Protein AF-A0A7C6EVK7-F1 (afdb_monomer_lite)

Foldseek 3Di:
DDPVVVVVVVVVVVVVVVVVVVVVVVVVVVVVVVLCVVLLVQAQPKADWDWDQAQDPWHRGTKIKIKTAHRPDADFLVLVLVVVCVVVVCSVVDDQRGVVSSLLVSLQVLQCAPVGAPWDDKDWDDDVNIIMIIGDHDDNVLSVLSSVLSSVVVSCSRVVPPVNDSPVSSVVSNVVVCPDLCQAQQQVLLVVLLVVQVWYWGQDPVVRWIWTFDDPLIWTHGRQFTPQFDPVLQVQQQQQVSVQVVCVVVVHFAWDKDWDPDLVVLVVGPVVDADDKWKAARRDPDCPLIDGRRHDSVSSSVSQVVLVVVCVVVVHDRPTIIITYDFAAWKKKWKDFLLATFFIKTKAAAKFFFQQPDFQLVSLVVVCVDQLQDCGNLRLAHRQDDDPQLQVVQVVVVHHRGDGDHHGDMDGRHPDRDRNNGIAIETCRVQAAVLVRVVSSVVSVVTRARMKIWIWGDNGRNDHCVDHRIHTRGIHGSDRCSNQQRGPYDDHGSPSNSNVCSSQVHSVSSYD

Radius of gyration: 32.67 Å; chains: 1; bounding box: 95×47×112 Å

Sequence (512 aa):
MTNEETEKNLEAARQLIEKIKEQLGYENEKIEEFKLKMYRENDFKVSKFQAYTGPNYYLDRAALVFNIFISPVGDSVNFFKEHVSKVFPKAVEWETPYVIDLFCKVLLETLKMDIDLFINKYSISTDGDEYVVAIEYLDKKVAKEAVYLVSDWFYAITNDDEKFDFVKKWQELQAKFDKTLYGGPTIYSLIEAGLKRNIPVIYLYEENQFMWGYGKKQLRGRSTTFHNDGIKDTEFTMYKDMVGDFLVKCGFPTPQGTNCYTEEEVLEAVKKLSFPVVVKPVAGHKGQGVTTGIENEAQALEAFRKIVKAAQDEGVNFDGALVQQQIYGTDHRLLAVGGKFVAALERVPAYVDGDGVNTIEKLIEEENKKIIRLDNARSPLCKIKIDENLIDFLKLQGLTLNDVPKAGERITLRRVANISAGGVSINVTDKIHPLNVKMVEDIASYFNVRCLGIDVLAQDIAKPWTEGNFGIIEINAGPGVFMHLAPAYGGSIDVPGKIILSHFKRPENSRI

pLDDT: mean 91.03, std 7.39, range [53.97, 98.62]

Secondary structure (DSSP, 8-state):
--HHHHHHHHHHHHHHHHHHHHHHHHHHHHHHHHHHHHHHTTTT-EEEEEEESS--SS-SS-EEEEEE---SSS--HHHHHHHHHHH-GGGGG---SSHHHHHHHHHHHHHTTTTT-S---EEEEEETTEEEEEEE-S-HHHHHHHHHHHHHHHHHHHTT-TT--HHHHHHHHHHHHTTSTTSSHHHHHHHHHHHTTT--EEEETTTTEEEES-GGG-EEEETTEETTS-HHHHHHTT-HHHHHHHHHHTT-----EEEESSHHHHHHHHHHSPSSEEEEESS-STTTT-EEEE-SHHHHHHHHHHHHHHHHHHT-----EEEEEPP-SEEEEEEEETTEEEEEEEEEPPEEE--SSS-HHHHHHHHHTSGGG-SSTT-SS------HHHHHHHHHTT--TT--PPTTPEEE--SS--GGGTPEEEE-GGGS-HHHHHHHHHHHHT---SEEEEEEEES-TTS-TTSSSEEEEEEEES---HHHHS-SBS----HHHHHHHHHHSSGGGG--

Structure (mmCIF, N/CA/C/O backbone):
data_AF-A0A7C6EVK7-F1
#
_entry.id   AF-A0A7C6EVK7-F1
#
loop_
_atom_site.group_PDB
_atom_site.id
_atom_site.type_symbol
_atom_site.label_atom_id
_atom_site.label_alt_id
_atom_site.label_comp_id
_atom_site.label_asym_id
_atom_site.label_entity_id
_atom_site.label_seq_id
_atom_site.pdbx_PDB_ins_code
_atom_site.Cartn_x
_atom_site.Cartn_y
_atom_site.Cartn_z
_atom_site.occupancy
_atom_site.B_iso_or_equiv
_atom_site.auth_seq_id
_atom_site.auth_comp_id
_atom_site.auth_asym_id
_atom_site.auth_atom_id
_atom_site.pdbx_PDB_model_num
ATOM 1 N N . MET A 1 1 ? 65.082 -12.812 -74.787 1.00 53.97 1 MET A N 1
ATOM 2 C CA . MET A 1 1 ? 64.643 -13.102 -73.411 1.00 53.97 1 MET A CA 1
ATOM 3 C C . MET A 1 1 ? 64.251 -14.563 -73.391 1.00 53.97 1 MET A C 1
ATOM 5 O O . MET A 1 1 ? 63.350 -14.951 -74.126 1.00 53.97 1 MET A O 1
ATOM 9 N N . THR A 1 2 ? 65.058 -15.389 -72.736 1.00 54.25 2 THR A N 1
ATOM 10 C CA . THR A 1 2 ? 64.906 -16.850 -72.684 1.00 54.25 2 THR A CA 1
ATOM 11 C C . THR A 1 2 ? 63.680 -17.229 -71.843 1.00 54.25 2 THR A C 1
ATOM 13 O O . THR A 1 2 ? 63.261 -16.459 -70.979 1.00 54.25 2 THR A O 1
ATOM 16 N N . ASN A 1 3 ? 63.084 -18.406 -72.084 1.00 59.84 3 ASN A N 1
ATOM 17 C CA . ASN A 1 3 ? 61.946 -18.918 -71.295 1.00 59.84 3 ASN A CA 1
ATOM 18 C C . ASN A 1 3 ? 62.219 -18.877 -69.776 1.00 59.84 3 ASN A C 1
ATOM 20 O O . ASN A 1 3 ? 61.323 -18.527 -69.016 1.00 59.84 3 ASN A O 1
ATOM 24 N N . GLU A 1 4 ? 63.467 -19.107 -69.356 1.00 62.53 4 GLU A N 1
ATOM 25 C CA . GLU A 1 4 ? 63.918 -18.980 -67.959 1.00 62.53 4 GLU A CA 1
ATOM 26 C C . GLU A 1 4 ? 63.722 -17.579 -67.365 1.00 62.53 4 GLU A C 1
ATOM 28 O O . GLU A 1 4 ? 63.355 -17.439 -66.204 1.00 62.53 4 GLU A O 1
ATOM 33 N N . GLU A 1 5 ? 63.960 -16.521 -68.139 1.00 64.12 5 GLU A N 1
ATOM 34 C CA . GLU A 1 5 ? 63.855 -15.137 -67.664 1.00 64.12 5 GLU A CA 1
ATOM 35 C C . GLU A 1 5 ? 62.386 -14.739 -67.447 1.00 64.12 5 GLU A C 1
ATOM 37 O O . GLU A 1 5 ? 62.046 -14.002 -66.523 1.00 64.12 5 GLU A O 1
ATOM 42 N N . THR A 1 6 ? 61.494 -15.304 -68.263 1.00 68.06 6 THR A N 1
ATOM 43 C CA . THR A 1 6 ? 60.041 -15.101 -68.165 1.00 68.06 6 THR A CA 1
ATOM 44 C C . THR A 1 6 ? 59.452 -15.883 -66.989 1.00 68.06 6 THR A C 1
ATOM 46 O O . THR A 1 6 ? 58.638 -15.349 -66.238 1.00 68.06 6 THR A O 1
ATOM 49 N N . GLU A 1 7 ? 59.908 -17.119 -66.785 1.00 69.88 7 GLU A N 1
ATOM 50 C CA . GLU A 1 7 ? 59.499 -17.986 -65.675 1.00 69.88 7 GLU A CA 1
ATOM 51 C C . GLU A 1 7 ? 59.968 -17.425 -64.323 1.00 69.88 7 GLU A C 1
ATOM 53 O O . GLU A 1 7 ? 59.182 -17.321 -63.383 1.00 69.88 7 GLU A O 1
ATOM 58 N N . LYS A 1 8 ? 61.200 -16.905 -64.261 1.00 73.25 8 LYS A N 1
ATOM 59 C CA . LYS A 1 8 ? 61.753 -16.237 -63.073 1.00 73.25 8 LYS A CA 1
ATOM 60 C C . LYS A 1 8 ? 61.010 -14.945 -62.710 1.00 73.25 8 LYS A C 1
ATOM 62 O O . LYS A 1 8 ? 60.815 -14.659 -61.529 1.00 73.25 8 LYS A O 1
ATOM 67 N N . ASN A 1 9 ? 60.554 -14.182 -63.706 1.00 75.81 9 ASN A N 1
ATOM 68 C CA . ASN A 1 9 ? 59.731 -12.988 -63.485 1.00 75.81 9 ASN A CA 1
ATOM 69 C C . ASN A 1 9 ? 58.307 -13.335 -63.009 1.00 75.81 9 ASN A C 1
ATOM 71 O O . ASN A 1 9 ? 57.750 -12.625 -62.172 1.00 75.81 9 ASN A O 1
ATOM 75 N N . LEU A 1 10 ? 57.729 -14.442 -63.489 1.00 76.19 10 LEU A N 1
ATOM 76 C CA . LEU A 1 10 ? 56.443 -14.977 -63.018 1.00 76.19 10 LEU A CA 1
ATOM 77 C C . LEU A 1 10 ? 56.523 -15.502 -61.577 1.00 76.19 10 LEU A C 1
ATOM 79 O O . LEU A 1 10 ? 55.620 -15.242 -60.781 1.00 76.19 10 LEU A O 1
ATOM 83 N N . GLU A 1 11 ? 57.612 -16.188 -61.227 1.00 78.50 11 GLU A N 1
ATOM 84 C CA . GLU A 1 11 ? 57.917 -16.635 -59.862 1.00 78.50 11 GLU A CA 1
ATOM 85 C C . GLU A 1 11 ? 58.021 -15.435 -58.905 1.00 78.50 11 GLU A C 1
ATOM 87 O O . GLU A 1 11 ? 57.373 -15.402 -57.857 1.00 78.50 11 GLU A O 1
ATOM 92 N N . ALA A 1 12 ? 58.764 -14.395 -59.305 1.00 78.19 12 ALA A N 1
ATOM 93 C CA . ALA A 1 12 ? 58.914 -13.164 -58.533 1.00 78.19 12 ALA A CA 1
ATOM 94 C C . ALA A 1 12 ? 57.580 -12.415 -58.359 1.00 78.19 12 ALA A C 1
ATOM 96 O O . ALA A 1 12 ? 57.290 -11.917 -57.270 1.00 78.19 12 ALA A O 1
ATOM 97 N N . ALA A 1 13 ? 56.735 -12.376 -59.396 1.00 78.06 13 ALA A N 1
ATOM 98 C CA . ALA A 1 13 ? 55.401 -11.785 -59.314 1.00 78.06 13 ALA A CA 1
ATOM 99 C C . ALA A 1 13 ? 54.476 -12.562 -58.359 1.00 78.06 13 ALA A C 1
ATOM 101 O O . ALA A 1 13 ? 53.757 -11.947 -57.574 1.00 78.06 13 ALA A O 1
ATOM 102 N N . ARG A 1 14 ? 54.522 -13.903 -58.362 1.00 82.44 14 ARG A N 1
ATOM 103 C CA . ARG A 1 14 ? 53.764 -14.741 -57.411 1.00 82.44 14 ARG A CA 1
ATOM 104 C C . ARG A 1 14 ? 54.217 -14.523 -55.969 1.00 82.44 14 ARG A C 1
ATOM 106 O O . ARG A 1 14 ? 53.373 -14.347 -55.096 1.00 82.44 14 ARG A O 1
ATOM 113 N N . GLN A 1 15 ? 55.526 -14.466 -55.731 1.00 82.31 15 GLN A N 1
ATOM 114 C CA . GLN A 1 15 ? 56.083 -14.177 -54.405 1.00 82.31 15 GLN A CA 1
ATOM 115 C C . GLN A 1 15 ? 55.712 -12.773 -53.914 1.00 82.31 15 GLN A C 1
ATOM 117 O O . GLN A 1 15 ? 55.443 -12.588 -52.729 1.00 82.31 15 GLN A O 1
ATOM 122 N N . LEU A 1 16 ? 55.666 -11.782 -54.810 1.00 81.75 16 LEU A N 1
ATOM 123 C CA . LEU A 1 16 ? 55.221 -10.431 -54.474 1.00 81.75 16 LEU A CA 1
ATOM 124 C C . LEU A 1 16 ? 53.727 -10.397 -54.122 1.00 81.75 16 LEU A C 1
ATOM 126 O O . LEU A 1 16 ? 53.353 -9.755 -53.147 1.00 81.75 16 LEU A O 1
ATOM 130 N N . ILE A 1 17 ? 52.882 -11.109 -54.875 1.00 81.62 17 ILE A N 1
ATOM 131 C CA . ILE A 1 17 ? 51.444 -11.216 -54.591 1.00 81.62 17 ILE A CA 1
ATOM 132 C C . ILE A 1 17 ? 51.197 -11.888 -53.235 1.00 81.62 17 ILE A C 1
ATOM 134 O O . ILE A 1 17 ? 50.374 -11.392 -52.471 1.00 81.62 17 ILE A O 1
ATOM 138 N N . GLU A 1 18 ? 51.908 -12.970 -52.908 1.00 82.69 18 GLU A N 1
ATOM 139 C CA . GLU A 1 18 ? 51.786 -13.614 -51.591 1.00 82.69 18 GLU A CA 1
ATOM 140 C C . GLU A 1 18 ? 52.245 -12.688 -50.458 1.00 82.69 18 GLU A C 1
ATOM 142 O O . GLU A 1 18 ? 51.511 -12.515 -49.490 1.00 82.69 18 GLU A O 1
ATOM 147 N N . LYS A 1 19 ? 53.363 -11.966 -50.620 1.00 82.12 19 LYS A N 1
ATOM 148 C CA . LYS A 1 19 ? 53.788 -10.951 -49.637 1.00 82.12 19 LYS A CA 1
ATOM 149 C C . LYS A 1 19 ? 52.762 -9.832 -49.445 1.00 82.12 19 LYS A C 1
ATOM 151 O O . LYS A 1 19 ? 52.556 -9.380 -48.323 1.00 82.12 19 LYS A O 1
ATOM 156 N N . ILE A 1 20 ? 52.110 -9.380 -50.520 1.00 82.00 20 ILE A N 1
ATOM 157 C CA . ILE A 1 20 ? 51.047 -8.366 -50.441 1.00 82.00 20 ILE A CA 1
ATOM 158 C C . ILE A 1 20 ? 49.816 -8.925 -49.717 1.00 82.00 20 ILE A C 1
ATOM 160 O O . ILE A 1 20 ? 49.220 -8.215 -48.913 1.00 82.00 20 ILE A O 1
ATOM 164 N N . LYS A 1 21 ? 49.435 -10.187 -49.958 1.00 79.69 21 LYS A N 1
ATOM 165 C CA . LYS A 1 21 ? 48.329 -10.836 -49.234 1.00 79.69 21 LYS A CA 1
ATOM 166 C C . LYS A 1 21 ? 48.629 -10.992 -47.746 1.00 79.69 21 LYS A C 1
ATOM 168 O O . LYS A 1 21 ? 47.757 -10.695 -46.937 1.00 79.69 21 LYS A O 1
ATOM 173 N N . GLU A 1 22 ? 49.840 -11.417 -47.391 1.00 82.69 22 GLU A N 1
ATOM 174 C CA . GLU A 1 22 ? 50.289 -11.502 -45.996 1.00 82.69 22 GLU A CA 1
ATOM 175 C C . GLU A 1 22 ? 50.250 -10.125 -45.320 1.00 82.69 22 GLU A C 1
ATOM 177 O O . GLU A 1 22 ? 49.722 -9.990 -44.216 1.00 82.69 22 GLU A O 1
ATOM 182 N N . GLN A 1 23 ? 50.728 -9.081 -46.006 1.00 81.00 23 GLN A N 1
ATOM 183 C CA . GLN A 1 23 ? 50.692 -7.713 -45.490 1.00 81.00 23 GLN A CA 1
ATOM 184 C C . GLN A 1 23 ? 49.257 -7.185 -45.326 1.00 81.00 23 GLN A C 1
ATOM 186 O O . GLN A 1 23 ? 48.947 -6.609 -44.287 1.00 81.00 23 GLN A O 1
ATOM 191 N N . LEU A 1 24 ? 48.367 -7.416 -46.298 1.00 79.19 24 LEU A N 1
ATOM 192 C CA . LEU A 1 24 ? 46.947 -7.057 -46.194 1.00 79.19 24 LEU A CA 1
ATOM 193 C C . LEU A 1 24 ? 46.242 -7.819 -45.065 1.00 79.19 24 LEU A C 1
ATOM 195 O O . LEU A 1 24 ? 45.390 -7.250 -44.390 1.00 79.19 24 LEU A O 1
ATOM 199 N N . GLY A 1 25 ? 46.594 -9.089 -44.843 1.00 80.75 25 GLY A N 1
ATOM 200 C CA . GLY A 1 25 ? 46.105 -9.876 -43.710 1.00 80.75 25 GLY A CA 1
ATOM 201 C C . GLY A 1 25 ? 46.496 -9.244 -42.375 1.00 80.75 25 GLY A C 1
ATOM 202 O O . GLY A 1 25 ? 45.632 -8.979 -41.545 1.00 80.75 25 GLY A O 1
ATOM 203 N N . TYR A 1 26 ? 47.776 -8.903 -42.216 1.00 79.62 26 TYR A N 1
ATOM 204 C CA . TYR A 1 26 ? 48.297 -8.249 -41.015 1.00 79.62 26 TYR A CA 1
ATOM 205 C C . TYR A 1 26 ? 47.716 -6.843 -40.781 1.00 79.62 26 TYR A C 1
ATOM 207 O O . TYR A 1 26 ? 47.409 -6.463 -39.651 1.00 79.62 26 TYR A O 1
ATOM 215 N N . GLU A 1 27 ? 47.547 -6.050 -41.843 1.00 79.69 27 GLU A N 1
ATOM 216 C CA . GLU A 1 27 ? 46.911 -4.732 -41.758 1.00 79.69 27 GLU A CA 1
ATOM 217 C C . GLU A 1 27 ? 45.423 -4.844 -41.393 1.00 79.69 27 GLU A C 1
ATOM 219 O O . GLU A 1 27 ? 44.951 -4.071 -40.560 1.00 79.69 27 GLU A O 1
ATOM 224 N N . ASN A 1 28 ? 44.702 -5.836 -41.928 1.00 78.19 28 ASN A N 1
ATOM 225 C CA . ASN A 1 28 ? 43.320 -6.117 -41.534 1.00 78.19 28 ASN A CA 1
ATOM 226 C C . ASN A 1 28 ? 43.214 -6.552 -40.067 1.00 78.19 28 ASN A C 1
ATOM 228 O O . ASN A 1 28 ? 42.351 -6.041 -39.362 1.00 78.19 28 ASN A O 1
ATOM 232 N N . GLU A 1 29 ? 44.100 -7.426 -39.581 1.00 78.75 29 GLU A N 1
ATOM 233 C CA . GLU A 1 29 ? 44.145 -7.811 -38.161 1.00 78.75 29 GLU A CA 1
ATOM 234 C C . GLU A 1 29 ? 44.372 -6.597 -37.253 1.00 78.75 29 GLU A C 1
ATOM 236 O O . GLU A 1 29 ? 43.656 -6.418 -36.270 1.00 78.75 29 GLU A O 1
ATOM 241 N N . LYS A 1 30 ? 45.298 -5.702 -37.619 1.00 77.81 30 LYS A N 1
ATOM 242 C CA . LYS A 1 30 ? 45.526 -4.442 -36.895 1.00 77.81 30 LYS A CA 1
ATOM 243 C C . LYS A 1 30 ? 44.330 -3.498 -36.928 1.00 77.81 30 LYS A C 1
ATOM 245 O O . LYS A 1 30 ? 44.060 -2.824 -35.934 1.00 77.81 30 LYS A O 1
ATOM 250 N N . ILE A 1 31 ? 43.635 -3.405 -38.061 1.00 75.12 31 ILE A N 1
ATOM 251 C CA . ILE A 1 31 ? 42.416 -2.598 -38.190 1.00 75.12 31 ILE A CA 1
ATOM 252 C C . ILE A 1 31 ? 41.311 -3.174 -37.305 1.00 75.12 31 ILE A C 1
ATOM 254 O O . ILE A 1 31 ? 40.636 -2.406 -36.625 1.00 75.12 31 ILE A O 1
ATOM 258 N N . GLU A 1 32 ? 41.137 -4.495 -37.277 1.00 72.06 32 GLU A N 1
ATOM 259 C CA . GLU A 1 32 ? 40.161 -5.155 -36.409 1.00 72.06 32 GLU A CA 1
ATOM 260 C C . GLU A 1 32 ? 40.526 -5.008 -34.927 1.00 72.06 32 GLU A C 1
ATOM 262 O O . GLU A 1 32 ? 39.654 -4.691 -34.126 1.00 72.06 32 GLU A O 1
ATOM 267 N N . GLU A 1 33 ? 41.803 -5.103 -34.551 1.00 75.06 33 GLU A N 1
ATOM 268 C CA . GLU A 1 33 ? 42.265 -4.840 -33.181 1.00 75.06 33 GLU A CA 1
ATOM 269 C C . GLU A 1 33 ? 42.029 -3.374 -32.768 1.00 75.06 33 GLU A C 1
ATOM 271 O O . GLU A 1 33 ? 41.552 -3.090 -31.665 1.00 75.06 33 GLU A O 1
ATOM 276 N N . PHE A 1 34 ? 42.295 -2.424 -33.670 1.00 74.75 34 PHE A N 1
ATOM 277 C CA . PHE A 1 34 ? 42.038 -1.004 -33.435 1.00 74.75 34 PHE A CA 1
ATOM 278 C C . PHE A 1 34 ? 40.538 -0.700 -33.330 1.00 74.75 34 PHE A C 1
ATOM 280 O O . PHE A 1 34 ? 40.125 0.026 -32.425 1.0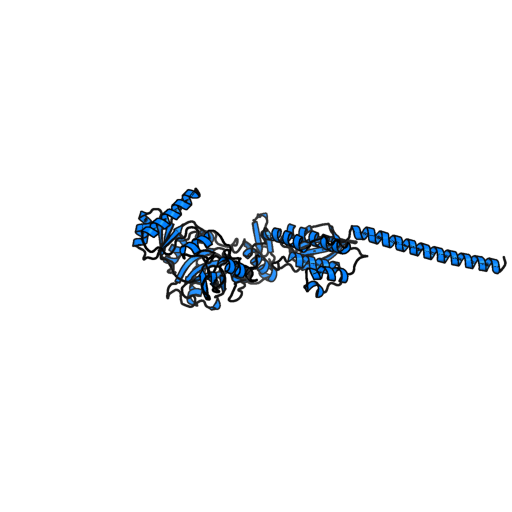0 74.75 34 PHE A O 1
ATOM 287 N N . LYS A 1 35 ? 39.711 -1.283 -34.208 1.00 68.88 35 LYS A N 1
ATOM 288 C CA . LYS A 1 35 ? 38.246 -1.209 -34.131 1.00 68.88 35 LYS A CA 1
ATOM 289 C C . LYS A 1 35 ? 37.740 -1.804 -32.826 1.00 68.88 35 LYS A C 1
ATOM 291 O O . LYS A 1 35 ? 36.958 -1.152 -32.149 1.00 68.88 35 LYS A O 1
ATOM 296 N N . LEU A 1 36 ? 38.216 -2.987 -32.439 1.00 71.50 36 LEU A N 1
ATOM 297 C CA . LEU A 1 36 ? 37.847 -3.641 -31.186 1.00 71.50 36 LEU A CA 1
ATOM 298 C C . LEU A 1 36 ? 38.158 -2.734 -29.994 1.00 71.50 36 LEU A C 1
ATOM 300 O O . LEU A 1 36 ? 37.314 -2.551 -29.125 1.00 71.50 36 LEU A O 1
ATOM 304 N N . LYS A 1 37 ? 39.340 -2.109 -29.975 1.00 74.69 37 LYS A N 1
ATOM 305 C CA . LYS A 1 37 ? 39.731 -1.174 -28.916 1.00 74.69 37 LYS A CA 1
ATOM 306 C C . LYS A 1 37 ? 38.856 0.085 -28.898 1.00 74.69 37 LYS A C 1
ATOM 308 O O . LYS A 1 37 ? 38.373 0.473 -27.840 1.00 74.69 37 LYS A O 1
ATOM 313 N N . MET A 1 38 ? 38.609 0.686 -30.062 1.00 75.12 38 MET A N 1
ATOM 314 C CA . MET A 1 38 ? 37.771 1.883 -30.203 1.00 75.12 38 MET A CA 1
ATOM 315 C C . MET A 1 38 ? 36.305 1.620 -29.822 1.00 75.12 38 MET A C 1
ATOM 317 O O . MET A 1 38 ? 35.661 2.459 -29.189 1.00 75.12 38 MET A O 1
ATOM 321 N N . TYR A 1 39 ? 35.769 0.461 -30.211 1.00 76.69 39 TYR A N 1
ATOM 322 C CA . TYR A 1 39 ? 34.401 0.066 -29.897 1.00 76.69 39 TYR A CA 1
ATOM 323 C C . TYR A 1 39 ? 34.249 -0.348 -28.438 1.00 76.69 39 TYR A C 1
ATOM 325 O O . TYR A 1 39 ? 33.261 0.042 -27.824 1.00 76.69 39 TYR A O 1
ATOM 333 N N . ARG A 1 40 ? 35.240 -1.035 -27.853 1.00 76.88 40 ARG A N 1
ATOM 334 C CA . ARG A 1 40 ? 35.241 -1.383 -26.424 1.00 76.88 40 ARG A CA 1
ATOM 335 C C . ARG A 1 40 ? 35.138 -0.156 -25.528 1.00 76.88 40 ARG A C 1
ATOM 337 O O . ARG A 1 40 ? 34.382 -0.197 -24.574 1.00 76.88 40 ARG A O 1
ATOM 344 N N . GLU A 1 41 ? 35.821 0.943 -25.848 1.00 79.75 41 GLU A N 1
ATOM 345 C CA . GLU A 1 41 ? 35.755 2.181 -25.048 1.00 79.75 41 GLU A CA 1
ATOM 346 C C . GLU A 1 41 ? 34.368 2.847 -25.040 1.00 79.75 41 GLU A C 1
ATOM 348 O O . GLU A 1 41 ? 34.063 3.633 -24.143 1.00 79.75 41 GLU A O 1
ATOM 353 N N . ASN A 1 42 ? 33.531 2.566 -26.041 1.00 83.81 42 ASN A N 1
ATOM 354 C CA . ASN A 1 42 ? 32.193 3.143 -26.164 1.00 83.81 42 ASN A CA 1
ATOM 355 C C . ASN A 1 42 ? 31.076 2.112 -25.970 1.00 83.81 42 ASN A C 1
ATOM 357 O O . ASN A 1 42 ? 29.908 2.479 -26.108 1.00 83.81 42 ASN A O 1
ATOM 361 N N . ASP A 1 43 ? 31.408 0.856 -25.669 1.00 91.50 43 ASP A N 1
ATOM 362 C CA . ASP A 1 43 ? 30.425 -0.215 -25.545 1.00 91.50 43 ASP A CA 1
ATOM 363 C C . ASP A 1 43 ? 29.424 0.092 -24.423 1.00 91.50 43 ASP A C 1
ATOM 365 O O . ASP A 1 43 ? 29.765 0.688 -23.401 1.00 91.50 43 ASP A O 1
ATOM 369 N N . PHE A 1 44 ? 28.160 -0.244 -24.653 1.00 95.44 44 PHE A N 1
ATOM 370 C CA . PHE A 1 44 ? 27.009 0.100 -23.810 1.00 95.44 44 PHE A CA 1
ATOM 371 C C . PHE A 1 44 ? 26.793 1.591 -23.517 1.00 95.44 44 PHE A C 1
ATOM 373 O O . PHE A 1 44 ? 25.904 1.930 -22.741 1.00 95.44 44 PHE A O 1
ATOM 380 N N . LYS A 1 45 ? 27.518 2.522 -24.146 1.00 95.62 45 LYS A N 1
ATOM 381 C CA . LYS A 1 45 ? 27.359 3.956 -23.874 1.00 95.62 45 LYS A CA 1
ATOM 382 C C . LYS A 1 45 ? 25.952 4.440 -24.222 1.00 95.62 45 LYS A C 1
ATOM 384 O O . LYS A 1 45 ? 25.511 4.355 -25.368 1.00 95.62 45 LYS A O 1
ATOM 389 N N . VAL A 1 46 ? 25.281 5.026 -23.230 1.00 97.62 46 VAL A N 1
ATOM 390 C CA . VAL A 1 46 ? 23.918 5.559 -23.359 1.00 97.62 46 VAL A CA 1
ATOM 391 C C . VAL A 1 46 ? 23.892 7.072 -23.595 1.00 97.62 46 VAL A C 1
ATOM 393 O O . VAL A 1 46 ? 24.642 7.839 -22.982 1.00 97.62 46 VAL A O 1
ATOM 396 N N . SER A 1 47 ? 23.006 7.534 -24.477 1.00 96.75 47 SER A N 1
ATOM 397 C CA . SER A 1 47 ? 22.901 8.936 -24.895 1.00 96.75 47 SER A CA 1
ATOM 398 C C . SER A 1 47 ? 21.456 9.331 -25.265 1.00 96.75 47 SER A C 1
ATOM 400 O O . SER A 1 47 ? 20.530 8.533 -25.150 1.00 96.75 47 SER A O 1
ATOM 402 N N . LYS A 1 48 ? 21.236 10.599 -25.652 1.00 96.25 48 LYS A N 1
ATOM 403 C CA . LYS A 1 48 ? 19.964 11.119 -26.215 1.00 96.25 48 LYS A CA 1
ATOM 404 C C . LYS A 1 48 ? 18.683 10.772 -25.419 1.00 96.25 48 LYS A C 1
ATOM 406 O O . LYS A 1 48 ? 17.667 10.383 -25.984 1.00 96.25 48 LYS A O 1
ATOM 411 N N . PHE A 1 49 ? 18.705 10.953 -24.098 1.00 98.00 49 PHE A N 1
ATOM 412 C CA . PHE A 1 49 ? 17.537 10.684 -23.249 1.00 98.00 49 PHE A CA 1
ATOM 413 C C . PHE A 1 49 ? 16.366 11.644 -23.510 1.00 98.00 49 PHE A C 1
ATOM 415 O O . PHE A 1 49 ? 16.515 12.857 -23.359 1.00 98.00 49 PHE A O 1
ATOM 422 N N . GLN A 1 50 ? 15.178 11.091 -23.750 1.00 97.44 50 GLN A N 1
ATOM 423 C CA . GLN A 1 50 ? 13.909 11.808 -23.841 1.00 97.44 50 GLN A CA 1
ATOM 424 C C . GLN A 1 50 ? 12.820 11.054 -23.067 1.00 97.44 50 GLN A C 1
ATOM 426 O O . GLN A 1 50 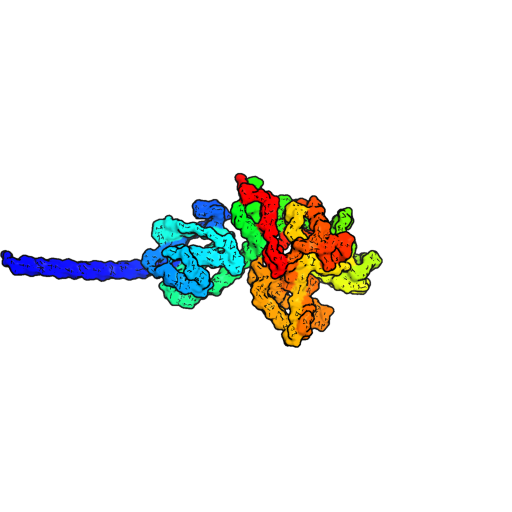? 12.615 9.863 -23.265 1.00 97.44 50 GLN A O 1
ATOM 431 N N . ALA A 1 51 ? 12.090 11.747 -22.192 1.00 96.25 51 ALA A N 1
ATOM 432 C CA . ALA A 1 51 ? 10.987 11.155 -21.433 1.00 96.25 51 ALA A CA 1
ATOM 433 C C . ALA A 1 51 ? 9.635 11.604 -22.000 1.00 96.25 51 ALA A C 1
ATOM 435 O O . ALA A 1 51 ? 9.403 12.801 -22.189 1.00 96.25 51 ALA A O 1
ATOM 436 N N . TYR A 1 52 ? 8.741 10.647 -22.230 1.00 94.44 52 TYR A N 1
ATOM 437 C CA . TYR A 1 52 ? 7.354 10.863 -22.630 1.00 94.44 52 TYR A CA 1
ATOM 438 C C . TYR A 1 52 ? 6.436 10.454 -21.481 1.00 94.44 52 TYR A C 1
ATOM 440 O O . TYR A 1 52 ? 6.521 9.335 -20.986 1.00 94.44 52 TYR A O 1
ATOM 448 N N . THR A 1 53 ? 5.539 11.345 -21.064 1.00 88.44 53 THR A N 1
ATOM 449 C CA . THR A 1 53 ? 4.657 11.143 -19.899 1.00 88.44 53 THR A CA 1
ATOM 450 C C . THR A 1 53 ? 3.379 10.363 -20.210 1.00 88.44 53 THR A C 1
ATOM 452 O O . THR A 1 53 ? 2.627 10.030 -19.299 1.00 88.44 53 THR A O 1
ATOM 455 N N . GLY A 1 54 ? 3.121 10.056 -21.481 1.00 85.88 54 GLY A N 1
ATOM 456 C CA . GLY A 1 54 ? 1.945 9.324 -21.941 1.00 85.88 54 GLY A CA 1
ATOM 457 C C . GLY A 1 54 ? 2.226 8.533 -23.222 1.00 85.88 54 GLY A C 1
ATOM 458 O O . GLY A 1 54 ? 3.391 8.412 -23.617 1.00 85.88 54 GLY A O 1
ATOM 459 N N . PRO A 1 55 ? 1.174 7.994 -23.868 1.00 86.62 55 PRO A N 1
ATOM 460 C CA . PRO A 1 55 ? 1.277 7.307 -25.148 1.00 86.62 55 PRO A CA 1
ATOM 461 C C . PRO A 1 55 ? 2.037 8.148 -26.171 1.00 86.62 55 PRO A C 1
ATOM 463 O O . PRO A 1 55 ? 1.812 9.351 -26.299 1.00 86.62 55 PRO A O 1
ATOM 466 N N . ASN A 1 56 ? 2.955 7.510 -26.880 1.00 92.31 56 ASN A N 1
ATOM 467 C CA . ASN A 1 56 ? 3.881 8.145 -27.804 1.00 92.31 56 ASN A CA 1
ATOM 468 C C . ASN A 1 56 ? 4.163 7.208 -28.988 1.00 92.31 56 ASN A C 1
ATOM 470 O O . ASN A 1 56 ? 3.567 6.141 -29.106 1.00 92.31 56 ASN A O 1
ATOM 474 N N . TYR A 1 57 ? 5.062 7.630 -29.877 1.00 94.94 57 TYR A N 1
ATOM 475 C CA . TYR A 1 57 ? 5.431 6.869 -31.072 1.00 94.94 57 TYR A CA 1
ATOM 476 C C . TYR A 1 57 ? 5.952 5.456 -30.756 1.00 94.94 57 TYR A C 1
ATOM 478 O O . TYR A 1 57 ? 5.677 4.526 -31.507 1.00 94.94 57 TYR A O 1
ATOM 486 N N . TYR A 1 58 ? 6.676 5.295 -29.647 1.00 95.50 58 TYR A N 1
ATOM 487 C CA . TYR A 1 58 ? 7.348 4.046 -29.302 1.00 95.50 58 TYR A CA 1
ATOM 488 C C . TYR A 1 58 ? 6.462 3.110 -28.479 1.00 95.50 58 TYR A C 1
ATOM 490 O O . TYR A 1 58 ? 6.407 1.915 -28.751 1.00 95.50 58 TYR A O 1
ATOM 498 N N . LEU A 1 59 ? 5.752 3.645 -27.477 1.00 93.19 59 LEU A N 1
ATOM 499 C CA . LEU A 1 59 ? 4.905 2.865 -26.569 1.00 93.19 59 LEU A CA 1
ATOM 500 C C . LEU A 1 59 ? 3.523 3.504 -26.381 1.00 93.19 59 LEU A C 1
ATOM 502 O O . LEU A 1 59 ? 3.367 4.722 -26.350 1.00 93.19 59 LEU A O 1
ATOM 506 N N . ASP A 1 60 ? 2.516 2.671 -26.114 1.00 86.81 60 ASP A N 1
ATOM 507 C CA . ASP A 1 60 ? 1.138 3.083 -25.795 1.00 86.81 60 ASP A CA 1
ATOM 508 C C . ASP A 1 60 ? 0.956 3.669 -24.377 1.00 86.81 60 ASP A C 1
ATOM 510 O O . ASP A 1 60 ? -0.153 3.705 -23.842 1.00 86.81 60 ASP A O 1
ATOM 514 N N . ARG A 1 61 ? 2.053 4.096 -23.749 1.00 88.56 61 ARG A N 1
ATOM 515 C CA . ARG A 1 61 ? 2.174 4.551 -22.358 1.00 88.56 61 ARG A CA 1
ATOM 516 C C . ARG A 1 61 ? 3.438 5.395 -22.185 1.00 88.56 61 ARG A C 1
ATOM 518 O O . ARG A 1 61 ? 4.203 5.538 -23.135 1.00 88.56 61 ARG A O 1
ATOM 525 N N . ALA A 1 62 ? 3.663 5.915 -20.978 1.00 91.62 62 ALA A N 1
ATOM 526 C CA . ALA A 1 62 ? 4.880 6.653 -20.649 1.00 91.62 62 ALA A CA 1
ATOM 527 C C . ALA A 1 62 ? 6.143 5.839 -20.981 1.00 91.62 62 ALA A C 1
ATOM 529 O O . ALA A 1 62 ? 6.221 4.649 -20.667 1.00 91.62 62 ALA A O 1
ATOM 530 N N . ALA A 1 63 ? 7.110 6.485 -21.631 1.00 96.12 63 ALA A N 1
ATOM 531 C CA . ALA A 1 63 ? 8.321 5.844 -22.129 1.00 96.12 63 ALA A CA 1
ATOM 532 C C . ALA A 1 63 ? 9.549 6.729 -21.918 1.00 96.12 63 ALA A C 1
ATOM 534 O O . ALA A 1 63 ? 9.522 7.923 -22.227 1.00 96.12 63 ALA A O 1
ATOM 535 N N . LEU A 1 64 ? 10.629 6.142 -21.411 1.00 98.06 64 LEU A N 1
ATOM 536 C CA . LEU A 1 64 ? 11.948 6.751 -21.417 1.00 98.06 64 LEU A CA 1
ATOM 537 C C . LEU A 1 64 ? 12.662 6.220 -22.654 1.00 98.06 64 LEU A C 1
ATOM 539 O O . LEU A 1 64 ? 12.870 5.017 -22.781 1.00 98.06 64 LEU A O 1
ATOM 543 N N . VAL A 1 65 ? 12.991 7.118 -23.570 1.00 98.38 65 VAL A N 1
ATOM 544 C CA . VAL A 1 65 ? 13.682 6.810 -24.819 1.00 98.38 65 VAL A CA 1
ATOM 545 C C . VAL A 1 65 ? 15.129 7.245 -24.691 1.00 98.38 65 VAL A C 1
ATOM 547 O O . VAL A 1 65 ? 15.397 8.334 -24.183 1.00 98.38 65 VAL A O 1
ATOM 550 N N . PHE A 1 66 ? 16.055 6.401 -25.116 1.00 98.56 66 PHE A N 1
ATOM 551 C CA . PHE A 1 66 ? 17.481 6.694 -25.125 1.00 98.56 66 PHE A CA 1
ATOM 552 C C . PHE A 1 66 ? 18.169 5.910 -26.237 1.00 98.56 66 PHE A C 1
ATOM 554 O O . PHE A 1 66 ? 17.669 4.878 -26.689 1.00 98.56 66 PHE A O 1
ATOM 561 N N . ASN A 1 67 ? 19.330 6.400 -26.651 1.00 98.31 67 ASN A N 1
ATOM 562 C CA . ASN A 1 67 ? 20.204 5.674 -27.553 1.00 98.31 67 ASN A CA 1
ATOM 563 C C . ASN A 1 67 ? 21.221 4.877 -26.743 1.00 98.31 67 ASN A C 1
ATOM 565 O O . ASN A 1 67 ? 21.678 5.339 -25.696 1.00 98.31 67 ASN A O 1
ATOM 569 N N . ILE A 1 68 ? 21.583 3.700 -27.237 1.00 97.81 68 ILE A N 1
ATOM 570 C CA . ILE A 1 68 ? 22.671 2.889 -26.703 1.00 97.81 68 ILE A CA 1
ATOM 571 C C . ILE A 1 68 ? 23.532 2.374 -27.848 1.00 97.81 68 ILE A C 1
ATOM 573 O O . ILE A 1 68 ? 23.032 1.800 -28.818 1.00 97.81 68 ILE A O 1
ATOM 577 N N . PHE A 1 69 ? 24.836 2.587 -27.729 1.00 95.62 69 PHE A N 1
ATOM 578 C CA . PHE A 1 69 ? 25.810 1.955 -28.602 1.00 95.62 69 PHE A CA 1
ATOM 579 C C . PHE A 1 69 ? 26.157 0.575 -28.040 1.00 95.62 69 PHE A C 1
ATOM 581 O O . PHE A 1 69 ? 26.501 0.465 -26.868 1.00 95.62 69 PHE A O 1
ATOM 588 N N . ILE A 1 70 ? 26.060 -0.469 -28.860 1.00 93.75 70 ILE A N 1
ATOM 589 C CA . ILE A 1 70 ? 26.556 -1.809 -28.528 1.00 93.75 70 ILE A CA 1
ATOM 590 C C . ILE A 1 70 ? 27.506 -2.201 -29.646 1.00 93.75 70 ILE A C 1
ATOM 592 O O . ILE A 1 70 ? 27.126 -2.145 -30.819 1.00 93.75 70 ILE A O 1
ATOM 596 N N . SER A 1 71 ? 28.729 -2.579 -29.283 1.00 89.31 71 SER A N 1
ATOM 597 C CA . SER A 1 71 ? 29.757 -2.917 -30.260 1.00 89.31 71 SER A CA 1
ATOM 598 C C . SER A 1 71 ? 29.276 -4.031 -31.203 1.00 89.31 71 SER A C 1
ATOM 600 O O . SER A 1 71 ? 28.835 -5.083 -30.732 1.00 89.31 71 SER A O 1
ATOM 602 N N . PRO A 1 72 ? 29.397 -3.865 -32.536 1.00 82.69 72 PRO A N 1
ATOM 603 C CA . PRO A 1 72 ? 29.092 -4.937 -33.484 1.00 82.69 72 PRO A CA 1
ATOM 604 C C . PRO A 1 72 ? 30.112 -6.085 -33.407 1.00 82.69 72 PRO A C 1
ATOM 606 O O . PRO A 1 72 ? 29.841 -7.183 -33.890 1.00 82.69 72 PRO A O 1
ATOM 609 N N . VAL A 1 73 ? 31.280 -5.831 -32.807 1.00 77.75 73 VAL A N 1
ATOM 610 C CA . VAL A 1 73 ? 32.345 -6.807 -32.565 1.00 77.75 73 VAL A CA 1
ATOM 611 C C . VAL A 1 73 ? 32.567 -6.884 -31.055 1.00 77.75 73 VAL A C 1
ATOM 613 O O . VAL A 1 73 ? 33.190 -6.002 -30.463 1.00 77.75 73 VAL A O 1
ATOM 616 N N . GLY A 1 74 ? 32.012 -7.907 -30.412 1.00 79.12 74 GLY A N 1
ATOM 617 C CA . GLY A 1 74 ? 32.010 -8.024 -28.956 1.00 79.12 74 GLY A CA 1
ATOM 618 C C . GLY A 1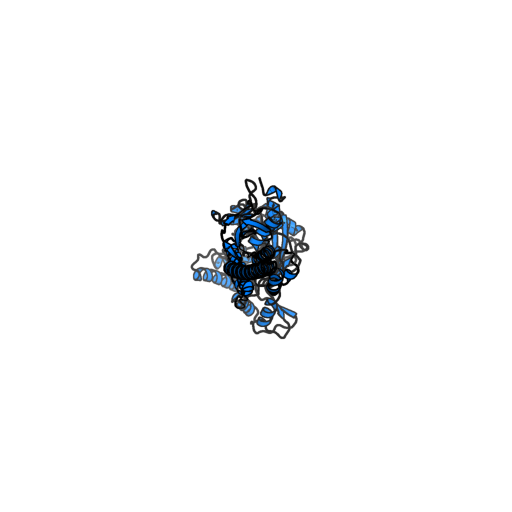 74 ? 31.550 -9.394 -28.477 1.00 79.12 74 GLY A C 1
ATOM 619 O O . GLY A 1 74 ? 31.402 -10.330 -29.269 1.00 79.12 74 GLY A O 1
ATOM 620 N N . ASP A 1 75 ? 31.346 -9.507 -27.170 1.00 88.25 75 ASP A N 1
ATOM 621 C CA . ASP A 1 75 ? 30.973 -10.765 -26.543 1.00 88.25 75 ASP A CA 1
ATOM 622 C C . ASP A 1 75 ? 29.561 -11.225 -26.925 1.00 88.25 75 ASP A C 1
ATOM 624 O O . ASP A 1 75 ? 28.649 -10.443 -27.205 1.00 88.25 75 ASP A O 1
ATOM 628 N N . SER A 1 76 ? 29.373 -12.544 -26.943 1.00 91.88 76 SER A N 1
ATOM 629 C CA . SER A 1 76 ? 28.091 -13.139 -27.316 1.00 91.88 76 SER A CA 1
ATOM 630 C C . SER A 1 76 ? 27.016 -12.914 -26.249 1.00 91.88 76 SER A C 1
ATOM 632 O O . SER A 1 76 ? 27.300 -12.762 -25.061 1.00 91.88 76 SER A O 1
ATOM 634 N N . VAL A 1 77 ? 25.744 -13.018 -26.639 1.00 94.06 77 VAL A N 1
ATOM 635 C CA . VAL A 1 77 ? 24.630 -12.982 -25.676 1.00 94.06 77 VAL A CA 1
ATOM 636 C C . VAL A 1 77 ? 24.752 -14.059 -24.587 1.00 94.06 77 VAL A C 1
ATOM 638 O O . VAL A 1 77 ? 24.363 -13.818 -23.448 1.00 94.06 77 VAL A O 1
ATOM 641 N N . ASN A 1 78 ? 25.337 -15.222 -24.901 1.00 94.31 78 ASN A N 1
ATOM 642 C CA . ASN A 1 78 ? 25.541 -16.302 -23.931 1.00 94.31 78 ASN A CA 1
ATOM 643 C C . ASN A 1 78 ? 26.563 -15.918 -22.853 1.00 94.31 78 ASN A C 1
ATOM 645 O O . ASN A 1 78 ? 26.327 -16.189 -21.680 1.00 94.31 78 ASN A O 1
ATOM 649 N N . PHE A 1 79 ? 27.633 -15.214 -23.231 1.00 94.88 79 PHE A N 1
ATOM 650 C CA . PHE A 1 79 ? 28.625 -14.701 -22.284 1.00 94.88 79 PHE A CA 1
ATOM 651 C C . PHE A 1 79 ? 27.990 -13.749 -21.260 1.00 94.88 79 PHE A C 1
ATOM 653 O O . PHE A 1 79 ? 28.158 -13.916 -20.049 1.00 94.88 79 PHE A O 1
ATOM 660 N N . PHE A 1 80 ? 27.180 -12.791 -21.725 1.00 95.88 80 PHE A N 1
ATOM 661 C CA . PHE A 1 80 ? 26.460 -11.897 -20.816 1.00 95.88 80 PHE A CA 1
ATOM 662 C C . PHE A 1 80 ? 25.424 -12.652 -19.978 1.00 95.88 80 PHE A C 1
ATOM 664 O O . PHE A 1 80 ? 25.300 -12.389 -18.783 1.00 95.88 80 PHE A O 1
ATOM 671 N N . LYS A 1 81 ? 24.704 -13.624 -20.556 1.00 95.56 81 LYS A N 1
ATOM 672 C CA . LYS A 1 81 ? 23.725 -14.440 -19.817 1.00 95.56 81 LYS A CA 1
ATOM 673 C C . LYS A 1 81 ? 24.341 -15.180 -18.638 1.00 95.56 81 LYS A C 1
ATOM 675 O O . LYS A 1 81 ? 23.703 -15.235 -17.589 1.00 95.56 81 LYS A O 1
ATOM 680 N N . GLU A 1 82 ? 25.547 -15.725 -18.772 1.00 94.75 82 GLU A N 1
ATOM 681 C CA . GLU A 1 82 ? 26.237 -16.407 -17.668 1.00 94.75 82 GLU A CA 1
ATOM 682 C C . GLU A 1 82 ? 26.483 -15.472 -16.475 1.00 94.75 82 GLU A C 1
ATOM 684 O O . GLU A 1 82 ? 26.312 -15.872 -15.322 1.00 94.75 82 GLU A O 1
ATOM 689 N N . HIS A 1 83 ? 26.818 -14.208 -16.738 1.00 95.50 83 HIS A N 1
ATOM 690 C CA . HIS A 1 83 ? 27.016 -13.188 -15.708 1.00 95.50 83 HIS A CA 1
ATOM 691 C C . HIS A 1 83 ? 25.691 -12.700 -15.126 1.00 95.50 83 HIS A C 1
ATOM 693 O O . HIS A 1 83 ? 25.516 -12.675 -13.906 1.00 95.50 83 HIS A O 1
ATOM 699 N N . VAL A 1 84 ? 24.732 -12.375 -15.995 1.00 96.44 84 VAL A N 1
ATOM 700 C CA . VAL A 1 84 ? 23.408 -11.884 -15.605 1.00 96.44 84 VAL A CA 1
ATOM 701 C C . VAL A 1 84 ? 22.674 -12.909 -14.744 1.00 96.44 84 VAL A C 1
ATOM 703 O O . VAL A 1 84 ? 22.052 -12.536 -13.750 1.00 96.44 84 VAL A O 1
ATOM 706 N N . SER A 1 85 ? 22.795 -14.201 -15.058 1.00 95.88 85 SER A N 1
ATOM 707 C CA . SER A 1 85 ? 22.104 -15.281 -14.341 1.00 95.88 85 SER A CA 1
ATOM 708 C C . SER A 1 85 ? 22.563 -15.454 -12.891 1.00 95.88 85 SER A C 1
ATOM 710 O O . SER A 1 85 ? 21.821 -16.006 -12.081 1.00 95.88 85 SER A O 1
ATOM 712 N N . LYS A 1 86 ? 23.748 -14.943 -12.528 1.00 94.88 86 LYS A N 1
ATOM 713 C CA . LYS A 1 86 ? 24.220 -14.918 -11.132 1.00 94.88 86 LYS A CA 1
ATOM 714 C C . LYS A 1 86 ? 23.381 -13.974 -10.262 1.00 94.88 86 LYS A C 1
ATOM 716 O O . LYS A 1 86 ? 23.222 -14.228 -9.073 1.00 94.88 86 LYS A O 1
ATOM 721 N N . VAL A 1 87 ? 22.842 -12.905 -10.854 1.00 94.75 87 VAL A N 1
ATOM 722 C CA . VAL A 1 87 ? 21.992 -11.910 -10.175 1.00 94.75 87 VAL A CA 1
ATOM 723 C C . VAL A 1 87 ? 20.510 -12.184 -10.425 1.00 94.75 87 VAL A C 1
ATOM 725 O O . VAL A 1 87 ? 19.697 -12.108 -9.508 1.00 94.75 87 VAL A O 1
ATOM 728 N N . PHE A 1 88 ? 20.160 -12.541 -11.659 1.00 94.50 88 PHE A N 1
ATOM 729 C CA . PHE A 1 88 ? 18.803 -12.849 -12.093 1.00 94.50 88 PHE A CA 1
ATOM 730 C C . PHE A 1 88 ? 18.730 -14.314 -12.542 1.00 94.50 88 PHE A C 1
ATOM 732 O O . PHE A 1 88 ? 18.826 -14.574 -13.738 1.00 94.50 88 PHE A O 1
ATOM 739 N N . PRO A 1 89 ? 18.512 -15.292 -11.641 1.00 93.75 89 PRO A N 1
ATOM 740 C CA . PRO A 1 89 ? 18.536 -16.716 -12.001 1.00 93.75 89 PRO A CA 1
ATOM 741 C C . PRO A 1 89 ? 17.606 -17.104 -13.160 1.00 93.75 89 PRO A C 1
ATOM 743 O O . PRO A 1 89 ? 17.924 -17.992 -13.944 1.00 93.75 89 PRO A O 1
ATOM 746 N N . LYS A 1 90 ? 16.477 -16.397 -13.319 1.00 92.06 90 LYS A N 1
ATOM 747 C CA . LYS A 1 90 ? 15.526 -16.598 -14.428 1.00 92.06 90 LYS A CA 1
ATOM 748 C C . LYS A 1 90 ? 16.075 -16.191 -15.801 1.00 92.06 90 LYS A C 1
ATOM 750 O O . LYS A 1 90 ? 15.472 -16.546 -16.808 1.00 92.06 90 LYS A O 1
ATOM 755 N N . ALA A 1 91 ? 17.196 -15.472 -15.865 1.00 92.44 91 ALA A N 1
ATOM 756 C CA . ALA A 1 91 ? 17.785 -15.007 -17.118 1.00 92.44 91 ALA A CA 1
ATOM 757 C C . ALA A 1 91 ? 18.233 -16.142 -18.046 1.00 92.44 91 ALA A C 1
ATOM 759 O O . ALA A 1 91 ? 18.246 -15.965 -19.266 1.00 92.44 91 ALA A O 1
ATOM 760 N N . VAL A 1 92 ? 18.517 -17.322 -17.485 1.00 90.69 92 VAL A N 1
ATOM 761 C CA . VAL A 1 92 ? 18.819 -18.544 -18.246 1.00 90.69 92 VAL A CA 1
ATOM 762 C C . VAL A 1 92 ? 17.666 -18.920 -19.184 1.00 90.69 92 VAL A C 1
ATOM 764 O O . VAL A 1 92 ? 17.902 -19.384 -20.296 1.00 90.69 92 VAL A O 1
ATOM 767 N N . GLU A 1 93 ? 16.424 -18.675 -18.763 1.00 92.69 93 GLU A N 1
ATOM 768 C CA . GLU A 1 93 ? 15.207 -19.049 -19.494 1.00 92.69 93 GLU A CA 1
ATOM 769 C C . GLU A 1 93 ? 14.749 -17.970 -20.490 1.00 92.69 93 GLU A C 1
ATOM 771 O O . GLU A 1 93 ? 13.789 -18.178 -21.230 1.00 92.69 93 GLU A O 1
ATOM 776 N N . TRP A 1 94 ? 15.392 -16.797 -20.526 1.00 94.44 94 TRP A N 1
ATOM 777 C CA . TRP A 1 94 ? 14.946 -15.704 -21.390 1.00 94.44 94 TRP A CA 1
ATOM 778 C C . TRP A 1 94 ? 15.331 -15.928 -22.853 1.00 94.44 94 TRP A C 1
ATOM 780 O O . TRP A 1 94 ? 16.505 -16.074 -23.206 1.00 94.44 94 TRP A O 1
ATOM 790 N N . GLU A 1 95 ? 14.341 -15.855 -23.738 1.00 93.31 95 GLU A N 1
ATOM 791 C CA . GLU A 1 95 ? 14.551 -15.809 -25.184 1.00 93.31 95 GLU A CA 1
ATOM 792 C C . GLU A 1 95 ? 15.026 -14.408 -25.601 1.00 93.31 95 GLU A C 1
ATOM 794 O O . GLU A 1 95 ? 14.240 -13.471 -25.733 1.00 93.31 95 GLU A O 1
ATOM 799 N N . THR A 1 96 ? 16.341 -14.257 -25.764 1.00 94.06 96 THR A N 1
ATOM 800 C CA . THR A 1 96 ? 17.006 -13.000 -26.141 1.00 94.06 96 THR A CA 1
ATOM 801 C C . THR A 1 96 ? 18.026 -13.300 -27.244 1.00 94.06 96 THR A C 1
ATOM 803 O O . THR A 1 96 ? 19.133 -13.752 -26.927 1.00 94.06 96 THR A O 1
ATOM 806 N N . PRO A 1 97 ? 17.661 -13.152 -28.531 1.00 92.06 97 PRO A N 1
ATOM 807 C CA . PRO A 1 97 ? 18.545 -13.509 -29.640 1.00 92.06 97 PRO A CA 1
ATOM 808 C C . PRO A 1 97 ? 19.756 -12.576 -29.755 1.00 92.06 97 PRO A C 1
ATOM 810 O O . PRO A 1 97 ? 20.823 -13.027 -30.169 1.00 92.06 97 PRO A O 1
ATOM 813 N N . TYR A 1 98 ? 19.624 -11.311 -29.346 1.00 94.69 98 TYR A N 1
ATOM 814 C CA . TYR A 1 98 ? 20.699 -10.325 -29.392 1.00 94.69 98 TYR A CA 1
ATOM 815 C C . TYR A 1 98 ? 21.044 -9.781 -27.998 1.00 94.69 98 TYR A C 1
ATOM 817 O O . TYR A 1 98 ? 20.241 -9.827 -27.064 1.00 94.69 98 TYR A O 1
ATOM 825 N N . VAL A 1 99 ? 22.249 -9.217 -27.858 1.00 96.19 99 VAL A N 1
ATOM 826 C CA . VAL A 1 99 ? 22.710 -8.576 -26.610 1.00 96.19 99 VAL A CA 1
ATOM 827 C C . VAL A 1 99 ? 21.776 -7.436 -26.195 1.00 96.19 99 VAL A C 1
ATOM 829 O O . VAL A 1 99 ? 21.465 -7.301 -25.014 1.00 96.19 99 VAL A O 1
ATOM 832 N N . ILE A 1 100 ? 21.252 -6.672 -27.159 1.00 96.88 100 ILE A N 1
ATOM 833 C CA . ILE A 1 100 ? 20.285 -5.599 -26.895 1.00 96.88 100 ILE A CA 1
ATOM 834 C C . ILE A 1 100 ? 18.974 -6.118 -26.281 1.00 96.88 100 ILE A C 1
ATOM 836 O O . ILE A 1 100 ? 18.402 -5.458 -25.413 1.00 96.88 100 ILE A O 1
ATOM 840 N N . ASP A 1 101 ? 18.514 -7.315 -26.664 1.00 96.62 101 ASP A N 1
ATOM 841 C CA . ASP A 1 101 ? 17.317 -7.922 -26.073 1.00 96.62 101 ASP A CA 1
ATOM 842 C C . ASP A 1 101 ? 17.564 -8.280 -24.610 1.00 96.62 101 ASP A C 1
ATOM 844 O O . ASP A 1 101 ? 16.735 -7.988 -23.747 1.00 96.62 101 ASP A O 1
ATOM 848 N N . LEU A 1 102 ? 18.727 -8.876 -24.325 1.00 97.62 102 LEU A N 1
ATOM 849 C CA . LEU A 1 102 ? 19.137 -9.203 -22.963 1.00 97.62 102 LEU A CA 1
ATOM 850 C C . LEU A 1 102 ? 19.273 -7.939 -22.114 1.00 97.62 102 LEU A C 1
ATOM 852 O O . LEU A 1 102 ? 18.733 -7.897 -21.011 1.00 97.62 102 LEU A O 1
ATOM 856 N N . PHE A 1 103 ? 19.919 -6.900 -22.643 1.00 98.00 103 PHE A N 1
ATOM 857 C CA . PHE A 1 103 ? 20.037 -5.600 -21.989 1.00 98.00 103 PHE A CA 1
ATOM 858 C C . PHE A 1 103 ? 18.660 -5.035 -21.615 1.00 98.00 103 PHE A C 1
ATOM 860 O O . PHE A 1 103 ? 18.428 -4.672 -20.462 1.00 98.00 103 PHE A O 1
ATOM 867 N N . CYS A 1 104 ? 17.709 -5.022 -22.555 1.00 97.81 104 CYS A N 1
ATOM 868 C CA . CYS A 1 104 ? 16.357 -4.520 -22.303 1.00 97.81 104 CYS A CA 1
ATOM 869 C C . CYS A 1 104 ? 15.597 -5.370 -21.273 1.00 97.81 104 CYS A C 1
ATOM 871 O O . CYS A 1 104 ? 14.869 -4.819 -20.446 1.00 97.81 104 CYS A O 1
ATOM 873 N N . LYS A 1 105 ? 15.770 -6.699 -21.286 1.00 96.81 105 LYS A N 1
ATOM 874 C CA . LYS A 1 105 ? 15.176 -7.595 -20.280 1.00 96.81 105 LYS A CA 1
ATOM 875 C C . LYS A 1 105 ? 15.756 -7.356 -18.891 1.00 96.81 105 LYS A C 1
ATOM 877 O O . LYS A 1 105 ? 14.988 -7.226 -17.944 1.00 96.81 105 LYS A O 1
ATOM 882 N N . VAL A 1 106 ? 17.075 -7.220 -18.772 1.00 97.75 106 VAL A N 1
ATOM 883 C CA . VAL A 1 106 ? 17.723 -6.865 -17.503 1.00 97.75 106 VAL A CA 1
ATOM 884 C C . VAL A 1 106 ? 17.243 -5.504 -17.016 1.00 97.75 106 VAL A C 1
ATOM 886 O O . VAL A 1 106 ? 16.914 -5.364 -15.842 1.00 97.75 106 VAL A O 1
ATOM 889 N N . LEU A 1 107 ? 17.153 -4.509 -17.900 1.00 98.12 107 LEU A N 1
ATOM 890 C CA . LEU A 1 107 ? 16.651 -3.184 -17.549 1.00 98.12 107 LEU A CA 1
ATOM 891 C C . LEU A 1 107 ? 15.206 -3.231 -17.045 1.00 98.12 107 LEU A C 1
ATOM 893 O O . LEU A 1 107 ? 14.910 -2.614 -16.024 1.00 98.12 107 LEU A O 1
ATOM 897 N N . LEU A 1 108 ? 14.325 -3.989 -17.704 1.00 96.25 108 LEU A N 1
ATOM 898 C CA . LEU A 1 108 ? 12.964 -4.213 -17.217 1.00 96.25 108 LEU A CA 1
ATOM 899 C C . LEU A 1 108 ? 12.962 -4.827 -15.815 1.00 96.25 108 LEU A C 1
ATOM 901 O O . LEU A 1 108 ? 12.326 -4.278 -14.925 1.00 96.25 108 LEU A O 1
ATOM 905 N N . GLU A 1 109 ? 13.681 -5.929 -15.598 1.00 96.12 109 GLU A N 1
ATOM 906 C CA . GLU A 1 109 ? 13.715 -6.601 -14.291 1.00 96.12 109 GLU A CA 1
ATOM 907 C C . GLU A 1 109 ? 14.362 -5.732 -13.201 1.00 96.12 109 GLU A C 1
ATOM 909 O O . GLU A 1 109 ? 13.907 -5.722 -12.062 1.00 96.12 109 GLU A O 1
ATOM 914 N N . THR A 1 110 ? 15.355 -4.916 -13.557 1.00 96.75 110 THR A N 1
ATOM 915 C CA . THR A 1 110 ? 15.953 -3.909 -12.665 1.00 96.75 110 THR A CA 1
ATOM 916 C C . THR A 1 110 ? 14.910 -2.871 -12.250 1.00 96.75 110 THR A C 1
ATOM 918 O O . THR A 1 110 ? 14.801 -2.530 -11.071 1.00 96.75 110 THR A O 1
ATOM 921 N N . LEU A 1 111 ? 14.112 -2.392 -13.212 1.00 96.25 111 LEU A N 1
ATOM 922 C CA . LEU A 1 111 ? 13.035 -1.427 -12.991 1.00 96.25 111 LEU A CA 1
ATOM 923 C C . LEU A 1 111 ? 11.851 -2.008 -12.229 1.00 96.25 111 LEU A C 1
ATOM 925 O O . LEU A 1 111 ? 11.092 -1.233 -11.656 1.00 96.25 111 LEU A O 1
ATOM 929 N N . LYS A 1 112 ? 11.683 -3.332 -12.201 1.00 94.50 112 LYS A N 1
ATOM 930 C CA . LYS A 1 112 ? 10.629 -3.976 -11.417 1.00 94.50 112 LYS A CA 1
ATOM 931 C C . LYS A 1 112 ? 10.831 -3.841 -9.918 1.00 94.50 112 LYS A C 1
ATOM 933 O O . LYS A 1 112 ? 9.847 -3.996 -9.200 1.00 94.50 112 LYS A O 1
ATOM 938 N N . MET A 1 113 ? 12.027 -3.474 -9.449 1.00 93.81 113 MET A N 1
ATOM 939 C CA . MET A 1 113 ? 12.295 -3.303 -8.019 1.00 93.81 113 MET A CA 1
ATOM 940 C C . MET A 1 113 ? 12.021 -4.606 -7.235 1.00 93.81 113 MET A C 1
ATOM 942 O O . MET A 1 113 ? 11.645 -5.639 -7.793 1.00 93.81 113 MET A O 1
ATOM 946 N N . ASP A 1 114 ? 12.218 -4.596 -5.922 1.00 89.06 114 ASP A N 1
ATOM 947 C CA . ASP A 1 114 ? 11.935 -5.750 -5.054 1.00 89.06 114 ASP A CA 1
ATOM 948 C C . ASP A 1 114 ? 10.425 -5.997 -4.835 1.00 89.06 114 ASP A C 1
ATOM 950 O O . ASP A 1 114 ? 10.011 -6.976 -4.210 1.00 89.06 114 ASP A O 1
ATOM 954 N N . ILE A 1 115 ? 9.600 -5.102 -5.378 1.00 87.62 115 ILE A N 1
ATOM 955 C CA . ILE A 1 115 ? 8.142 -5.087 -5.290 1.00 87.62 115 ILE A CA 1
ATOM 956 C C . ILE A 1 115 ? 7.453 -5.429 -6.616 1.00 87.62 115 ILE A C 1
ATOM 958 O O . ILE A 1 115 ? 6.250 -5.223 -6.715 1.00 87.62 115 ILE A O 1
ATOM 962 N N . ASP A 1 116 ? 8.152 -5.954 -7.625 1.00 89.50 116 ASP A N 1
ATOM 963 C CA . ASP A 1 116 ? 7.565 -6.433 -8.893 1.00 89.50 116 ASP A CA 1
ATOM 964 C C . ASP A 1 116 ? 6.622 -5.404 -9.563 1.00 89.50 116 ASP A C 1
ATOM 966 O O . ASP A 1 116 ? 5.424 -5.629 -9.785 1.00 89.50 116 ASP A O 1
ATOM 970 N N . LEU A 1 117 ? 7.159 -4.210 -9.827 1.00 91.50 117 LEU A N 1
ATOM 971 C CA . LEU A 1 117 ? 6.440 -3.130 -10.488 1.00 91.50 117 LEU A CA 1
ATOM 972 C C . LEU A 1 117 ? 5.886 -3.595 -11.846 1.00 91.50 117 LEU A C 1
ATOM 974 O O . LEU A 1 117 ? 6.517 -4.348 -12.581 1.00 91.50 117 LEU A O 1
ATOM 978 N N . PHE A 1 118 ? 4.701 -3.118 -12.223 1.00 91.69 118 PHE A N 1
ATOM 979 C CA . PHE A 1 118 ? 4.020 -3.479 -13.460 1.00 91.69 118 PHE A CA 1
ATOM 980 C C . PHE A 1 118 ? 4.614 -2.676 -14.620 1.00 91.69 118 PHE A C 1
ATOM 982 O O . PHE A 1 118 ? 3.985 -1.773 -15.165 1.00 91.69 118 PHE A O 1
ATOM 989 N N . ILE A 1 119 ? 5.861 -2.999 -14.950 1.00 91.81 119 ILE A N 1
ATOM 990 C CA . ILE A 1 119 ? 6.662 -2.409 -16.016 1.00 91.81 119 ILE A CA 1
ATOM 991 C C . ILE A 1 119 ? 7.050 -3.556 -16.937 1.00 91.81 119 ILE A C 1
ATOM 993 O O . ILE A 1 119 ? 7.849 -4.416 -16.573 1.00 91.81 119 ILE A O 1
ATOM 997 N N . ASN A 1 120 ? 6.427 -3.607 -18.113 1.00 92.38 120 ASN A N 1
ATOM 998 C CA . ASN A 1 120 ? 6.464 -4.807 -18.952 1.00 92.38 120 ASN A CA 1
ATOM 999 C C . ASN A 1 120 ? 6.700 -4.513 -20.434 1.00 92.38 120 ASN A C 1
ATOM 1001 O O . ASN A 1 120 ? 6.769 -5.449 -21.232 1.00 92.38 120 ASN A O 1
ATOM 1005 N N . LYS A 1 121 ? 6.781 -3.237 -20.825 1.00 94.00 121 LYS A N 1
ATOM 1006 C CA . LYS A 1 121 ? 6.926 -2.853 -22.227 1.00 94.00 121 LYS A CA 1
ATOM 1007 C C . LYS A 1 121 ? 8.259 -2.191 -22.514 1.00 94.00 121 LYS A C 1
ATOM 1009 O O . LYS A 1 121 ? 8.705 -1.308 -21.786 1.00 94.00 121 LYS A O 1
ATOM 1014 N N . TYR A 1 122 ? 8.826 -2.589 -23.640 1.00 97.00 122 TYR A N 1
ATOM 1015 C CA . TYR A 1 122 ? 9.920 -1.903 -24.295 1.00 97.00 122 TYR A CA 1
ATOM 1016 C C . TYR A 1 122 ? 9.778 -2.051 -25.809 1.00 97.00 122 TYR A C 1
ATOM 1018 O O . TYR A 1 122 ? 9.049 -2.925 -26.286 1.00 97.00 122 TYR A O 1
ATOM 1026 N N . SER A 1 123 ? 10.474 -1.206 -26.554 1.00 97.62 123 SER A N 1
ATOM 1027 C CA . SER A 1 123 ? 10.666 -1.356 -27.993 1.00 97.62 123 SER A CA 1
ATOM 1028 C C . SER A 1 123 ? 12.112 -1.047 -28.349 1.00 97.62 123 SER A C 1
ATOM 1030 O O . SER A 1 123 ? 12.734 -0.194 -27.714 1.00 97.62 123 SER A O 1
ATOM 1032 N N . ILE A 1 124 ? 12.613 -1.707 -29.388 1.00 97.81 124 ILE A N 1
ATOM 1033 C CA . ILE A 1 124 ? 13.948 -1.483 -29.938 1.00 97.81 124 ILE A CA 1
ATOM 1034 C C . ILE A 1 124 ? 13.782 -1.038 -31.391 1.00 97.81 124 ILE A C 1
ATOM 1036 O O . ILE A 1 124 ? 13.034 -1.648 -32.156 1.00 97.81 124 ILE A O 1
ATOM 1040 N N . SER A 1 125 ? 14.486 0.019 -31.767 1.00 96.81 125 SER A N 1
ATOM 1041 C CA . SER A 1 125 ? 14.705 0.437 -33.153 1.00 96.81 125 SER A CA 1
ATOM 1042 C C . SER A 1 125 ? 16.164 0.868 -33.326 1.00 96.81 125 SER A C 1
ATOM 1044 O O . SER A 1 125 ? 16.976 0.665 -32.425 1.00 96.81 125 SER A O 1
ATOM 1046 N N . THR A 1 126 ? 16.523 1.451 -34.467 1.00 95.75 126 THR A N 1
ATOM 1047 C CA . THR A 1 126 ? 17.900 1.870 -34.767 1.00 95.75 126 THR A CA 1
ATOM 1048 C C . THR A 1 126 ? 17.953 3.325 -35.231 1.00 95.75 126 THR A C 1
ATOM 1050 O O . THR A 1 126 ? 17.010 3.824 -35.847 1.00 95.75 126 THR A O 1
ATOM 1053 N N . ASP A 1 127 ? 19.060 3.998 -34.927 1.00 91.88 127 ASP A N 1
ATOM 1054 C CA . ASP A 1 127 ? 19.409 5.347 -35.386 1.00 91.88 127 ASP A CA 1
ATOM 1055 C C . ASP A 1 127 ? 20.895 5.350 -35.770 1.00 91.88 127 ASP A C 1
ATOM 1057 O O . ASP A 1 127 ? 21.776 5.495 -34.921 1.00 91.88 127 ASP A O 1
ATOM 1061 N N . GLY A 1 128 ? 21.176 5.103 -37.053 1.00 90.94 128 GLY A N 1
ATOM 1062 C CA . GLY A 1 128 ? 22.538 4.857 -37.530 1.00 90.94 128 GLY A CA 1
ATOM 1063 C C . GLY A 1 128 ? 23.129 3.590 -36.906 1.00 90.94 128 GLY A C 1
ATOM 1064 O O . GLY A 1 128 ? 22.537 2.517 -37.021 1.00 90.94 128 GLY A O 1
ATOM 1065 N N . ASP A 1 129 ? 24.272 3.742 -36.237 1.00 89.1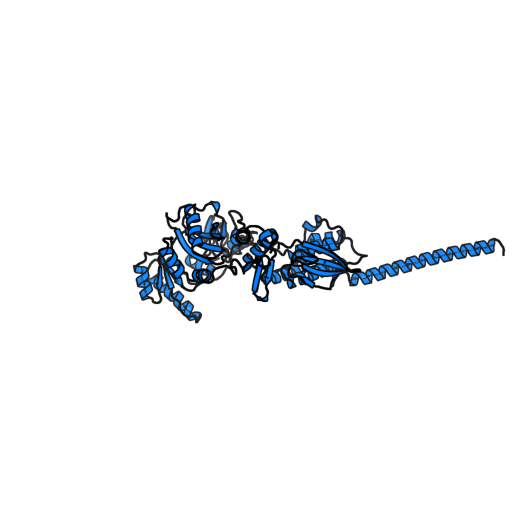9 129 ASP A N 1
ATOM 1066 C CA . ASP A 1 129 ? 25.005 2.655 -35.572 1.00 89.19 129 ASP A CA 1
ATOM 1067 C C . ASP A 1 129 ? 24.571 2.435 -34.106 1.00 89.19 129 ASP A C 1
ATOM 1069 O O . ASP A 1 129 ? 25.118 1.579 -33.413 1.00 89.19 129 ASP A O 1
ATOM 1073 N N . GLU A 1 130 ? 23.605 3.213 -33.604 1.00 94.88 130 GLU A N 1
ATOM 1074 C CA . GLU A 1 130 ? 23.065 3.085 -32.247 1.00 94.88 130 GLU A CA 1
ATOM 1075 C C . GLU A 1 130 ? 21.695 2.389 -32.258 1.00 94.88 130 GLU A C 1
ATOM 1077 O O . GLU A 1 130 ? 20.880 2.554 -33.173 1.00 94.88 130 GLU A O 1
ATOM 1082 N N . TYR A 1 131 ? 21.389 1.668 -31.180 1.00 97.69 131 TYR A N 1
ATOM 1083 C CA . TYR A 1 131 ? 20.028 1.229 -30.893 1.00 97.69 131 TYR A CA 1
ATOM 1084 C C . TYR A 1 131 ? 19.256 2.356 -30.216 1.00 97.69 131 TYR A C 1
ATOM 1086 O O . TYR A 1 131 ? 19.774 3.026 -29.326 1.00 97.69 131 TYR A O 1
ATOM 1094 N N . VAL A 1 132 ? 17.991 2.524 -30.586 1.00 98.31 132 VAL A N 1
ATOM 1095 C CA . VAL A 1 132 ? 17.035 3.384 -29.886 1.00 98.31 132 VAL A CA 1
ATOM 1096 C C . VAL A 1 132 ? 16.140 2.486 -29.047 1.00 98.31 132 VAL A C 1
ATOM 1098 O O . VAL A 1 132 ? 15.384 1.674 -29.583 1.00 98.31 132 VAL A O 1
ATOM 1101 N N . VAL A 1 133 ? 16.225 2.631 -27.730 1.00 98.50 133 VAL A N 1
ATOM 1102 C CA . VAL A 1 133 ? 15.434 1.861 -26.770 1.00 98.50 133 VAL A CA 1
ATOM 1103 C C . VAL A 1 133 ? 14.385 2.771 -26.163 1.00 98.50 133 VAL A C 1
ATOM 1105 O O . VAL A 1 133 ? 14.708 3.833 -25.638 1.00 98.50 133 VAL A O 1
ATOM 1108 N N . ALA A 1 134 ? 13.129 2.335 -26.191 1.00 98.38 134 ALA A N 1
ATOM 1109 C CA . ALA A 1 134 ? 12.064 2.930 -25.396 1.00 98.38 134 ALA A CA 1
ATOM 1110 C C . ALA A 1 134 ? 11.644 1.945 -24.309 1.00 98.38 134 ALA A C 1
ATOM 1112 O O . ALA A 1 134 ? 11.283 0.815 -24.625 1.00 98.38 134 ALA A O 1
ATOM 1113 N N . ILE A 1 135 ? 11.667 2.368 -23.048 1.00 97.56 135 ILE A N 1
ATOM 1114 C CA . ILE A 1 135 ? 11.315 1.540 -21.888 1.00 97.56 135 ILE A CA 1
ATOM 1115 C C . ILE A 1 135 ? 10.153 2.173 -21.120 1.00 97.56 135 ILE A C 1
ATOM 1117 O O . ILE A 1 135 ? 10.138 3.384 -20.891 1.00 97.56 135 ILE A O 1
ATOM 1121 N N . GLU A 1 136 ? 9.161 1.372 -20.730 1.00 95.38 136 GLU A N 1
ATOM 1122 C CA . GLU A 1 136 ? 8.104 1.815 -19.816 1.00 95.38 136 GLU A CA 1
ATOM 1123 C C . GLU A 1 136 ? 8.716 2.273 -18.484 1.00 95.38 136 GLU A C 1
ATOM 1125 O O . GLU A 1 136 ? 9.642 1.649 -17.969 1.00 95.38 136 GLU A O 1
ATOM 1130 N N . TYR A 1 137 ? 8.202 3.362 -17.907 1.00 94.12 137 TYR A N 1
ATOM 1131 C CA . TYR A 1 137 ? 8.682 3.852 -16.616 1.00 94.12 137 TYR A CA 1
ATOM 1132 C C . TYR A 1 137 ? 7.572 4.475 -15.766 1.00 94.12 137 TYR A C 1
ATOM 1134 O O . TYR A 1 137 ? 6.555 4.934 -16.285 1.00 94.12 137 TYR A O 1
ATOM 1142 N N . LEU A 1 138 ? 7.809 4.533 -14.450 1.00 91.69 138 LEU A N 1
ATOM 1143 C CA . LEU A 1 138 ? 6.980 5.277 -13.493 1.00 91.69 138 LEU A CA 1
ATOM 1144 C C . LEU A 1 138 ? 7.625 6.616 -13.111 1.00 91.69 138 LEU A C 1
ATOM 1146 O O . LEU A 1 138 ? 7.053 7.678 -13.348 1.00 91.69 138 LEU A O 1
ATOM 1150 N N . ASP A 1 139 ? 8.855 6.585 -12.586 1.00 93.50 139 ASP A N 1
ATOM 1151 C CA . ASP A 1 139 ? 9.630 7.790 -12.274 1.00 93.50 139 ASP A CA 1
ATOM 1152 C C . ASP A 1 139 ? 10.795 7.984 -13.252 1.00 93.50 139 ASP A C 1
ATOM 1154 O O . ASP A 1 139 ? 11.620 7.090 -13.446 1.00 93.50 139 ASP A O 1
ATOM 1158 N N . LYS A 1 140 ? 10.878 9.170 -13.873 1.00 94.38 140 LYS A N 1
ATOM 1159 C CA . LYS A 1 140 ? 11.868 9.431 -14.933 1.00 94.38 140 LYS A CA 1
ATOM 1160 C C . LYS A 1 140 ? 13.307 9.409 -14.416 1.00 94.38 140 LYS A C 1
ATOM 1162 O O . LYS A 1 140 ? 14.216 9.075 -15.171 1.00 94.38 140 LYS A O 1
ATOM 1167 N N . LYS A 1 141 ? 13.532 9.849 -13.171 1.00 95.38 141 LYS A N 1
ATOM 1168 C CA . LYS A 1 141 ? 14.878 9.964 -12.598 1.00 95.38 141 LYS A CA 1
ATOM 1169 C C . LYS A 1 141 ? 15.380 8.579 -12.232 1.00 95.38 141 LYS A C 1
ATOM 1171 O O . LYS A 1 141 ? 16.465 8.215 -12.668 1.00 95.38 141 LYS A O 1
ATOM 1176 N N . VAL A 1 142 ? 14.549 7.798 -11.539 1.00 96.88 142 VAL A N 1
ATOM 1177 C CA . VAL A 1 142 ? 14.843 6.393 -11.223 1.00 96.88 142 VAL A CA 1
ATOM 1178 C C . VAL A 1 142 ? 15.084 5.600 -12.504 1.00 96.88 142 VAL A C 1
ATOM 1180 O O . VAL A 1 142 ? 16.065 4.873 -12.588 1.00 96.88 142 VAL A O 1
ATOM 1183 N N . ALA A 1 143 ? 14.257 5.793 -13.536 1.00 97.31 143 ALA A N 1
ATOM 1184 C CA . ALA A 1 143 ? 14.439 5.080 -14.793 1.00 97.31 143 ALA A CA 1
ATOM 1185 C C . ALA A 1 143 ? 15.748 5.431 -15.503 1.00 97.31 143 ALA A C 1
ATOM 1187 O O . ALA A 1 143 ? 16.448 4.543 -15.978 1.00 97.31 143 ALA A O 1
ATOM 1188 N N . LYS A 1 144 ? 16.125 6.713 -15.521 1.00 98.25 144 LYS A N 1
ATOM 1189 C CA . LYS A 1 144 ? 17.412 7.138 -16.078 1.00 98.25 144 LYS A CA 1
ATOM 1190 C C . LYS A 1 144 ? 18.594 6.557 -15.297 1.00 98.25 144 LYS A C 1
ATOM 1192 O O . LYS A 1 144 ? 19.561 6.115 -15.905 1.00 98.25 144 LYS A O 1
ATOM 1197 N N . GLU A 1 145 ? 18.519 6.543 -13.968 1.00 98.31 145 GLU A N 1
ATOM 1198 C CA . GLU A 1 145 ? 19.548 5.925 -13.126 1.00 98.31 145 GLU A CA 1
ATOM 1199 C C . GLU A 1 145 ? 19.628 4.405 -13.328 1.00 98.31 145 GLU A C 1
ATOM 1201 O O . GLU A 1 145 ? 20.730 3.869 -13.370 1.00 98.31 145 GLU A O 1
ATOM 1206 N N . ALA A 1 146 ? 18.497 3.723 -13.536 1.00 98.38 146 ALA A N 1
ATOM 1207 C CA . ALA A 1 146 ? 18.468 2.301 -13.878 1.00 98.38 146 ALA A CA 1
ATOM 1208 C C . ALA A 1 146 ? 19.156 2.020 -15.222 1.00 98.38 146 ALA A C 1
ATOM 1210 O O . ALA A 1 146 ? 19.918 1.065 -15.331 1.00 98.38 146 ALA A O 1
ATOM 1211 N N . VAL A 1 147 ? 18.930 2.871 -16.232 1.00 98.62 147 VAL A N 1
ATOM 1212 C CA . VAL A 1 147 ? 19.605 2.758 -17.534 1.00 98.62 147 VAL A CA 1
ATOM 1213 C C . VAL A 1 147 ? 21.121 2.853 -17.367 1.00 98.62 147 VAL A C 1
ATOM 1215 O O . VAL A 1 147 ? 21.831 2.001 -17.893 1.00 98.62 147 VAL A O 1
ATOM 1218 N N . TYR A 1 148 ? 21.618 3.831 -16.602 1.00 98.56 148 TYR A N 1
ATOM 1219 C CA . TYR A 1 148 ? 23.053 3.926 -16.309 1.00 98.56 148 TYR A CA 1
ATOM 1220 C C . TYR A 1 148 ? 23.563 2.729 -15.509 1.00 98.56 148 TYR A C 1
ATOM 1222 O O . TYR A 1 148 ? 24.596 2.180 -15.855 1.00 98.56 148 TYR A O 1
ATOM 1230 N N . LEU A 1 149 ? 22.830 2.277 -14.490 1.00 98.50 149 LEU A N 1
ATOM 1231 C CA . LEU A 1 149 ? 23.217 1.115 -13.692 1.00 98.50 149 LEU A CA 1
ATOM 1232 C C . LEU A 1 149 ? 23.416 -0.136 -14.561 1.00 98.50 149 LEU A C 1
ATOM 1234 O O . LEU A 1 149 ? 24.427 -0.819 -14.423 1.00 98.50 149 LEU A O 1
ATOM 1238 N N . VAL A 1 150 ? 22.473 -0.430 -15.458 1.00 98.38 150 VAL A N 1
ATOM 1239 C CA . VAL A 1 150 ? 22.564 -1.605 -16.339 1.00 98.38 150 VAL A CA 1
ATOM 1240 C C . VAL A 1 150 ? 23.633 -1.406 -17.415 1.00 98.38 150 VAL A C 1
ATOM 1242 O O . VAL A 1 150 ? 24.397 -2.329 -17.676 1.00 98.38 150 VAL A O 1
ATOM 1245 N N . SER A 1 151 ? 23.741 -0.205 -17.989 1.00 98.19 151 SER A N 1
ATOM 1246 C CA . SER A 1 151 ? 24.817 0.182 -18.915 1.00 98.19 151 SER A CA 1
ATOM 1247 C C . SER A 1 151 ? 26.200 -0.050 -18.306 1.00 98.19 151 SER A C 1
ATOM 1249 O O . SER A 1 151 ? 27.013 -0.773 -18.876 1.00 98.19 151 SER A O 1
ATOM 1251 N N . ASP A 1 152 ? 26.448 0.517 -17.127 1.00 97.62 152 ASP A N 1
ATOM 1252 C CA . ASP A 1 152 ? 27.721 0.403 -16.421 1.00 97.62 152 ASP A CA 1
ATOM 1253 C C . ASP A 1 152 ? 28.012 -1.051 -16.032 1.00 97.62 152 ASP A C 1
ATOM 1255 O O . ASP A 1 152 ? 29.164 -1.474 -16.059 1.00 97.62 152 ASP A O 1
ATOM 1259 N N . TRP A 1 153 ? 26.978 -1.835 -15.702 1.00 97.94 153 TRP A N 1
ATOM 1260 C CA . TRP A 1 153 ? 27.145 -3.245 -15.363 1.00 97.94 153 TRP A CA 1
ATOM 1261 C C . TRP A 1 153 ? 27.550 -4.094 -16.567 1.00 97.94 153 TRP A C 1
ATOM 1263 O O . TRP A 1 153 ? 28.484 -4.884 -16.465 1.00 97.94 153 TRP A O 1
ATOM 1273 N N . PHE A 1 154 ? 26.887 -3.922 -17.712 1.00 97.25 154 PHE A N 1
ATOM 1274 C CA . PHE A 1 154 ? 27.262 -4.631 -18.937 1.00 97.25 154 PHE A CA 1
ATOM 1275 C C . PHE A 1 154 ? 28.663 -4.222 -19.401 1.00 97.25 154 PHE A C 1
ATOM 1277 O O . PHE A 1 154 ? 29.468 -5.088 -19.729 1.00 97.25 154 PHE A O 1
ATOM 1284 N N . TYR A 1 155 ? 28.996 -2.931 -19.323 1.00 95.50 155 TYR A N 1
ATOM 1285 C CA . TYR A 1 155 ? 30.349 -2.452 -19.592 1.00 95.50 155 TYR A CA 1
ATOM 1286 C C . TYR A 1 155 ? 31.390 -3.057 -18.634 1.00 95.50 155 TYR A C 1
ATOM 1288 O O . TYR A 1 155 ? 32.468 -3.462 -19.069 1.00 95.50 155 TYR A O 1
ATOM 1296 N N . ALA A 1 156 ? 31.080 -3.160 -17.338 1.00 95.44 156 ALA A N 1
ATOM 1297 C CA . ALA A 1 156 ? 31.949 -3.805 -16.355 1.00 95.44 156 ALA A CA 1
ATOM 1298 C C . ALA A 1 156 ? 32.163 -5.296 -16.664 1.00 95.44 156 ALA A C 1
ATOM 1300 O O . ALA A 1 156 ? 33.290 -5.770 -16.555 1.00 95.44 156 ALA A O 1
ATOM 1301 N N . ILE A 1 157 ? 31.119 -6.010 -17.111 1.00 95.00 157 ILE A N 1
ATOM 1302 C CA . ILE A 1 157 ? 31.217 -7.410 -17.554 1.00 95.00 157 ILE A CA 1
ATOM 1303 C C . ILE A 1 157 ? 32.169 -7.535 -18.756 1.00 95.00 157 ILE A C 1
ATOM 1305 O O . ILE A 1 157 ? 33.045 -8.389 -18.732 1.00 95.00 157 ILE A O 1
ATOM 1309 N N . THR A 1 158 ? 32.068 -6.658 -19.762 1.00 91.94 158 THR A N 1
ATOM 1310 C CA . THR A 1 158 ? 32.980 -6.650 -20.929 1.00 91.94 158 THR A CA 1
ATOM 1311 C C . THR A 1 158 ? 34.452 -6.421 -20.545 1.00 91.94 158 THR A C 1
ATOM 1313 O O . THR A 1 158 ? 35.362 -6.822 -21.272 1.00 91.94 158 THR A O 1
ATOM 1316 N N . ASN A 1 159 ? 34.706 -5.745 -19.421 1.00 90.44 159 ASN A N 1
ATOM 1317 C CA . ASN A 1 159 ? 36.049 -5.388 -18.954 1.00 90.44 159 ASN A CA 1
ATOM 1318 C C . ASN A 1 159 ? 36.538 -6.245 -17.773 1.00 90.44 159 ASN A C 1
ATOM 1320 O O . ASN A 1 159 ? 37.558 -5.900 -17.174 1.00 90.44 159 ASN A O 1
ATOM 1324 N N . ASP A 1 160 ? 35.821 -7.321 -17.429 1.00 89.75 160 ASP A N 1
ATOM 1325 C CA . ASP A 1 160 ? 36.108 -8.188 -16.279 1.00 89.75 160 ASP A CA 1
ATOM 1326 C C . ASP A 1 160 ? 36.302 -7.403 -14.956 1.00 89.75 160 ASP A C 1
ATOM 1328 O O . ASP A 1 160 ? 37.136 -7.744 -14.112 1.00 89.75 160 ASP A O 1
ATOM 1332 N N . ASP A 1 161 ? 35.540 -6.319 -14.754 1.00 92.06 161 ASP A N 1
ATOM 1333 C CA . ASP A 1 161 ? 35.627 -5.500 -13.539 1.00 92.06 161 ASP A CA 1
ATOM 1334 C C . ASP A 1 161 ? 34.826 -6.119 -12.383 1.00 92.06 161 ASP A C 1
ATOM 1336 O O . ASP A 1 161 ? 33.674 -5.768 -12.109 1.00 92.06 161 ASP A O 1
ATOM 1340 N N . GLU A 1 162 ? 35.477 -7.020 -11.645 1.00 88.19 162 GLU A N 1
ATOM 1341 C CA . GLU A 1 162 ? 34.910 -7.684 -10.464 1.00 88.19 162 GLU A CA 1
ATOM 1342 C C . GLU A 1 162 ? 34.557 -6.727 -9.308 1.00 88.19 162 GLU A C 1
ATOM 1344 O O . GLU A 1 162 ? 33.890 -7.131 -8.353 1.00 88.19 162 GLU A O 1
ATOM 1349 N N . LYS A 1 163 ? 34.980 -5.454 -9.350 1.00 93.50 163 LYS A N 1
ATOM 1350 C CA . LYS A 1 163 ? 34.649 -4.473 -8.300 1.00 93.50 163 LYS A CA 1
ATOM 1351 C C . LYS A 1 163 ? 33.243 -3.899 -8.457 1.00 93.50 163 LYS A C 1
ATOM 1353 O O . LYS A 1 163 ? 32.759 -3.233 -7.535 1.00 93.50 163 LYS A O 1
ATOM 1358 N N . PHE A 1 164 ? 32.593 -4.109 -9.601 1.00 96.06 164 PHE A N 1
ATOM 1359 C CA . PHE A 1 164 ? 31.250 -3.602 -9.837 1.00 96.06 164 PHE A CA 1
ATOM 1360 C C . PHE A 1 164 ? 30.198 -4.424 -9.078 1.00 96.06 164 PHE A C 1
ATOM 1362 O O . PHE A 1 164 ? 29.785 -5.504 -9.495 1.00 96.06 164 PHE A O 1
ATOM 1369 N N . ASP A 1 165 ? 29.707 -3.875 -7.968 1.00 96.19 165 ASP A N 1
ATOM 1370 C CA . ASP A 1 165 ? 28.623 -4.475 -7.186 1.00 96.19 165 ASP A CA 1
ATOM 1371 C C . ASP A 1 165 ? 27.250 -3.982 -7.675 1.00 96.19 165 ASP A C 1
ATOM 1373 O O . ASP A 1 165 ? 26.735 -2.944 -7.238 1.00 96.19 165 ASP A O 1
ATOM 1377 N N . PHE A 1 166 ? 26.660 -4.733 -8.609 1.00 97.06 166 PHE A N 1
ATOM 1378 C CA . PHE A 1 166 ? 25.328 -4.439 -9.143 1.00 97.06 166 PHE A CA 1
ATOM 1379 C C . PHE A 1 166 ? 24.247 -4.492 -8.058 1.00 97.06 166 PHE A C 1
ATOM 1381 O O . PHE A 1 166 ? 23.395 -3.606 -8.003 1.00 97.06 166 PHE A O 1
ATOM 1388 N N . VAL A 1 167 ? 24.281 -5.502 -7.182 1.00 96.19 167 VAL A N 1
ATOM 1389 C CA . VAL A 1 167 ? 23.232 -5.736 -6.177 1.00 96.19 167 VAL A CA 1
ATOM 1390 C C . VAL A 1 167 ? 23.170 -4.572 -5.196 1.00 96.19 167 VAL A C 1
ATOM 1392 O O . VAL A 1 167 ? 22.088 -4.046 -4.933 1.00 96.19 167 VAL A O 1
ATOM 1395 N N . LYS A 1 168 ? 24.323 -4.109 -4.706 1.00 97.06 168 LYS A N 1
ATOM 1396 C CA . LYS A 1 168 ? 24.394 -2.944 -3.821 1.00 97.06 168 LYS A CA 1
ATOM 1397 C C . LYS A 1 168 ? 23.876 -1.675 -4.498 1.00 97.06 168 LYS A C 1
ATOM 1399 O O . LYS A 1 168 ? 23.057 -0.962 -3.921 1.00 97.06 168 LYS A O 1
ATOM 1404 N N . LYS A 1 169 ? 24.313 -1.388 -5.728 1.00 97.88 169 LYS A N 1
ATOM 1405 C CA . LYS A 1 169 ? 23.844 -0.208 -6.477 1.00 97.88 169 LYS A CA 1
ATOM 1406 C C . LYS A 1 169 ? 22.343 -0.276 -6.778 1.00 97.88 169 LYS A C 1
ATOM 1408 O O . LYS A 1 169 ? 21.660 0.745 -6.734 1.00 97.88 169 LYS A O 1
ATOM 1413 N N . TRP A 1 170 ? 21.810 -1.468 -7.041 1.00 97.56 170 TRP A N 1
ATOM 1414 C CA . TRP A 1 170 ? 20.375 -1.679 -7.207 1.00 97.56 170 TRP A CA 1
ATOM 1415 C C . TRP A 1 170 ? 19.601 -1.437 -5.903 1.00 97.56 170 TRP A C 1
ATOM 1417 O O . TRP A 1 170 ? 18.572 -0.772 -5.932 1.00 97.56 170 TRP A O 1
ATOM 1427 N N . GLN A 1 171 ? 20.119 -1.864 -4.746 1.00 95.81 171 GLN A N 1
ATOM 1428 C CA . GLN A 1 171 ? 19.526 -1.533 -3.440 1.00 95.81 171 GLN A CA 1
ATOM 1429 C C . GLN A 1 171 ? 19.524 -0.018 -3.167 1.00 95.81 171 GLN A C 1
ATOM 1431 O O . GLN A 1 171 ? 18.565 0.519 -2.613 1.00 95.81 171 GLN A O 1
ATOM 1436 N N . GLU A 1 172 ? 20.569 0.704 -3.582 1.00 96.56 172 GLU A N 1
ATOM 1437 C CA . GLU A 1 172 ? 20.601 2.171 -3.504 1.00 96.56 172 GLU A CA 1
ATOM 1438 C C . GLU A 1 172 ? 19.534 2.811 -4.409 1.00 96.56 172 GLU A C 1
ATOM 1440 O O . GLU A 1 172 ? 18.874 3.774 -4.007 1.00 96.56 172 GLU A O 1
ATOM 1445 N N . LEU A 1 173 ? 19.335 2.267 -5.615 1.00 96.69 173 LEU A N 1
ATOM 1446 C CA . LEU A 1 173 ? 18.284 2.688 -6.541 1.00 96.69 173 LEU A CA 1
ATOM 1447 C C . LEU A 1 173 ? 16.881 2.415 -5.970 1.00 96.69 173 LEU A C 1
ATOM 1449 O O . LEU A 1 173 ? 16.029 3.305 -6.006 1.00 96.69 173 LEU A O 1
ATOM 1453 N N . GLN A 1 174 ? 16.666 1.238 -5.380 1.00 94.44 174 GLN A N 1
ATOM 1454 C CA . GLN A 1 174 ? 15.442 0.866 -4.667 1.00 94.44 174 GLN A CA 1
ATOM 1455 C C . GLN A 1 174 ? 15.127 1.872 -3.554 1.00 94.44 174 GLN A C 1
ATOM 1457 O O . GLN A 1 174 ? 14.045 2.453 -3.522 1.00 94.44 174 GLN A O 1
ATOM 1462 N N . ALA A 1 175 ? 16.103 2.177 -2.694 1.00 93.25 175 ALA A N 1
ATOM 1463 C CA . ALA A 1 175 ? 15.920 3.120 -1.593 1.00 93.25 175 ALA A CA 1
ATOM 1464 C C . ALA A 1 175 ? 15.588 4.550 -2.068 1.00 93.25 175 ALA A C 1
ATOM 1466 O O . ALA A 1 175 ? 14.988 5.337 -1.327 1.00 93.25 175 ALA A O 1
ATOM 1467 N N . LYS A 1 176 ? 15.986 4.922 -3.294 1.00 94.56 176 LYS A N 1
ATOM 1468 C CA . LYS A 1 176 ? 15.534 6.161 -3.943 1.00 94.56 176 LYS A CA 1
ATOM 1469 C C . LYS A 1 176 ? 14.103 6.026 -4.456 1.00 94.56 176 LYS A C 1
ATOM 1471 O O . LYS A 1 176 ? 13.323 6.955 -4.247 1.00 94.56 176 LYS A O 1
ATOM 1476 N N . PHE A 1 177 ? 13.753 4.901 -5.085 1.00 94.12 177 PHE A N 1
ATOM 1477 C CA . PHE A 1 177 ? 12.397 4.619 -5.560 1.00 94.12 177 PHE A CA 1
ATOM 1478 C C . PHE A 1 177 ? 11.367 4.662 -4.422 1.00 94.12 177 PHE A C 1
ATOM 1480 O O . PHE A 1 177 ? 10.332 5.316 -4.568 1.00 94.12 177 PHE A O 1
ATOM 1487 N N . ASP A 1 178 ? 11.678 4.079 -3.264 1.00 90.50 178 ASP A N 1
ATOM 1488 C CA . ASP A 1 178 ? 10.789 4.041 -2.094 1.00 90.50 178 ASP A CA 1
ATOM 1489 C C . ASP A 1 178 ? 10.428 5.441 -1.567 1.00 90.50 178 ASP A C 1
ATOM 1491 O O . ASP A 1 178 ? 9.366 5.648 -0.979 1.00 90.50 178 ASP A O 1
ATOM 1495 N N . LYS A 1 179 ? 11.297 6.431 -1.810 1.00 90.50 179 LYS A N 1
ATOM 1496 C CA . LYS A 1 179 ? 11.085 7.843 -1.443 1.00 90.50 179 LYS A CA 1
ATOM 1497 C C . LYS A 1 179 ? 10.294 8.624 -2.492 1.00 90.50 179 LYS A C 1
ATOM 1499 O O . LYS A 1 179 ? 9.976 9.794 -2.274 1.00 90.50 179 LYS A O 1
ATOM 1504 N N . THR A 1 180 ? 10.001 8.020 -3.642 1.00 91.06 180 THR A N 1
ATOM 1505 C CA . THR A 1 180 ? 9.169 8.640 -4.674 1.00 91.06 180 THR A CA 1
ATOM 1506 C C . THR A 1 180 ? 7.686 8.522 -4.331 1.00 91.06 180 THR A C 1
ATOM 1508 O O . THR A 1 180 ? 7.262 7.762 -3.463 1.00 91.06 180 THR A O 1
ATOM 1511 N N . LEU A 1 181 ? 6.859 9.238 -5.090 1.00 86.88 181 LEU A N 1
ATOM 1512 C CA . LEU A 1 181 ? 5.400 9.148 -5.009 1.00 86.88 181 LEU A CA 1
ATOM 1513 C C . LEU A 1 181 ? 4.861 7.752 -5.362 1.00 86.88 181 LEU A C 1
ATOM 1515 O O . LEU A 1 181 ? 3.730 7.435 -5.006 1.00 86.88 181 LEU A O 1
ATOM 1519 N N . TYR A 1 182 ? 5.657 6.936 -6.056 1.00 88.25 182 TYR A N 1
ATOM 1520 C CA . TYR A 1 182 ? 5.293 5.601 -6.525 1.00 88.25 182 TYR A CA 1
ATOM 1521 C C . TYR A 1 182 ? 5.689 4.494 -5.541 1.00 88.25 182 TYR A C 1
ATOM 1523 O O . TYR A 1 182 ? 5.218 3.374 -5.691 1.00 88.25 182 TYR A O 1
ATOM 1531 N N . GLY A 1 183 ? 6.503 4.796 -4.522 1.00 83.44 183 GLY A N 1
ATOM 1532 C CA . GLY A 1 183 ? 6.901 3.825 -3.495 1.00 83.44 183 GLY A CA 1
ATOM 1533 C C . GLY A 1 183 ? 5.778 3.462 -2.515 1.00 83.44 183 GLY A C 1
ATOM 1534 O O . GLY A 1 183 ? 5.861 2.469 -1.800 1.00 83.44 183 GLY A O 1
ATOM 1535 N N . GLY A 1 184 ? 4.701 4.255 -2.467 1.00 83.25 184 GLY A N 1
ATOM 1536 C CA . GLY A 1 184 ? 3.592 4.039 -1.540 1.00 83.25 184 GLY A CA 1
ATOM 1537 C C . GLY A 1 184 ? 2.670 2.878 -1.957 1.00 83.25 184 GLY A C 1
ATOM 1538 O O . GLY A 1 184 ? 2.184 2.868 -3.091 1.00 83.25 184 GLY A O 1
ATOM 1539 N N . PRO A 1 185 ? 2.300 1.964 -1.037 1.00 84.31 185 PRO A N 1
ATOM 1540 C CA . PRO A 1 185 ? 1.562 0.740 -1.368 1.00 84.31 185 PRO A CA 1
ATOM 1541 C C . PRO A 1 185 ? 0.174 0.999 -1.966 1.00 84.31 185 PRO A C 1
ATOM 1543 O O . PRO A 1 185 ? -0.206 0.419 -2.983 1.00 84.31 185 PRO A O 1
ATOM 1546 N N . THR A 1 186 ? -0.593 1.915 -1.364 1.00 88.44 186 THR A N 1
ATOM 1547 C CA . THR A 1 186 ? -1.958 2.221 -1.814 1.00 88.44 186 THR A CA 1
ATOM 1548 C C . THR A 1 186 ? -1.965 2.858 -3.196 1.00 88.44 186 THR A C 1
ATOM 1550 O O . THR A 1 186 ? -2.690 2.400 -4.078 1.00 88.44 186 THR A O 1
ATOM 1553 N N . ILE A 1 187 ? -1.164 3.905 -3.405 1.00 89.69 187 ILE A N 1
ATOM 1554 C CA . ILE A 1 187 ? -1.194 4.634 -4.673 1.00 89.69 187 ILE A CA 1
ATOM 1555 C C . ILE A 1 187 ? -0.693 3.760 -5.817 1.00 89.69 187 ILE A C 1
ATOM 1557 O O . ILE A 1 187 ? -1.343 3.689 -6.859 1.00 89.69 187 ILE A O 1
ATOM 1561 N N . TYR A 1 188 ? 0.396 3.025 -5.599 1.00 90.62 188 TYR A N 1
ATOM 1562 C CA . TYR A 1 188 ? 0.933 2.149 -6.620 1.00 90.62 188 TYR A CA 1
ATOM 1563 C C . TYR A 1 188 ? -0.044 1.022 -6.983 1.00 90.62 188 TYR A C 1
ATOM 1565 O O . TYR A 1 188 ? -0.251 0.765 -8.167 1.00 90.62 188 TYR A O 1
ATOM 1573 N N . SER A 1 189 ? -0.761 0.447 -6.008 1.00 92.62 189 SER A N 1
ATOM 1574 C CA . SER A 1 189 ? -1.796 -0.559 -6.294 1.00 92.62 189 SER A CA 1
ATOM 1575 C C . SER A 1 189 ? -2.922 -0.041 -7.207 1.00 92.62 189 SER A C 1
ATOM 1577 O O . SER A 1 189 ? -3.456 -0.794 -8.019 1.00 92.62 189 SER A O 1
ATOM 1579 N N . LEU A 1 190 ? -3.259 1.254 -7.141 1.00 93.69 190 LEU A N 1
ATOM 1580 C CA . LEU A 1 190 ? -4.244 1.884 -8.030 1.00 93.69 190 LEU A CA 1
ATOM 1581 C C . LEU A 1 190 ? -3.679 2.201 -9.416 1.00 93.69 190 LEU A C 1
ATOM 1583 O O . LEU A 1 190 ? -4.391 2.066 -10.416 1.00 93.69 190 LEU A O 1
ATOM 1587 N N . ILE A 1 191 ? -2.409 2.611 -9.490 1.00 92.44 191 ILE A N 1
ATOM 1588 C CA . ILE A 1 191 ? -1.697 2.784 -10.764 1.00 92.44 191 ILE A CA 1
ATOM 1589 C C . ILE A 1 191 ? -1.673 1.443 -11.495 1.00 92.44 191 ILE A C 1
ATOM 1591 O O . ILE A 1 191 ? -2.169 1.337 -12.616 1.00 92.44 191 ILE A O 1
ATOM 1595 N N . GLU A 1 192 ? -1.190 0.399 -10.823 1.00 92.75 192 GLU A N 1
ATOM 1596 C CA . GLU A 1 192 ? -1.138 -0.963 -11.341 1.00 92.75 192 GLU A CA 1
ATOM 1597 C C . GLU A 1 192 ? -2.525 -1.470 -11.761 1.00 92.75 192 GLU A C 1
ATOM 1599 O O . GLU A 1 192 ? -2.673 -2.027 -12.851 1.00 92.75 192 GLU A O 1
ATOM 1604 N N . ALA A 1 193 ? -3.561 -1.243 -10.946 1.00 93.62 193 ALA A N 1
ATOM 1605 C CA . ALA A 1 193 ? -4.924 -1.648 -11.278 1.00 93.62 193 ALA A CA 1
ATOM 1606 C C . ALA A 1 193 ? -5.454 -0.990 -12.560 1.00 93.62 193 ALA A C 1
ATOM 1608 O O . ALA A 1 193 ? -6.199 -1.639 -13.303 1.00 93.62 193 ALA A O 1
ATOM 1609 N N . GLY A 1 194 ? -5.068 0.264 -12.822 1.00 92.69 194 GLY A N 1
ATOM 1610 C CA . GLY A 1 194 ? -5.346 0.968 -14.073 1.00 92.69 194 GLY A CA 1
ATOM 1611 C C . GLY A 1 194 ? -4.564 0.383 -15.250 1.00 92.69 194 GLY A C 1
ATOM 1612 O O . GLY A 1 194 ? -5.166 -0.015 -16.251 1.00 92.69 194 GLY A O 1
ATOM 1613 N N . LEU A 1 195 ? -3.243 0.247 -15.106 1.00 90.06 195 LEU A N 1
ATOM 1614 C CA . LEU A 1 195 ? -2.358 -0.261 -16.160 1.00 90.06 195 LEU A CA 1
ATOM 1615 C C . LEU A 1 195 ? -2.726 -1.689 -16.596 1.00 90.06 195 LEU A C 1
ATOM 1617 O O . LEU A 1 195 ? -2.853 -1.944 -17.796 1.00 90.06 195 LEU A O 1
ATOM 1621 N N . LYS A 1 196 ? -3.002 -2.599 -15.648 1.00 91.25 196 LYS A N 1
ATOM 1622 C CA . LYS A 1 196 ? -3.476 -3.975 -15.919 1.00 91.25 196 LYS A CA 1
ATOM 1623 C C . LYS A 1 196 ? -4.777 -4.018 -16.722 1.00 91.25 196 LYS A C 1
ATOM 1625 O O . LYS A 1 196 ? -5.054 -4.996 -17.407 1.00 91.25 196 LYS A O 1
ATOM 1630 N N . ARG A 1 197 ? -5.579 -2.956 -16.645 1.00 91.25 197 ARG A N 1
ATOM 1631 C CA . ARG A 1 197 ? -6.860 -2.813 -17.346 1.00 91.25 197 ARG A CA 1
ATOM 1632 C C . ARG A 1 197 ? -6.748 -1.966 -18.605 1.00 91.25 197 ARG A C 1
ATOM 1634 O O . ARG A 1 197 ? -7.775 -1.590 -19.150 1.00 91.25 197 ARG A O 1
ATOM 1641 N N . ASN A 1 198 ? -5.539 -1.656 -19.075 1.00 88.81 198 ASN A N 1
ATOM 1642 C CA . ASN A 1 198 ? -5.314 -0.780 -20.223 1.00 88.81 198 ASN A CA 1
ATOM 1643 C C . ASN A 1 198 ? -5.981 0.604 -20.062 1.00 88.81 198 ASN A C 1
ATOM 1645 O O . ASN A 1 198 ? -6.494 1.189 -21.022 1.00 88.81 198 ASN A O 1
ATOM 1649 N N . ILE A 1 199 ? -6.005 1.119 -18.831 1.00 91.00 199 ILE A N 1
ATOM 1650 C CA . ILE A 1 199 ? -6.426 2.481 -18.509 1.00 91.00 199 ILE A CA 1
ATOM 1651 C C . ILE A 1 199 ? -5.154 3.326 -18.397 1.00 91.00 199 ILE A C 1
ATOM 1653 O O . ILE A 1 199 ? -4.295 2.996 -17.578 1.00 91.00 199 ILE A O 1
ATOM 1657 N N . PRO A 1 200 ? -5.001 4.388 -19.209 1.00 88.19 200 PRO A N 1
ATOM 1658 C CA . PRO A 1 200 ? -3.832 5.255 -19.144 1.00 88.19 200 PRO A CA 1
ATOM 1659 C C . PRO A 1 200 ? -3.726 5.911 -17.773 1.00 88.19 200 PRO A C 1
ATOM 1661 O O . PRO A 1 200 ? -4.745 6.327 -17.223 1.00 88.19 200 PRO A O 1
ATOM 1664 N N . VAL A 1 201 ? -2.508 6.020 -17.245 1.00 90.62 201 VAL A N 1
ATOM 1665 C CA . VAL A 1 201 ? -2.233 6.694 -15.974 1.00 90.62 201 VAL A CA 1
ATOM 1666 C C . VAL A 1 201 ? -1.102 7.687 -16.185 1.00 90.62 201 VAL A C 1
ATOM 1668 O O . VAL A 1 201 ? -0.056 7.320 -16.715 1.00 90.62 201 VAL A O 1
ATOM 1671 N N . ILE A 1 202 ? -1.316 8.938 -15.787 1.00 89.56 202 ILE A N 1
ATOM 1672 C CA . ILE A 1 202 ? -0.309 10.001 -15.833 1.00 89.56 202 ILE A CA 1
ATOM 1673 C C . ILE A 1 202 ? -0.259 10.685 -14.472 1.00 89.56 202 ILE A C 1
ATOM 1675 O O . ILE A 1 202 ? -1.293 10.907 -13.844 1.00 89.56 202 ILE A O 1
ATOM 1679 N N . TYR A 1 203 ? 0.938 11.049 -14.024 1.00 91.06 203 TYR A N 1
ATOM 1680 C CA . TYR A 1 203 ? 1.098 11.949 -12.891 1.00 91.06 203 TYR A CA 1
ATOM 1681 C C . TYR A 1 203 ? 1.095 13.414 -13.349 1.00 91.06 203 TYR A C 1
ATOM 1683 O O . TYR A 1 203 ? 1.886 13.804 -14.208 1.00 91.06 203 TYR A O 1
ATOM 1691 N N . LEU A 1 204 ? 0.204 14.215 -12.769 1.00 90.56 204 LEU A N 1
ATOM 1692 C CA . LEU A 1 204 ? 0.078 15.651 -13.004 1.00 90.56 204 LEU A CA 1
ATOM 1693 C C . LEU A 1 204 ? 0.906 16.386 -11.944 1.00 90.56 204 LEU A C 1
ATOM 1695 O O . LEU A 1 204 ? 0.482 16.515 -10.793 1.00 90.56 204 LEU A O 1
ATOM 1699 N N . TYR A 1 205 ? 2.102 16.845 -12.317 1.00 87.06 205 TYR A N 1
ATOM 1700 C CA . TYR A 1 205 ? 3.042 17.472 -11.382 1.00 87.06 205 TYR A CA 1
ATOM 1701 C C . TYR A 1 205 ? 2.494 18.776 -10.797 1.00 87.06 205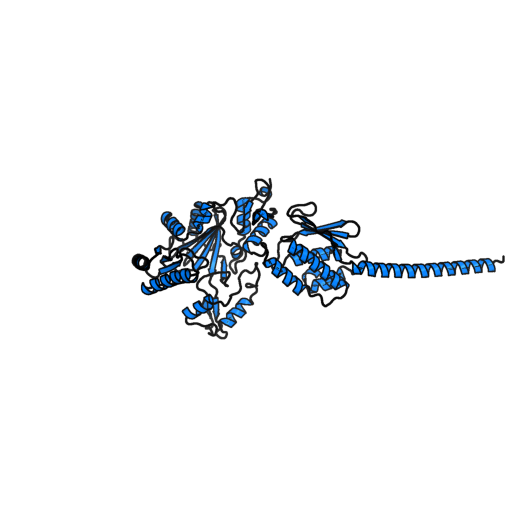 TYR A C 1
ATOM 1703 O O . TYR A 1 205 ? 2.664 19.032 -9.608 1.00 87.06 205 TYR A O 1
ATOM 1711 N N . GLU A 1 206 ? 1.802 19.560 -11.616 1.00 89.50 206 GLU A N 1
ATOM 1712 C CA . GLU A 1 206 ? 1.221 20.855 -11.268 1.00 89.50 206 GLU A CA 1
ATOM 1713 C C . GLU A 1 206 ? 0.038 20.716 -10.301 1.00 89.50 206 GLU A C 1
ATOM 1715 O O . GLU A 1 206 ? -0.212 21.609 -9.496 1.00 89.50 206 GLU A O 1
ATOM 1720 N N . GLU A 1 207 ? -0.670 19.584 -10.351 1.00 89.62 207 GLU A N 1
ATOM 1721 C CA . GLU A 1 207 ? -1.820 19.297 -9.485 1.00 89.62 207 GLU A CA 1
ATOM 1722 C C . GLU A 1 207 ? -1.460 18.408 -8.287 1.00 89.62 207 GLU A C 1
ATOM 1724 O O . GLU A 1 207 ? -2.273 18.231 -7.381 1.00 89.62 207 GLU A O 1
ATOM 1729 N N . ASN A 1 208 ? -0.252 17.833 -8.266 1.00 90.19 208 ASN A N 1
ATOM 1730 C CA . ASN A 1 208 ? 0.189 16.862 -7.264 1.00 90.19 208 ASN A CA 1
ATOM 1731 C C . ASN A 1 208 ? -0.756 15.636 -7.149 1.00 90.19 208 ASN A C 1
ATOM 1733 O O . ASN A 1 208 ? -0.979 15.088 -6.059 1.00 90.19 208 ASN A O 1
ATOM 1737 N N . GLN A 1 209 ? -1.320 15.207 -8.285 1.00 92.81 209 GLN A N 1
ATOM 1738 C CA . GLN A 1 209 ? -2.338 14.156 -8.399 1.00 92.81 209 GLN A CA 1
ATOM 1739 C C . GLN A 1 209 ? -2.068 13.214 -9.576 1.00 92.81 209 GLN A C 1
ATOM 1741 O O . GLN A 1 209 ? -1.329 13.527 -10.504 1.00 92.81 209 GLN A O 1
ATOM 1746 N N . PHE A 1 210 ? -2.705 12.048 -9.542 1.00 93.50 210 PHE A N 1
ATOM 1747 C CA . PHE A 1 210 ? -2.724 11.101 -10.647 1.00 93.50 210 PHE A CA 1
ATOM 1748 C C . PHE A 1 210 ? -3.995 11.276 -11.464 1.00 93.50 210 PHE A C 1
ATOM 1750 O O . PHE A 1 210 ? -5.067 11.544 -10.924 1.00 93.50 210 PHE A O 1
ATOM 1757 N N . MET A 1 211 ? -3.865 11.086 -12.768 1.00 94.06 211 MET A N 1
ATOM 1758 C CA . MET A 1 211 ? -4.955 11.078 -13.722 1.00 94.06 211 MET A CA 1
ATOM 1759 C C . MET A 1 211 ? -5.054 9.699 -14.361 1.00 94.06 211 MET A C 1
ATOM 1761 O O . MET A 1 211 ? -4.114 9.247 -15.012 1.00 94.06 211 MET A O 1
ATOM 1765 N N . TRP A 1 212 ? -6.205 9.055 -14.204 1.00 94.12 212 TRP A N 1
ATOM 1766 C CA . TRP A 1 212 ? -6.591 7.859 -14.940 1.00 94.12 212 TRP A CA 1
ATOM 1767 C C . TRP A 1 212 ? -7.486 8.252 -16.115 1.00 94.12 212 TRP A C 1
ATOM 1769 O O . TRP A 1 212 ? -8.461 8.983 -15.944 1.00 94.12 212 TRP A O 1
ATOM 1779 N N . GLY A 1 213 ? -7.202 7.728 -17.302 1.00 92.50 213 GLY A N 1
ATOM 1780 C CA . GLY A 1 213 ? -7.944 8.071 -18.514 1.00 92.50 213 GLY A CA 1
ATOM 1781 C C . GLY A 1 213 ? -7.652 9.474 -19.060 1.00 92.50 213 GLY A C 1
ATOM 1782 O O . GLY A 1 213 ? -6.739 10.158 -18.605 1.00 92.50 213 GLY A O 1
ATOM 1783 N N . TYR A 1 214 ? -8.424 9.883 -20.069 1.00 87.94 214 TYR A N 1
ATOM 1784 C CA . TYR A 1 214 ? -8.232 11.119 -20.833 1.00 87.94 214 TYR A CA 1
ATOM 1785 C C . TYR A 1 214 ? -9.539 11.853 -21.133 1.00 87.94 214 TYR A C 1
ATOM 1787 O O . TYR A 1 214 ? -10.641 11.294 -21.057 1.00 87.94 214 TYR A O 1
ATOM 1795 N N . GLY A 1 215 ? -9.386 13.116 -21.539 1.00 88.44 215 GLY A N 1
ATOM 1796 C CA . GLY A 1 215 ? -10.476 13.955 -22.018 1.00 88.44 215 GLY A CA 1
ATOM 1797 C C . GLY A 1 215 ? -11.562 14.120 -20.959 1.00 88.44 215 GLY A C 1
ATOM 1798 O O . GLY A 1 215 ? -11.294 14.130 -19.759 1.00 88.44 215 GLY A O 1
ATOM 1799 N N . LYS A 1 216 ? -12.825 14.196 -21.384 1.00 90.50 216 LYS A N 1
ATOM 1800 C CA . LYS A 1 216 ? -13.950 14.360 -20.445 1.00 90.50 216 LYS A CA 1
ATOM 1801 C C . LYS A 1 216 ? -14.249 13.120 -19.585 1.00 90.50 216 LYS A C 1
ATOM 1803 O O . LYS A 1 216 ? -15.082 13.212 -18.692 1.00 90.50 216 LYS A O 1
ATOM 1808 N N . LYS A 1 217 ? -13.627 11.964 -19.869 1.00 91.06 217 LYS A N 1
ATOM 1809 C CA . LYS A 1 217 ? -13.744 10.745 -19.045 1.00 91.06 217 LYS A CA 1
ATOM 1810 C C . LYS A 1 217 ? -12.605 10.615 -18.023 1.00 91.06 217 LYS A C 1
ATOM 1812 O O . LYS A 1 217 ? -12.586 9.625 -17.306 1.00 91.06 217 LYS A O 1
ATOM 1817 N N . GLN A 1 218 ? -11.676 11.571 -17.939 1.00 92.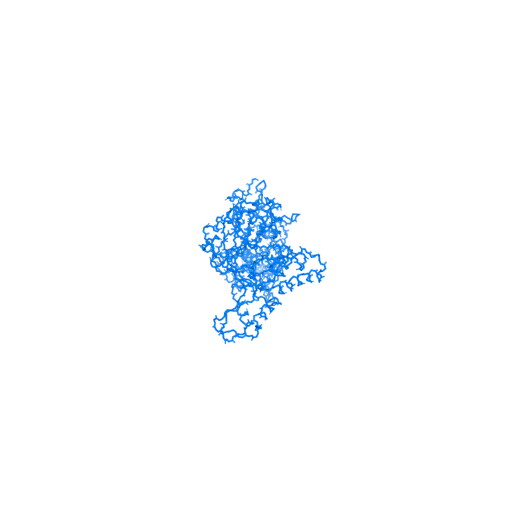94 218 GLN A N 1
ATOM 1818 C CA . GLN A 1 218 ? -10.567 11.508 -16.986 1.00 92.94 218 GLN A CA 1
ATOM 1819 C C . GLN A 1 218 ? -11.042 11.412 -15.527 1.00 92.94 218 GLN A C 1
ATOM 1821 O O . GLN A 1 218 ? -12.039 12.016 -15.128 1.00 92.94 218 GLN A O 1
ATOM 1826 N N . LEU A 1 219 ? -10.273 10.698 -14.713 1.00 95.06 219 LEU A N 1
ATOM 1827 C CA . LEU A 1 219 ? -10.414 10.630 -13.269 1.00 95.06 219 LEU A CA 1
ATOM 1828 C C . LEU A 1 219 ? -9.128 11.142 -12.633 1.00 95.06 219 LEU A C 1
ATOM 1830 O O . LEU A 1 219 ? -8.094 10.496 -12.748 1.00 95.06 219 LEU A O 1
ATOM 1834 N N . ARG A 1 220 ? -9.193 12.282 -11.949 1.00 95.44 220 ARG A N 1
ATOM 1835 C CA . ARG A 1 220 ? -8.067 12.831 -11.185 1.00 95.44 220 ARG A CA 1
ATOM 1836 C C . ARG A 1 220 ? -8.230 12.530 -9.700 1.00 95.44 220 ARG A C 1
ATOM 1838 O O . ARG A 1 220 ? -9.356 12.592 -9.198 1.00 95.44 220 ARG A O 1
ATOM 1845 N N . GLY A 1 221 ? -7.146 12.176 -9.020 1.00 94.00 221 GLY A N 1
ATOM 1846 C CA . GLY A 1 221 ? -7.164 11.860 -7.595 1.00 94.00 221 GLY A CA 1
ATOM 1847 C C . GLY A 1 221 ? -5.808 11.452 -7.034 1.00 94.00 221 GLY A C 1
ATOM 1848 O O . GLY A 1 221 ? -4.809 11.343 -7.746 1.00 94.00 221 GLY A O 1
ATOM 1849 N N . ARG A 1 222 ? -5.772 11.215 -5.726 1.00 90.19 222 ARG A N 1
ATOM 1850 C CA . ARG A 1 222 ? -4.589 10.732 -5.010 1.00 90.19 222 ARG A CA 1
ATOM 1851 C C . ARG A 1 222 ? -5.029 9.784 -3.906 1.00 90.19 222 ARG A C 1
ATOM 1853 O O . ARG A 1 222 ? -5.990 10.059 -3.196 1.00 90.19 222 ARG A O 1
ATOM 1860 N N . SER A 1 223 ? -4.294 8.684 -3.738 1.00 87.31 223 SER A N 1
ATOM 1861 C CA . SER A 1 223 ? -4.758 7.559 -2.920 1.00 87.31 223 SER A CA 1
ATOM 1862 C C . SER A 1 223 ? -6.152 7.140 -3.409 1.00 87.31 223 SER A C 1
ATOM 1864 O O . SER A 1 223 ? -6.344 6.980 -4.610 1.00 87.31 223 SER A O 1
ATOM 1866 N N . THR A 1 224 ? -7.127 7.004 -2.523 1.00 93.56 224 THR A N 1
ATOM 1867 C CA . THR A 1 224 ? -8.505 6.601 -2.821 1.00 93.56 224 THR A CA 1
ATOM 1868 C C . THR A 1 224 ? -9.502 7.766 -2.801 1.00 93.56 224 THR A C 1
ATOM 1870 O O . THR A 1 224 ? -10.705 7.519 -2.751 1.00 93.56 224 THR A O 1
ATOM 1873 N N . THR A 1 225 ? -9.008 9.009 -2.875 1.00 93.50 225 THR A N 1
ATOM 1874 C CA . THR A 1 225 ? -9.811 10.240 -2.954 1.00 93.50 225 THR A CA 1
ATOM 1875 C C . THR A 1 225 ? -9.675 10.877 -4.334 1.00 93.50 225 THR A C 1
ATOM 1877 O O . THR A 1 225 ? -8.565 11.044 -4.854 1.00 93.50 225 THR A O 1
ATOM 1880 N N . PHE A 1 226 ? -10.801 11.258 -4.928 1.00 95.12 226 PHE A N 1
ATOM 1881 C CA . PHE A 1 226 ? -10.897 11.714 -6.310 1.00 95.12 226 PHE A CA 1
ATOM 1882 C C . PHE A 1 226 ? -11.575 13.083 -6.422 1.00 95.12 226 PHE A C 1
ATOM 1884 O O . PHE A 1 226 ? -12.343 13.500 -5.565 1.00 95.12 226 PHE A O 1
ATOM 1891 N N . HIS A 1 227 ? -11.318 13.788 -7.525 1.00 94.19 227 HIS A N 1
ATOM 1892 C CA . HIS A 1 227 ? -11.855 15.128 -7.805 1.00 94.19 227 HIS A CA 1
ATOM 1893 C C . HIS A 1 227 ? -13.395 15.214 -7.878 1.00 94.19 227 HIS A C 1
ATOM 1895 O O . HIS A 1 227 ? -13.938 16.313 -7.949 1.00 94.19 227 HIS A O 1
ATOM 1901 N N . ASN A 1 228 ? -14.089 14.076 -7.934 1.00 93.75 228 ASN A N 1
ATOM 1902 C CA . ASN A 1 228 ? -15.547 13.967 -7.961 1.00 93.75 228 ASN A CA 1
ATOM 1903 C C . ASN A 1 228 ? -16.140 13.476 -6.627 1.00 93.75 228 ASN A C 1
ATOM 1905 O O . ASN A 1 228 ? -17.359 13.311 -6.547 1.00 93.75 228 ASN A O 1
ATOM 1909 N N . ASP A 1 229 ? -15.309 13.261 -5.604 1.00 95.56 229 ASP A N 1
ATOM 1910 C CA . ASP A 1 229 ? -15.773 13.057 -4.237 1.00 95.56 229 ASP A CA 1
ATOM 1911 C C . ASP A 1 229 ? -16.244 14.396 -3.643 1.00 95.56 229 ASP A C 1
ATOM 1913 O O . ASP A 1 229 ? -15.698 15.469 -3.915 1.00 95.56 229 ASP A O 1
ATOM 1917 N N . GLY A 1 230 ? -17.290 14.345 -2.824 1.00 95.94 230 GLY A N 1
ATOM 1918 C CA . GLY A 1 230 ? -17.824 15.484 -2.098 1.00 95.94 230 GLY A CA 1
ATOM 1919 C C . GLY A 1 230 ? -16.814 15.982 -1.072 1.00 95.94 230 GLY A C 1
ATOM 1920 O O . GLY A 1 230 ? -16.474 15.268 -0.128 1.00 95.94 230 GLY A O 1
ATOM 1921 N N . ILE A 1 231 ? -16.372 17.234 -1.219 1.00 94.56 231 ILE A N 1
ATOM 1922 C CA . ILE A 1 231 ? -15.461 17.873 -0.255 1.00 94.56 231 ILE A CA 1
ATOM 1923 C C . ILE A 1 231 ? -16.094 17.875 1.140 1.00 94.56 231 ILE A C 1
ATOM 1925 O O . ILE A 1 231 ? -15.428 17.529 2.107 1.00 94.56 231 ILE A O 1
ATOM 1929 N N . LYS A 1 232 ? -17.396 18.182 1.239 1.00 95.19 232 LYS A N 1
ATOM 1930 C CA . LYS A 1 232 ? -18.116 18.203 2.519 1.00 95.19 232 LYS A CA 1
ATOM 1931 C C . LYS A 1 232 ? -18.232 16.841 3.180 1.00 95.19 232 LYS A C 1
ATOM 1933 O O . LYS A 1 232 ? -18.052 16.765 4.386 1.00 95.19 232 LYS A O 1
ATOM 1938 N N . ASP A 1 233 ? -18.431 15.783 2.407 1.00 94.81 233 ASP A N 1
ATOM 1939 C CA . ASP A 1 233 ? -18.493 14.426 2.952 1.00 94.81 233 ASP A CA 1
ATOM 1940 C C . ASP A 1 233 ? -17.107 13.933 3.374 1.00 94.81 233 ASP A C 1
ATOM 1942 O O . ASP A 1 233 ? -16.947 13.349 4.442 1.00 94.81 233 ASP A O 1
ATOM 1946 N N . THR A 1 234 ? -16.082 14.243 2.578 1.00 92.56 234 THR A N 1
ATOM 1947 C CA . THR A 1 234 ? -14.688 13.934 2.921 1.00 92.56 234 THR A CA 1
ATOM 1948 C C . THR A 1 234 ? -14.272 14.652 4.208 1.00 92.56 234 THR A C 1
ATOM 1950 O O . THR A 1 234 ? -13.744 14.014 5.116 1.00 92.56 234 THR A O 1
ATOM 1953 N N . GLU A 1 235 ? -14.565 15.953 4.330 1.00 92.25 235 GLU A N 1
ATOM 1954 C CA . GLU A 1 235 ? -14.316 16.738 5.547 1.00 92.25 235 GLU A CA 1
ATOM 1955 C C . GLU A 1 235 ? -15.096 16.200 6.745 1.00 92.25 235 GLU A C 1
ATOM 1957 O O . GLU A 1 235 ? -14.532 16.039 7.825 1.00 92.25 235 GLU A O 1
ATOM 1962 N N . PHE A 1 236 ? -16.375 15.879 6.551 1.00 92.25 236 PHE A N 1
ATOM 1963 C CA . PHE A 1 236 ? -17.247 15.390 7.611 1.00 92.25 236 PHE A CA 1
ATOM 1964 C C . PHE A 1 236 ? -16.701 14.122 8.274 1.00 92.25 236 PHE A C 1
ATOM 1966 O O . PHE A 1 236 ? -16.712 14.031 9.498 1.00 92.25 236 PHE A O 1
ATOM 1973 N N . THR A 1 237 ? -16.133 13.189 7.497 1.00 90.88 237 THR A N 1
ATOM 1974 C CA . THR A 1 237 ? -15.527 11.961 8.050 1.00 90.88 237 THR A CA 1
ATOM 1975 C C . THR A 1 237 ? -14.333 12.205 8.982 1.00 90.88 237 THR A C 1
ATOM 1977 O O . THR A 1 237 ? -13.964 11.314 9.742 1.00 90.88 237 THR A O 1
ATOM 1980 N N . MET A 1 238 ? -13.745 13.406 8.985 1.00 85.75 238 MET A N 1
ATOM 1981 C CA . MET A 1 238 ? -12.654 13.752 9.902 1.00 85.75 238 MET A CA 1
ATOM 1982 C C . MET A 1 238 ? -13.143 14.082 11.324 1.00 85.75 238 MET A C 1
ATOM 1984 O O . MET A 1 238 ? -12.359 13.986 12.271 1.00 85.75 238 MET A O 1
ATOM 1988 N N . TYR A 1 239 ? -14.422 14.436 11.494 1.00 86.00 239 TYR A N 1
ATOM 1989 C CA . TYR A 1 239 ? -15.016 14.835 12.775 1.00 86.00 239 TYR A CA 1
ATOM 1990 C C . TYR A 1 239 ? -15.709 13.646 13.452 1.00 86.00 239 TYR A C 1
ATOM 1992 O O . TYR A 1 239 ? -16.881 13.355 13.209 1.00 86.00 239 TYR A O 1
ATOM 2000 N N . LYS A 1 240 ? -14.962 12.923 14.296 1.00 82.56 240 LYS A N 1
ATOM 2001 C CA . LYS A 1 240 ? -15.405 11.662 14.927 1.00 82.56 240 LYS A CA 1
ATOM 2002 C C . LYS A 1 240 ? -16.700 11.804 15.733 1.00 82.56 240 LYS A C 1
ATOM 2004 O O . LYS A 1 240 ? -17.530 10.901 15.723 1.00 82.56 240 LYS A O 1
ATOM 2009 N N . ASP A 1 241 ? -16.846 12.917 16.436 1.00 83.75 241 ASP A N 1
ATOM 2010 C CA . ASP A 1 241 ? -18.017 13.274 17.232 1.00 83.75 241 ASP A CA 1
ATOM 2011 C C . ASP A 1 241 ? -19.245 13.540 16.351 1.00 83.75 241 ASP A C 1
ATOM 2013 O O . ASP A 1 241 ? -20.288 12.917 16.542 1.00 83.75 241 ASP A O 1
ATOM 2017 N N . MET A 1 242 ? -19.102 14.371 15.313 1.00 88.62 242 MET A N 1
ATOM 2018 C CA . MET A 1 242 ? -20.193 14.674 14.383 1.00 88.62 242 MET A CA 1
ATOM 2019 C C . MET A 1 242 ? -20.657 13.433 13.609 1.00 88.62 242 MET A C 1
ATOM 2021 O O . MET A 1 242 ? -21.857 13.249 13.387 1.00 88.62 242 MET A O 1
ATOM 2025 N N . VAL A 1 243 ? -19.718 12.567 13.211 1.00 91.38 243 VAL A N 1
ATOM 2026 C CA . VAL A 1 243 ? -20.020 11.274 12.580 1.00 91.38 243 VAL A CA 1
ATOM 2027 C C . VAL A 1 243 ? -20.770 10.364 13.552 1.00 91.38 243 VAL A C 1
ATOM 2029 O O . VAL A 1 243 ? -21.751 9.738 13.153 1.00 91.38 243 VAL A O 1
ATOM 2032 N N . GLY A 1 244 ? -20.356 10.317 14.821 1.00 91.12 244 GLY A N 1
ATOM 2033 C CA . GLY A 1 244 ? -21.060 9.579 15.871 1.00 91.12 244 GLY A CA 1
ATOM 2034 C C . GLY A 1 244 ? -22.514 10.032 16.017 1.00 91.12 244 GLY A C 1
ATOM 2035 O O . GLY A 1 244 ? -23.428 9.214 15.913 1.00 91.12 244 GLY A O 1
ATOM 2036 N N . ASP A 1 245 ? -22.750 11.338 16.150 1.00 90.56 245 ASP A N 1
ATOM 2037 C CA . ASP A 1 245 ? -24.098 11.914 16.243 1.00 90.56 245 ASP A CA 1
ATOM 2038 C C . ASP A 1 245 ? -24.962 11.607 15.015 1.00 90.56 245 ASP A C 1
ATOM 2040 O O . ASP A 1 245 ? -26.163 11.337 15.127 1.00 90.56 245 ASP A O 1
ATOM 2044 N N . PHE A 1 246 ? -24.365 11.657 13.824 1.00 94.88 246 PHE A N 1
ATOM 2045 C CA . PHE A 1 246 ? -25.032 11.287 12.581 1.00 94.88 246 PHE A CA 1
ATOM 2046 C C . PHE A 1 246 ? -25.457 9.814 12.586 1.00 94.88 246 PHE A C 1
ATOM 2048 O O . PHE A 1 246 ? -26.615 9.514 12.290 1.00 94.88 246 PHE A O 1
ATOM 2055 N N . LEU A 1 247 ? -24.565 8.906 12.989 1.00 95.75 247 LEU A N 1
ATOM 2056 C CA . LEU A 1 247 ? -24.868 7.479 13.083 1.00 95.75 247 LEU A CA 1
ATOM 2057 C C . LEU A 1 247 ? -26.018 7.208 14.057 1.00 95.75 247 LEU A C 1
ATOM 2059 O O . LEU A 1 247 ? -26.941 6.473 13.703 1.00 95.75 247 LEU A O 1
ATOM 2063 N N . VAL A 1 248 ? -26.022 7.861 15.225 1.00 93.62 248 VAL A N 1
ATOM 2064 C CA . VAL A 1 248 ? -27.127 7.761 16.195 1.00 93.62 248 VAL A CA 1
ATOM 2065 C C . VAL A 1 248 ? -28.447 8.230 15.580 1.00 93.62 248 VAL A C 1
ATOM 2067 O O . VAL A 1 248 ? -29.452 7.527 15.681 1.00 93.62 248 VAL A O 1
ATOM 2070 N N . LYS A 1 249 ? -28.463 9.384 14.899 1.00 95.12 249 LYS A N 1
ATOM 2071 C CA . LYS A 1 249 ? -29.675 9.924 14.248 1.00 95.12 249 LYS A CA 1
ATOM 2072 C C . LYS A 1 249 ? -30.215 9.010 13.147 1.00 95.12 249 LYS A C 1
ATOM 2074 O O . LYS A 1 249 ? -31.427 8.949 12.954 1.00 95.12 249 LYS A O 1
ATOM 2079 N N . CYS A 1 250 ? -29.336 8.301 12.446 1.00 95.38 250 CYS A N 1
ATOM 2080 C CA . CYS A 1 250 ? -29.706 7.314 11.434 1.00 95.38 250 CYS A CA 1
ATOM 2081 C C . CYS A 1 250 ? -30.078 5.939 12.019 1.00 95.38 250 CYS A C 1
ATOM 2083 O O . CYS A 1 250 ? -30.527 5.072 11.272 1.00 95.38 250 CYS A O 1
ATOM 2085 N N . GLY A 1 251 ? -29.921 5.728 13.330 1.00 94.75 251 GLY A N 1
ATOM 2086 C CA . GLY A 1 251 ? -30.219 4.457 13.994 1.00 94.75 251 GLY A CA 1
ATOM 2087 C C . GLY A 1 251 ? -29.143 3.382 13.809 1.00 94.75 251 GLY A C 1
ATOM 2088 O O . GLY A 1 251 ? -29.429 2.199 13.991 1.00 94.75 251 GLY A O 1
ATOM 2089 N N . PHE A 1 252 ? -27.919 3.770 13.444 1.00 95.81 252 PHE A N 1
ATOM 2090 C CA . PHE A 1 252 ? -26.785 2.858 13.314 1.00 95.81 252 PHE A CA 1
ATOM 2091 C C . PHE A 1 252 ? -26.050 2.662 14.650 1.00 95.81 252 PHE A C 1
ATOM 2093 O O . PHE A 1 252 ? -26.025 3.566 15.490 1.00 95.81 252 PHE A O 1
ATOM 2100 N N . PRO A 1 253 ? -25.422 1.492 14.863 1.00 94.44 253 PRO A N 1
ATOM 2101 C CA . PRO A 1 253 ? -24.777 1.172 16.127 1.00 94.44 253 PRO A CA 1
ATOM 2102 C C . PRO A 1 253 ? -23.442 1.914 16.252 1.00 94.44 253 PRO A C 1
ATOM 2104 O O . PRO A 1 253 ? -22.510 1.672 15.491 1.00 94.44 253 PRO A O 1
ATOM 2107 N N . THR A 1 254 ? -23.324 2.794 17.240 1.00 93.81 254 THR A N 1
ATOM 2108 C CA . THR A 1 254 ? -22.088 3.513 17.586 1.00 93.81 254 THR A CA 1
ATOM 2109 C C . THR A 1 254 ? -22.016 3.674 19.109 1.00 93.81 254 THR A C 1
ATOM 2111 O O . THR A 1 254 ? -23.074 3.783 19.743 1.00 93.81 254 THR A O 1
ATOM 2114 N N . PRO A 1 255 ? -20.819 3.669 19.732 1.00 90.75 255 PRO A N 1
ATOM 2115 C CA . PRO A 1 255 ? -20.703 3.943 21.158 1.00 90.75 255 PRO A CA 1
ATOM 2116 C C . PRO A 1 255 ? -21.331 5.294 21.510 1.00 90.75 255 PRO A C 1
ATOM 2118 O O . PRO A 1 255 ? -21.051 6.300 20.860 1.00 90.75 255 PRO A O 1
ATOM 2121 N N . GLN A 1 256 ? -22.150 5.317 22.562 1.00 88.81 256 GLN A N 1
ATOM 2122 C CA . GLN A 1 256 ? -22.660 6.565 23.124 1.00 88.81 256 GLN A CA 1
ATOM 2123 C C . GLN A 1 256 ? -21.515 7.313 23.804 1.00 88.81 256 GLN A C 1
ATOM 2125 O O . GLN A 1 256 ? -20.715 6.702 24.520 1.00 88.81 256 GLN A O 1
ATOM 2130 N N . GLY A 1 257 ? -21.439 8.623 23.598 1.00 89.50 257 GLY A N 1
ATOM 2131 C CA . GLY A 1 257 ? -20.396 9.445 24.188 1.00 89.50 257 GLY A CA 1
ATOM 2132 C C . GLY A 1 257 ? -20.702 10.932 24.143 1.00 89.50 257 GLY A C 1
ATOM 2133 O O . GLY A 1 257 ? -21.634 11.366 23.473 1.00 89.50 257 GLY A O 1
ATOM 2134 N N . THR A 1 258 ? -19.899 11.690 24.881 1.00 90.56 258 THR A N 1
ATOM 2135 C CA . THR A 1 258 ? -20.031 13.138 25.047 1.00 90.56 258 THR A CA 1
ATOM 2136 C C . THR A 1 258 ? -18.653 13.780 24.935 1.00 90.56 258 THR A C 1
ATOM 2138 O O . THR A 1 258 ? -17.687 13.279 25.518 1.00 90.56 258 THR A O 1
ATOM 2141 N N . ASN A 1 259 ? -18.558 14.891 24.205 1.00 91.81 259 ASN A N 1
ATOM 2142 C CA . ASN A 1 259 ? -17.367 15.735 24.226 1.00 91.81 259 ASN A CA 1
ATOM 2143 C C . ASN A 1 259 ? -17.304 16.492 25.554 1.00 91.81 259 ASN A C 1
ATOM 2145 O O . ASN A 1 259 ? -18.274 17.137 25.949 1.00 91.81 259 ASN A O 1
ATOM 2149 N N . CYS A 1 260 ? -16.156 16.419 26.213 1.00 94.00 260 CYS A N 1
ATOM 2150 C CA . CYS A 1 260 ? -15.881 17.079 27.477 1.00 94.00 260 CYS A CA 1
ATOM 2151 C C . CYS A 1 260 ? -14.673 18.008 27.323 1.00 94.00 260 CYS A C 1
ATOM 2153 O O . CYS A 1 260 ? -13.630 17.622 26.786 1.00 94.00 260 CYS A O 1
ATOM 2155 N N . TYR A 1 261 ? -14.808 19.222 27.834 1.00 94.88 261 TYR A N 1
ATOM 2156 C CA . TYR A 1 261 ? -13.809 20.283 27.853 1.00 94.88 261 TYR A CA 1
ATOM 2157 C C . TYR A 1 261 ? -13.302 20.568 29.269 1.00 94.88 261 TYR A C 1
ATOM 2159 O O . TYR A 1 261 ? -12.242 21.175 29.427 1.00 94.88 261 TYR A O 1
ATOM 2167 N N . THR A 1 262 ? -14.016 20.101 30.298 1.00 95.62 262 THR A N 1
ATOM 2168 C CA . THR A 1 262 ? -13.615 20.228 31.705 1.00 95.62 262 THR A CA 1
ATOM 2169 C C . THR A 1 262 ? -13.710 18.900 32.453 1.00 95.62 262 THR A C 1
ATOM 2171 O O . THR A 1 262 ? -14.352 17.949 32.005 1.00 95.62 262 THR A O 1
ATOM 2174 N N . GLU A 1 263 ? -13.071 18.828 33.623 1.00 96.25 263 GLU A N 1
ATOM 2175 C CA . GLU A 1 263 ? -13.154 17.659 34.505 1.00 96.25 263 GLU A CA 1
ATOM 2176 C C . GLU A 1 263 ? -14.584 17.424 35.018 1.00 96.25 263 GLU A C 1
ATOM 2178 O O . GLU A 1 263 ? -15.017 16.279 35.143 1.00 96.25 263 GLU A O 1
ATOM 2183 N N . GLU A 1 264 ? -15.344 18.492 35.269 1.00 96.31 264 GLU A N 1
ATOM 2184 C CA . GLU A 1 264 ? -16.745 18.411 35.686 1.00 96.31 264 GLU A CA 1
ATOM 2185 C C . GLU A 1 264 ? -17.606 17.754 34.605 1.00 96.31 264 GLU A C 1
ATOM 2187 O O . GLU A 1 264 ? -18.391 16.854 34.905 1.00 96.31 264 GLU A O 1
ATOM 2192 N N . GLU A 1 265 ? -17.409 18.137 33.341 1.00 96.06 265 GLU A N 1
ATOM 2193 C CA . GLU A 1 265 ? -18.112 17.531 32.209 1.00 96.06 265 GLU A CA 1
ATOM 2194 C C . GLU A 1 265 ? -17.767 16.045 32.055 1.00 96.06 265 GLU A C 1
ATOM 2196 O O . GLU A 1 265 ? -18.653 15.241 31.760 1.00 96.06 265 GLU A O 1
ATOM 2201 N N . VAL A 1 266 ? -16.513 15.647 32.316 1.00 94.94 266 VAL A N 1
ATOM 2202 C CA . VAL A 1 266 ? -16.115 14.228 32.336 1.00 94.94 266 VAL A CA 1
ATOM 2203 C C . VAL A 1 266 ? -16.883 13.469 33.414 1.00 94.94 266 VAL A C 1
ATOM 2205 O O . VAL A 1 266 ? -17.422 12.398 33.133 1.00 94.94 266 VAL A O 1
ATOM 2208 N N . LEU A 1 267 ? -16.975 14.017 34.630 1.00 94.62 267 LEU A N 1
ATOM 2209 C CA . LEU A 1 267 ? -17.722 13.399 35.730 1.00 94.62 267 LEU A CA 1
ATOM 2210 C C . LEU A 1 267 ? -19.217 13.285 35.415 1.00 94.62 267 LEU A C 1
ATOM 2212 O O . LEU A 1 267 ? -19.846 12.275 35.731 1.00 94.62 267 LEU A O 1
ATOM 2216 N N . GLU A 1 268 ? -19.804 14.293 34.775 1.00 94.06 268 GLU A N 1
ATOM 2217 C CA . GLU A 1 268 ? -21.190 14.221 34.313 1.00 94.06 268 GLU A CA 1
ATOM 2218 C C . GLU A 1 268 ? -21.385 13.176 33.208 1.00 94.06 268 GLU A C 1
ATOM 2220 O O . GLU A 1 268 ? -22.388 12.458 33.212 1.00 94.06 268 GLU A O 1
ATOM 2225 N N . ALA A 1 269 ? -20.436 13.062 32.276 1.00 93.06 269 ALA A N 1
ATOM 2226 C CA . ALA A 1 269 ? -20.488 12.091 31.191 1.00 93.06 269 ALA A CA 1
ATOM 2227 C C . ALA A 1 269 ? -20.402 10.652 31.717 1.00 93.06 269 ALA A C 1
ATOM 2229 O O . ALA A 1 269 ? -21.256 9.832 31.379 1.00 93.06 269 ALA A O 1
ATOM 2230 N N . VAL A 1 270 ? -19.441 10.341 32.594 1.00 92.94 270 VAL A N 1
ATOM 2231 C CA . VAL A 1 270 ? -19.289 8.981 33.148 1.00 92.94 270 VAL A CA 1
ATOM 2232 C C . VAL A 1 270 ? -20.426 8.573 34.084 1.00 92.94 270 VAL A C 1
ATOM 2234 O O . VAL A 1 270 ? -20.653 7.385 34.246 1.00 92.94 270 VAL A O 1
ATOM 2237 N N . LYS A 1 271 ? -21.174 9.522 34.665 1.00 90.75 271 LYS A N 1
ATOM 2238 C CA . LYS A 1 271 ? -22.402 9.223 35.428 1.00 90.75 271 LYS A CA 1
ATOM 2239 C C . LYS A 1 271 ? -23.575 8.828 34.534 1.00 90.75 271 LYS A C 1
ATOM 2241 O O . LYS A 1 271 ? -24.439 8.067 34.960 1.00 90.75 271 LYS A O 1
ATOM 2246 N N . LYS A 1 272 ? -23.637 9.387 33.320 1.00 90.75 272 LYS A N 1
ATOM 2247 C CA . LYS A 1 272 ? -24.660 9.051 32.313 1.00 90.75 272 LYS A CA 1
ATOM 2248 C C . LYS A 1 272 ? -24.323 7.750 31.586 1.00 90.75 272 LYS A C 1
ATOM 2250 O O . LYS A 1 272 ? -25.226 7.024 31.179 1.00 90.75 272 LYS A O 1
ATOM 2255 N N . LEU A 1 273 ? -23.034 7.475 31.409 1.00 89.06 273 LEU A N 1
ATOM 2256 C CA . LEU A 1 273 ? -22.521 6.256 30.794 1.00 89.06 273 LEU A CA 1
ATOM 2257 C C . LEU A 1 273 ? -22.366 5.145 31.842 1.00 89.06 273 LEU A C 1
ATOM 2259 O O . LEU A 1 273 ? -22.247 5.395 33.033 1.00 89.06 273 LEU A O 1
ATOM 2263 N N . SER A 1 274 ? -22.363 3.891 31.402 1.00 83.56 274 SER A N 1
ATOM 2264 C CA . SER A 1 274 ? -21.947 2.775 32.258 1.00 83.56 274 SER A CA 1
ATOM 2265 C C . SER A 1 274 ? -20.465 2.495 32.044 1.00 83.56 274 SER A C 1
ATOM 2267 O O . SER A 1 274 ? -19.999 2.500 30.903 1.00 83.56 274 SER A O 1
ATOM 2269 N N . PHE A 1 275 ? -19.733 2.224 33.126 1.00 87.94 275 PHE A N 1
ATOM 2270 C CA . PHE A 1 275 ? -18.379 1.690 33.023 1.00 87.94 275 PHE A CA 1
ATOM 2271 C C . PHE A 1 275 ? -18.404 0.281 32.397 1.00 87.94 275 PHE A C 1
ATOM 2273 O O . PHE A 1 275 ? -19.365 -0.464 32.614 1.00 87.94 275 PHE A O 1
ATOM 2280 N N . PRO A 1 276 ? -17.364 -0.106 31.641 1.00 92.12 276 PRO A N 1
ATOM 2281 C CA . PRO A 1 276 ? -16.147 0.657 31.374 1.00 92.12 276 PRO A CA 1
ATOM 2282 C C . PRO A 1 276 ? -16.303 1.693 30.250 1.00 92.12 276 PRO A C 1
ATOM 2284 O O . PRO A 1 276 ? -17.087 1.525 29.313 1.00 92.12 276 PRO A O 1
ATOM 2287 N N . VAL A 1 277 ? -15.513 2.766 30.337 1.00 93.88 277 VAL A N 1
ATOM 2288 C CA . VAL A 1 277 ? -15.489 3.861 29.354 1.00 93.88 277 VAL A CA 1
ATOM 2289 C C . VAL A 1 277 ? -14.125 3.984 28.670 1.00 93.88 277 VAL A C 1
ATOM 2291 O O . VAL A 1 277 ? -13.108 3.450 29.119 1.00 93.88 277 VAL A O 1
ATOM 2294 N N . VAL A 1 278 ? -14.113 4.705 27.555 1.00 91.75 278 VAL A N 1
ATOM 2295 C CA . VAL A 1 278 ? -12.921 5.119 26.818 1.00 91.75 278 VAL A CA 1
ATOM 2296 C C . VAL A 1 278 ? -12.879 6.639 26.800 1.00 91.75 278 VAL A C 1
ATOM 2298 O O . VAL A 1 278 ? -13.890 7.283 26.521 1.00 91.75 278 VAL A O 1
ATOM 2301 N N . VAL A 1 279 ? -11.700 7.203 27.051 1.00 91.19 279 VAL A N 1
ATOM 2302 C CA . VAL A 1 279 ? -11.439 8.641 26.924 1.00 91.19 279 VAL A CA 1
ATOM 2303 C C . VAL A 1 279 ? -10.401 8.838 25.823 1.00 91.19 279 VAL A C 1
ATOM 2305 O O . VAL A 1 279 ? -9.329 8.226 25.860 1.00 91.19 279 VAL A O 1
ATOM 2308 N N . LYS A 1 280 ? -10.732 9.649 24.814 1.00 88.06 280 LYS A N 1
ATOM 2309 C CA . LYS A 1 280 ? -9.873 9.923 23.650 1.00 88.06 280 LYS A CA 1
ATOM 2310 C C . LYS A 1 280 ? -9.932 11.403 23.248 1.00 88.06 280 LYS A C 1
ATOM 2312 O O . LYS A 1 280 ? -10.977 12.016 23.443 1.00 88.06 280 LYS A O 1
ATOM 2317 N N . PRO A 1 281 ? -8.867 11.989 22.675 1.00 87.31 281 PRO A N 1
ATOM 2318 C CA . PRO A 1 281 ? -8.925 13.355 22.153 1.00 87.31 281 PRO A CA 1
ATOM 2319 C C . PRO A 1 281 ? -9.916 13.459 20.984 1.00 87.31 281 PRO A C 1
ATOM 2321 O O . PRO A 1 281 ? -10.054 12.511 20.203 1.00 87.31 281 PRO A O 1
ATOM 2324 N N . VAL A 1 282 ? -10.595 14.605 20.857 1.00 83.31 282 VAL A N 1
ATOM 2325 C CA . VAL A 1 282 ? -11.498 14.893 19.723 1.00 83.31 282 VAL A CA 1
ATOM 2326 C C . VAL A 1 282 ? -10.696 14.992 18.422 1.00 83.31 282 VAL A C 1
ATOM 2328 O O . VAL A 1 282 ? -10.994 14.299 17.446 1.00 83.31 282 VAL A O 1
ATOM 2331 N N . ALA A 1 283 ? -9.620 15.781 18.440 1.00 72.81 283 ALA A N 1
ATOM 2332 C CA . ALA A 1 283 ? -8.651 15.877 17.359 1.00 72.81 283 ALA A CA 1
ATOM 2333 C C . ALA A 1 283 ? -7.495 14.894 17.610 1.00 72.81 283 ALA A C 1
ATOM 2335 O O . ALA A 1 283 ? -6.666 15.091 18.494 1.00 72.81 283 ALA A O 1
ATOM 2336 N N . GLY A 1 284 ? -7.448 13.795 16.855 1.00 63.06 284 GLY A N 1
ATOM 2337 C CA . GLY A 1 284 ? -6.391 12.797 17.007 1.00 63.06 284 GLY A CA 1
ATOM 2338 C C . GLY A 1 284 ? -6.387 11.726 15.919 1.00 63.06 284 GLY A C 1
ATOM 2339 O O . GLY A 1 284 ? -7.435 11.307 15.406 1.00 63.06 284 GLY A O 1
ATOM 2340 N N . HIS A 1 285 ? -5.185 11.249 15.590 1.00 58.88 285 HIS A N 1
ATOM 2341 C CA . HIS A 1 285 ? -4.950 10.194 14.605 1.00 58.88 285 HIS A CA 1
ATOM 2342 C C . HIS A 1 285 ? -4.282 8.967 15.243 1.00 58.88 285 HIS A C 1
ATOM 2344 O O . HIS A 1 285 ? -3.542 9.065 16.220 1.00 58.88 285 HIS A O 1
ATOM 2350 N N . LYS A 1 286 ? -4.512 7.786 14.651 1.00 60.38 286 LYS A N 1
ATOM 2351 C CA . LYS A 1 286 ? -3.773 6.537 14.943 1.00 60.38 286 LYS A CA 1
ATOM 2352 C C . LYS A 1 286 ? -3.809 6.064 16.408 1.00 60.38 286 LYS A C 1
ATOM 2354 O O . LYS A 1 286 ? -2.912 5.344 16.837 1.00 60.38 286 LYS A O 1
ATOM 2359 N N . GLY A 1 287 ? -4.843 6.429 17.165 1.00 60.69 287 GLY A N 1
ATOM 2360 C CA . GLY A 1 287 ? -5.019 5.981 18.550 1.00 60.69 287 GLY A CA 1
ATOM 2361 C C . GLY A 1 287 ? -4.111 6.670 19.575 1.00 60.69 287 GLY A C 1
ATOM 2362 O O . GLY A 1 287 ? -4.028 6.203 20.710 1.00 60.69 287 GLY A O 1
ATOM 2363 N N . GLN A 1 288 ? -3.443 7.767 19.206 1.00 67.06 288 GLN A N 1
ATOM 2364 C CA . GLN A 1 288 ? -2.695 8.590 20.158 1.00 67.06 288 GLN A CA 1
ATOM 2365 C C . GLN A 1 288 ? -3.648 9.212 21.190 1.00 67.06 288 GLN A C 1
ATOM 2367 O O . GLN A 1 288 ? -4.742 9.658 20.847 1.00 67.06 288 GLN A O 1
ATOM 2372 N N . GLY A 1 289 ? -3.252 9.190 22.465 1.00 74.94 289 GLY A N 1
ATOM 2373 C CA . GLY A 1 289 ? -4.045 9.748 23.566 1.00 74.94 289 GLY A CA 1
ATOM 2374 C C . GLY A 1 289 ? -5.292 8.943 23.958 1.00 74.94 289 GLY A C 1
ATOM 2375 O O . GLY A 1 289 ? -6.067 9.405 24.791 1.00 74.94 289 GLY A O 1
ATOM 2376 N N . VAL A 1 290 ? -5.511 7.748 23.393 1.00 81.75 290 VAL A N 1
ATOM 2377 C CA . VAL A 1 290 ? -6.668 6.905 23.738 1.00 81.75 290 VAL A CA 1
ATOM 2378 C C . VAL A 1 290 ? -6.384 6.101 25.006 1.00 81.75 290 VAL A C 1
ATOM 2380 O O . VAL A 1 290 ? -5.511 5.232 25.018 1.00 81.75 290 VAL A O 1
ATOM 2383 N N . THR A 1 291 ? -7.178 6.324 26.052 1.00 86.00 291 THR A N 1
ATOM 2384 C CA . THR A 1 291 ? -7.166 5.499 27.267 1.00 86.00 291 THR A CA 1
ATOM 2385 C C . THR A 1 291 ? -8.410 4.615 27.302 1.00 86.00 291 THR A C 1
ATOM 2387 O O . THR A 1 291 ? -9.533 5.114 27.331 1.00 86.00 291 THR A O 1
ATOM 2390 N N . THR A 1 292 ? -8.210 3.294 27.290 1.00 87.06 292 THR A N 1
ATOM 2391 C CA . THR A 1 292 ? -9.280 2.283 27.403 1.00 87.06 292 THR A CA 1
ATOM 2392 C C . THR A 1 292 ? -9.163 1.511 28.716 1.00 87.06 292 THR A C 1
ATOM 2394 O O . THR A 1 292 ? -8.086 1.485 29.319 1.00 87.06 292 THR A O 1
ATOM 2397 N N . GLY A 1 293 ? -10.242 0.842 29.118 1.00 84.69 293 GLY A N 1
ATOM 2398 C CA . GLY A 1 293 ? -10.335 0.049 30.344 1.00 84.69 293 GLY A CA 1
ATOM 2399 C C . GLY A 1 293 ? -10.555 0.907 31.586 1.00 84.69 293 GLY A C 1
ATOM 2400 O O . GLY A 1 293 ? -10.077 0.553 32.656 1.00 84.69 293 GLY A O 1
ATOM 2401 N N . ILE A 1 294 ? -11.205 2.063 31.434 1.00 90.44 294 ILE A N 1
ATOM 2402 C CA . ILE A 1 294 ? -11.482 2.973 32.545 1.00 90.44 294 ILE A CA 1
ATOM 2403 C C . ILE A 1 294 ? -12.711 2.448 33.279 1.00 90.44 294 ILE A C 1
ATOM 2405 O O . ILE A 1 294 ? -13.792 2.386 32.695 1.00 90.44 294 ILE A O 1
ATOM 2409 N N . GLU A 1 295 ? -12.545 2.087 34.548 1.00 92.50 295 GLU A N 1
ATOM 2410 C CA . GLU A 1 295 ? -13.583 1.447 35.368 1.00 92.50 295 GLU A CA 1
ATOM 2411 C C . GLU A 1 295 ? -14.140 2.350 36.475 1.00 92.50 295 GLU A C 1
ATOM 2413 O O . GLU A 1 295 ? -15.067 1.967 37.185 1.00 92.50 295 GLU A O 1
ATOM 2418 N N . ASN A 1 296 ? -13.575 3.545 36.662 1.00 93.62 296 ASN A N 1
ATOM 2419 C CA . ASN A 1 296 ? -14.029 4.489 37.680 1.00 93.62 296 ASN A CA 1
ATOM 2420 C C . ASN A 1 296 ? -13.728 5.952 37.314 1.00 93.62 296 ASN A C 1
ATOM 2422 O O . ASN A 1 296 ? -12.935 6.248 36.418 1.00 93.62 296 ASN A O 1
ATOM 2426 N N . GLU A 1 297 ? -14.359 6.872 38.049 1.00 95.19 297 GLU A N 1
ATOM 2427 C CA . GLU A 1 297 ? -14.250 8.324 37.847 1.00 95.19 297 GLU A CA 1
ATOM 2428 C C . GLU A 1 297 ? -12.803 8.834 37.956 1.00 95.19 297 GLU A C 1
ATOM 2430 O O . GLU A 1 297 ? -12.375 9.656 37.149 1.00 95.19 297 GLU A O 1
ATOM 2435 N N . ALA A 1 298 ? -12.019 8.320 38.911 1.00 94.50 298 ALA A N 1
ATOM 2436 C CA . ALA A 1 298 ? -10.639 8.759 39.119 1.00 94.50 298 ALA A CA 1
ATOM 2437 C C . ALA A 1 298 ? -9.748 8.438 37.908 1.00 94.50 298 ALA A C 1
ATOM 2439 O O . ALA A 1 298 ? -8.980 9.291 37.460 1.00 94.50 298 ALA A O 1
ATOM 2440 N N . GLN A 1 299 ? -9.896 7.240 37.336 1.00 93.00 299 GLN A N 1
ATOM 2441 C CA . GLN A 1 299 ? -9.208 6.847 36.105 1.00 93.00 299 GLN A CA 1
ATOM 2442 C C . GLN A 1 299 ? -9.659 7.686 34.898 1.00 93.00 299 GLN A C 1
ATOM 2444 O O . GLN A 1 299 ? -8.833 8.026 34.051 1.00 93.00 299 GLN A O 1
ATOM 2449 N N . ALA A 1 300 ? -10.945 8.054 34.819 1.00 94.19 300 ALA A N 1
ATOM 2450 C CA . ALA A 1 300 ? -11.462 8.910 33.749 1.00 94.19 300 ALA A CA 1
ATOM 2451 C C . ALA A 1 300 ? -10.840 10.314 33.793 1.00 94.19 300 ALA A C 1
ATOM 2453 O O . ALA A 1 300 ? -10.385 10.825 32.768 1.00 94.19 300 ALA A O 1
ATOM 2454 N N . LEU A 1 301 ? -10.748 10.904 34.988 1.00 95.88 301 LEU A N 1
ATOM 2455 C CA . LEU A 1 301 ? -10.083 12.189 35.205 1.00 95.88 301 LEU A CA 1
ATOM 2456 C C . LEU A 1 301 ? -8.583 12.121 34.908 1.00 95.88 301 LEU A C 1
ATOM 2458 O O . LEU A 1 301 ? -8.031 13.035 34.299 1.00 95.88 301 LEU A O 1
ATOM 2462 N N . GLU A 1 302 ? -7.908 11.038 35.296 1.00 93.81 302 GLU A N 1
ATOM 2463 C CA . GLU A 1 302 ? -6.493 10.843 34.971 1.00 93.81 302 GLU A CA 1
ATOM 2464 C C . GLU A 1 302 ? -6.269 10.792 33.452 1.00 93.81 302 GLU A C 1
ATOM 2466 O O . GLU A 1 302 ? -5.364 11.449 32.932 1.00 93.81 302 GLU A O 1
ATOM 2471 N N . ALA A 1 303 ? -7.112 10.049 32.730 1.00 91.62 303 ALA A N 1
ATOM 2472 C CA . ALA A 1 303 ? -7.067 9.977 31.274 1.00 91.62 303 ALA A CA 1
ATOM 2473 C C . ALA A 1 303 ? -7.303 11.348 30.622 1.00 91.62 303 ALA A C 1
ATOM 2475 O O . ALA A 1 303 ? -6.558 11.738 29.724 1.00 91.62 303 ALA A O 1
ATOM 2476 N N . PHE A 1 304 ? -8.288 12.104 31.110 1.00 94.81 304 PHE A N 1
ATOM 2477 C CA . PHE A 1 304 ? -8.566 13.462 30.648 1.00 94.81 304 PHE A CA 1
ATOM 2478 C C . PHE A 1 304 ? -7.366 14.398 30.854 1.00 94.81 304 PHE A C 1
ATOM 2480 O O . PHE A 1 304 ? -6.903 15.039 29.910 1.00 94.81 304 PHE A O 1
ATOM 2487 N N . ARG A 1 305 ? -6.787 14.413 32.061 1.00 94.38 305 ARG A N 1
ATOM 2488 C CA . ARG A 1 305 ? -5.603 15.228 32.383 1.00 94.38 305 ARG A CA 1
ATOM 2489 C C . ARG A 1 305 ? -4.402 14.883 31.510 1.00 94.38 305 ARG A C 1
ATOM 2491 O O . ARG A 1 305 ? -3.658 15.785 31.138 1.00 94.38 305 ARG A O 1
ATOM 2498 N N . LYS A 1 306 ? -4.209 13.604 31.159 1.00 90.19 306 LYS A N 1
ATOM 2499 C CA . LYS A 1 306 ? -3.151 13.186 30.221 1.00 90.19 306 LYS A CA 1
ATOM 2500 C C . LYS A 1 306 ? -3.329 13.827 28.847 1.00 90.19 306 LYS A C 1
ATOM 2502 O O . LYS A 1 306 ? -2.345 14.296 28.287 1.00 90.19 306 LYS A O 1
ATOM 2507 N N . ILE A 1 307 ? -4.557 13.885 28.332 1.00 90.69 307 ILE A N 1
ATOM 2508 C CA . ILE A 1 307 ? -4.852 14.524 27.041 1.00 90.69 307 ILE A CA 1
ATOM 2509 C C . ILE A 1 307 ? -4.605 16.034 27.117 1.00 90.69 307 ILE A C 1
ATOM 2511 O O . ILE A 1 307 ? -3.923 16.582 26.255 1.00 90.69 307 ILE A O 1
ATOM 2515 N N . VAL A 1 308 ? -5.107 16.698 28.163 1.00 91.19 308 VAL A N 1
ATOM 2516 C CA . VAL A 1 308 ? -4.897 18.143 28.363 1.00 91.19 308 VAL A CA 1
ATOM 2517 C C . VAL A 1 308 ? -3.407 18.469 28.457 1.00 91.19 308 VAL A C 1
ATOM 2519 O O . VAL A 1 308 ? -2.934 19.395 27.802 1.00 91.19 308 VAL A O 1
ATOM 2522 N N . LYS A 1 309 ? -2.653 17.683 29.231 1.00 90.19 309 LYS A N 1
ATOM 2523 C CA . LYS A 1 309 ? -1.208 17.856 29.371 1.00 90.19 309 LYS A CA 1
ATOM 2524 C C . LYS A 1 309 ? -0.478 17.639 28.045 1.00 90.19 309 LYS A C 1
ATOM 2526 O O . LYS A 1 309 ? 0.386 18.436 27.714 1.00 90.19 309 LYS A O 1
ATOM 2531 N N . ALA A 1 310 ? -0.839 16.612 27.276 1.00 86.56 310 ALA A N 1
ATOM 2532 C CA . ALA A 1 310 ? -0.232 16.369 25.968 1.00 86.56 310 ALA A CA 1
ATOM 2533 C C . ALA A 1 310 ? -0.426 17.566 25.019 1.00 86.56 310 ALA A C 1
ATOM 2535 O O . ALA A 1 310 ? 0.536 18.010 24.400 1.00 86.56 310 ALA A O 1
ATOM 2536 N N . ALA A 1 311 ? -1.629 18.152 24.974 1.00 86.50 311 ALA A N 1
ATOM 2537 C CA . ALA A 1 311 ? -1.886 19.356 24.181 1.00 86.50 311 ALA A CA 1
ATOM 2538 C C . ALA A 1 311 ? -1.034 20.557 24.642 1.00 86.50 311 ALA A C 1
ATOM 2540 O O . ALA A 1 311 ? -0.490 21.291 23.817 1.00 86.50 311 ALA A O 1
ATOM 2541 N N . GLN A 1 312 ? -0.870 20.731 25.959 1.00 88.50 312 GLN A N 1
ATOM 2542 C CA . GLN A 1 312 ? -0.015 21.776 26.534 1.00 88.50 312 GLN A CA 1
ATOM 2543 C C . GLN A 1 312 ? 1.466 21.575 26.195 1.00 88.50 312 GLN A C 1
ATOM 2545 O O . GLN A 1 312 ? 2.127 22.530 25.790 1.00 88.50 312 GLN A O 1
ATOM 2550 N N . ASP A 1 313 ? 1.973 20.349 26.338 1.00 88.44 313 ASP A N 1
ATOM 2551 C CA . ASP A 1 313 ? 3.367 19.992 26.056 1.00 88.44 313 ASP A CA 1
ATOM 2552 C C . ASP A 1 313 ? 3.699 20.192 24.560 1.00 88.44 313 ASP A C 1
ATOM 2554 O O . ASP A 1 313 ? 4.807 20.605 24.217 1.00 88.44 313 ASP A O 1
ATOM 2558 N N . GLU A 1 314 ? 2.727 19.966 23.670 1.00 85.94 314 GLU A N 1
ATOM 2559 C CA . GLU A 1 314 ? 2.840 20.205 22.223 1.00 85.94 314 GLU A CA 1
ATOM 2560 C C . GLU A 1 314 ? 2.593 21.672 21.813 1.00 85.94 314 GLU A C 1
ATOM 2562 O O . GLU A 1 314 ? 2.846 22.047 20.666 1.00 85.94 314 GLU A O 1
ATOM 2567 N N . GLY A 1 315 ? 2.120 22.521 22.732 1.00 85.62 315 GLY A N 1
ATOM 2568 C CA . GLY A 1 315 ? 1.804 23.925 22.459 1.00 85.62 315 GLY A CA 1
ATOM 2569 C C . GLY A 1 315 ? 0.595 24.124 21.538 1.00 85.62 315 GLY A C 1
ATOM 2570 O O . GLY A 1 315 ? 0.513 25.143 20.849 1.00 85.62 315 GLY A O 1
ATOM 2571 N N . VAL A 1 316 ? -0.330 23.161 21.505 1.00 85.62 316 VAL A N 1
ATOM 2572 C CA . VAL A 1 316 ? -1.556 23.207 20.696 1.00 85.62 316 VAL A CA 1
ATOM 2573 C C . VAL A 1 316 ? -2.784 23.480 21.565 1.00 85.62 316 VAL A C 1
ATOM 2575 O O . VAL A 1 316 ? -2.788 23.245 22.774 1.00 85.62 316 VAL A O 1
ATOM 2578 N N . ASN A 1 317 ? -3.848 23.997 20.949 1.00 85.81 317 ASN A N 1
ATOM 2579 C CA . ASN A 1 317 ? -5.111 24.199 21.653 1.00 85.81 317 ASN A CA 1
ATOM 2580 C C . ASN A 1 317 ? -5.748 22.849 22.001 1.00 85.81 317 ASN A C 1
ATOM 2582 O O . ASN A 1 317 ? -5.710 21.903 21.218 1.00 85.81 317 ASN A O 1
ATOM 2586 N N . PHE A 1 318 ? -6.356 22.773 23.183 1.00 86.88 318 PHE A N 1
ATOM 2587 C CA . PHE A 1 318 ? -7.132 21.610 23.584 1.00 86.88 318 PHE A CA 1
ATOM 2588 C C . PHE A 1 318 ? -8.527 21.663 22.949 1.00 86.88 318 PHE A C 1
ATOM 2590 O O . PHE A 1 318 ? -9.357 22.484 23.335 1.00 86.88 318 PHE A O 1
ATOM 2597 N N . ASP A 1 319 ? -8.787 20.755 22.010 1.00 86.06 319 ASP A N 1
ATOM 2598 C CA . ASP A 1 319 ? -10.051 20.681 21.260 1.00 86.06 319 ASP A CA 1
ATOM 2599 C C . ASP A 1 319 ? -11.134 19.822 21.947 1.00 86.06 319 ASP A C 1
ATOM 2601 O O . ASP A 1 319 ? -12.193 19.564 21.372 1.00 86.06 319 ASP A O 1
ATOM 2605 N N . GLY A 1 320 ? -10.886 19.371 23.181 1.00 90.12 320 GLY A N 1
ATOM 2606 C CA . GLY A 1 320 ? -11.792 18.510 23.942 1.00 90.12 320 GLY A CA 1
ATOM 2607 C C . GLY A 1 320 ? -11.378 17.035 23.971 1.00 90.12 320 GLY A C 1
ATOM 2608 O O . GLY A 1 320 ? -10.524 16.560 23.213 1.00 90.12 320 GLY A O 1
ATOM 2609 N N . ALA A 1 321 ? -12.019 16.286 24.865 1.00 92.00 321 ALA A N 1
ATOM 2610 C CA . ALA A 1 321 ? -11.892 14.842 24.998 1.00 92.00 321 ALA A CA 1
ATOM 2611 C C . ALA A 1 321 ? -13.270 14.181 24.893 1.00 92.00 321 ALA A C 1
ATOM 2613 O O . ALA A 1 321 ? -14.195 14.526 25.619 1.00 92.00 321 ALA A O 1
ATOM 2614 N N . LEU A 1 322 ? -13.401 13.199 24.009 1.00 90.88 322 LEU A N 1
ATOM 2615 C CA . LEU A 1 322 ? -14.602 12.389 23.869 1.00 90.88 322 LEU A CA 1
ATOM 2616 C C . LEU A 1 322 ? -14.576 11.258 24.906 1.00 90.88 322 LEU A C 1
ATOM 2618 O O . LEU A 1 322 ? -13.711 10.375 24.859 1.00 90.88 322 LEU A O 1
ATOM 2622 N N . VAL A 1 323 ? -15.539 11.289 25.827 1.00 93.44 323 VAL A N 1
ATOM 2623 C CA . VAL A 1 323 ? -15.815 10.222 26.796 1.00 93.44 323 VAL A CA 1
ATOM 2624 C C . VAL A 1 323 ? -16.926 9.351 26.227 1.00 93.44 323 VAL A C 1
ATOM 2626 O O . VAL A 1 323 ? -18.036 9.834 26.018 1.00 93.44 323 VAL A O 1
ATOM 2629 N N . GLN A 1 324 ? -16.649 8.077 25.960 1.00 92.25 324 GLN A N 1
ATOM 2630 C CA . GLN A 1 324 ? -17.608 7.169 25.323 1.00 92.25 324 GLN A CA 1
ATOM 2631 C C . GLN A 1 324 ? -17.630 5.788 25.978 1.00 92.25 324 GLN A C 1
ATOM 2633 O O . GLN A 1 324 ? -16.661 5.374 26.615 1.00 92.25 324 GLN A O 1
ATOM 2638 N N . GLN A 1 325 ? -18.714 5.042 25.780 1.00 91.56 325 GLN A N 1
ATOM 2639 C CA . GLN A 1 325 ? -18.801 3.650 26.214 1.00 91.56 325 GLN A CA 1
ATOM 2640 C C . GLN A 1 325 ? -17.706 2.795 25.559 1.00 91.56 325 GLN A C 1
ATOM 2642 O O . GLN A 1 325 ? -17.402 2.939 24.368 1.00 91.56 325 GLN A O 1
ATOM 2647 N N . GLN A 1 326 ? -17.117 1.878 26.327 1.00 90.31 326 GLN A N 1
ATOM 2648 C CA . GLN A 1 326 ? -16.189 0.905 25.772 1.00 90.31 326 GLN A CA 1
ATOM 2649 C C . GLN A 1 326 ? -16.935 -0.224 25.061 1.00 90.31 326 GLN A C 1
ATOM 2651 O O . GLN A 1 326 ? -17.790 -0.890 25.640 1.00 90.31 326 GLN A O 1
ATOM 2656 N N . ILE A 1 327 ? -16.547 -0.477 23.812 1.00 88.94 327 ILE A N 1
ATOM 2657 C CA . ILE A 1 327 ? -16.983 -1.647 23.052 1.00 88.94 327 ILE A CA 1
ATOM 2658 C C . ILE A 1 327 ? -15.851 -2.668 23.052 1.00 88.94 327 ILE A C 1
ATOM 2660 O O . ILE A 1 327 ? -14.687 -2.328 22.843 1.00 88.94 327 ILE A O 1
ATOM 2664 N N . TYR A 1 328 ? -16.210 -3.923 23.300 1.00 87.31 328 TYR A N 1
ATOM 2665 C CA . TYR A 1 328 ? -15.307 -5.062 23.243 1.00 87.31 328 TYR A CA 1
ATOM 2666 C C . TYR A 1 328 ? -15.626 -5.886 22.010 1.00 87.31 328 TYR A C 1
ATOM 2668 O O . TYR A 1 328 ? -16.787 -6.186 21.734 1.00 87.31 328 TYR A O 1
ATOM 2676 N N . GLY A 1 329 ? -14.589 -6.304 21.306 1.00 90.00 329 GLY A N 1
ATOM 2677 C CA . GLY A 1 329 ? -14.730 -7.149 20.140 1.00 90.00 329 GLY A CA 1
ATOM 2678 C C . GLY A 1 329 ? -13.459 -7.150 19.321 1.00 90.00 329 GLY A C 1
ATOM 2679 O O . GLY A 1 329 ? -12.455 -6.533 19.682 1.00 90.00 329 GLY A O 1
ATOM 2680 N N . THR A 1 330 ? -13.538 -7.846 18.205 1.00 92.06 330 THR A N 1
ATOM 2681 C CA . THR A 1 330 ? -12.492 -7.876 17.200 1.00 92.06 330 THR A CA 1
ATOM 2682 C C . THR A 1 330 ? -12.615 -6.641 16.308 1.00 92.06 330 THR A C 1
ATOM 2684 O O . THR A 1 330 ? -13.720 -6.244 15.920 1.00 92.06 330 THR A O 1
ATOM 2687 N N . ASP A 1 331 ? -11.476 -6.025 15.999 1.00 94.69 331 ASP A N 1
ATOM 2688 C CA . ASP A 1 331 ? -11.375 -4.870 15.110 1.00 94.69 331 ASP A CA 1
ATOM 2689 C C . ASP A 1 331 ? -11.538 -5.319 13.655 1.00 94.69 331 ASP A C 1
ATOM 2691 O O . ASP A 1 331 ? -10.796 -6.170 13.162 1.00 94.69 331 ASP A O 1
ATOM 2695 N N . HIS A 1 332 ? -12.513 -4.730 12.966 1.00 96.12 332 HIS A N 1
ATOM 2696 C CA . HIS A 1 332 ? -12.749 -4.958 11.554 1.00 96.12 332 HIS A CA 1
ATOM 2697 C C . HIS A 1 332 ? -12.781 -3.646 10.774 1.00 96.12 332 HIS A C 1
ATOM 2699 O O . HIS A 1 332 ? -13.390 -2.662 11.191 1.00 96.12 332 HIS A O 1
ATOM 2705 N N . ARG A 1 333 ? -12.200 -3.671 9.574 1.00 96.75 333 ARG A N 1
ATOM 2706 C CA . ARG A 1 333 ? -12.398 -2.659 8.540 1.00 96.75 333 ARG A CA 1
ATOM 2707 C C . ARG A 1 333 ? -13.308 -3.200 7.449 1.00 96.75 333 ARG A C 1
ATOM 2709 O O . ARG A 1 333 ? -12.941 -4.129 6.726 1.00 96.75 333 ARG A O 1
ATOM 2716 N N . LEU A 1 334 ? -14.472 -2.583 7.311 1.00 98.06 334 LEU A N 1
ATOM 2717 C CA . LEU A 1 334 ? -15.429 -2.836 6.242 1.00 98.06 334 LEU A CA 1
ATOM 2718 C C . LEU A 1 334 ? -15.230 -1.788 5.146 1.00 98.06 334 LEU A C 1
ATOM 2720 O O . LEU A 1 334 ? -15.047 -0.609 5.441 1.00 98.06 334 LEU A O 1
ATOM 2724 N N . LEU A 1 335 ? -15.248 -2.203 3.883 1.00 97.75 335 LEU A N 1
ATOM 2725 C CA . LEU A 1 335 ? -15.072 -1.304 2.747 1.00 97.75 335 LEU A CA 1
ATOM 2726 C C . LEU A 1 335 ? -16.300 -1.286 1.851 1.00 97.75 335 LEU A C 1
ATOM 2728 O O . LEU A 1 335 ? -16.775 -2.337 1.410 1.00 97.75 335 LEU A O 1
ATOM 2732 N N . ALA A 1 336 ? -16.719 -0.074 1.494 1.00 98.06 336 ALA A N 1
ATOM 2733 C CA . ALA A 1 336 ? -17.628 0.180 0.392 1.00 98.06 336 ALA A CA 1
ATOM 2734 C C . ALA A 1 336 ? -16.909 0.915 -0.747 1.00 98.06 336 ALA A C 1
ATOM 2736 O O . ALA A 1 336 ? -16.115 1.831 -0.524 1.00 98.06 336 ALA A O 1
ATOM 2737 N N . VAL A 1 337 ? -17.202 0.522 -1.985 1.00 97.44 337 VAL A N 1
ATOM 2738 C CA . VAL A 1 337 ? -16.724 1.175 -3.205 1.00 97.44 337 VAL A CA 1
ATOM 2739 C C . VAL A 1 337 ? -17.909 1.425 -4.128 1.00 97.44 337 VAL A C 1
ATOM 2741 O O . VAL A 1 337 ? -18.611 0.493 -4.512 1.00 97.44 337 VAL A O 1
ATOM 2744 N N . GLY A 1 338 ? -18.137 2.686 -4.497 1.00 95.12 338 GLY A N 1
ATOM 2745 C CA . GLY A 1 338 ? -19.274 3.073 -5.338 1.00 95.12 338 GLY A CA 1
ATOM 2746 C C . GLY A 1 338 ? -20.626 2.740 -4.703 1.00 95.12 338 GLY A C 1
ATOM 2747 O O . GLY A 1 338 ? -21.525 2.283 -5.404 1.00 95.12 338 GLY A O 1
ATOM 2748 N N . GLY A 1 339 ? -20.738 2.901 -3.380 1.00 96.12 339 GLY A N 1
ATOM 2749 C CA . GLY A 1 339 ? -21.951 2.588 -2.618 1.00 96.12 339 GLY A CA 1
ATOM 2750 C C . GLY A 1 339 ? -22.213 1.093 -2.406 1.00 96.12 339 GLY A C 1
ATOM 2751 O O . GLY A 1 339 ? -23.294 0.728 -1.955 1.00 96.12 339 GLY A O 1
ATOM 2752 N N . LYS A 1 340 ? -21.261 0.217 -2.753 1.00 97.88 340 LYS A N 1
ATOM 2753 C CA . LYS A 1 340 ? -21.396 -1.239 -2.613 1.00 97.88 340 LYS A CA 1
ATOM 2754 C C . LYS A 1 340 ? -20.328 -1.824 -1.721 1.00 97.88 340 LYS A C 1
ATOM 2756 O O . LYS A 1 340 ? -19.164 -1.453 -1.845 1.00 97.88 340 LYS A O 1
ATOM 2761 N N . PHE A 1 341 ? -20.712 -2.751 -0.853 1.00 98.38 341 PHE A N 1
ATOM 2762 C CA . PHE A 1 341 ? -19.760 -3.477 -0.022 1.00 98.38 341 PHE A CA 1
ATOM 2763 C C . PHE A 1 341 ? -18.810 -4.295 -0.905 1.00 98.38 341 PHE A C 1
ATOM 2765 O O . PHE A 1 341 ? -19.230 -4.920 -1.882 1.00 98.38 341 PHE A O 1
ATOM 2772 N N . VAL A 1 342 ? -17.516 -4.284 -0.578 1.00 97.94 342 VAL A N 1
ATOM 2773 C CA . VAL A 1 342 ? -16.501 -4.993 -1.371 1.00 97.94 342 VAL A CA 1
ATOM 2774 C C . VAL A 1 342 ? -15.573 -5.889 -0.574 1.00 97.94 342 VAL A C 1
ATOM 2776 O O . VAL A 1 342 ? -15.063 -6.846 -1.155 1.00 97.94 342 VAL A O 1
ATOM 2779 N N . ALA A 1 343 ? -15.306 -5.568 0.691 1.00 97.81 343 ALA A N 1
ATOM 2780 C CA . ALA A 1 343 ? -14.366 -6.320 1.508 1.00 97.81 343 ALA A CA 1
ATOM 2781 C C . ALA A 1 343 ? -14.608 -6.093 3.004 1.00 97.81 343 ALA A C 1
ATOM 2783 O O . ALA A 1 343 ? -14.957 -4.988 3.420 1.00 97.81 343 ALA A O 1
ATOM 2784 N N . ALA A 1 344 ? -14.337 -7.120 3.805 1.00 97.75 344 ALA A N 1
ATOM 2785 C CA . ALA A 1 344 ? -14.189 -7.028 5.252 1.00 97.75 344 ALA A CA 1
ATOM 2786 C C . ALA A 1 344 ? -12.833 -7.608 5.658 1.00 97.75 344 ALA A C 1
ATOM 2788 O O . ALA A 1 344 ? -12.445 -8.691 5.212 1.00 97.75 344 ALA A O 1
ATOM 2789 N N . LEU A 1 345 ? -12.109 -6.881 6.501 1.00 96.31 345 LEU A N 1
ATOM 2790 C CA . LEU A 1 345 ? -10.805 -7.289 6.998 1.00 96.31 345 LEU A CA 1
ATOM 2791 C C . LEU A 1 345 ? -10.781 -7.198 8.518 1.00 96.31 345 LEU A C 1
ATOM 2793 O O . LEU A 1 345 ? -10.988 -6.125 9.072 1.00 96.31 345 LEU A O 1
ATOM 2797 N N . GLU A 1 346 ? -10.494 -8.309 9.176 1.00 96.31 346 GLU A N 1
ATOM 2798 C CA . GLU A 1 346 ? -10.155 -8.352 10.590 1.00 96.31 346 GLU A CA 1
ATOM 2799 C C . GLU A 1 346 ? -8.713 -7.864 10.779 1.00 96.31 346 GLU A C 1
ATOM 2801 O O . GLU A 1 346 ? -7.797 -8.244 10.038 1.00 96.31 346 GLU A O 1
ATOM 2806 N N . ARG A 1 347 ? -8.512 -6.992 11.766 1.00 94.75 347 ARG A N 1
ATOM 2807 C CA . ARG A 1 347 ? -7.208 -6.473 12.160 1.00 94.75 347 ARG A CA 1
ATOM 2808 C C . ARG A 1 347 ? -6.890 -6.970 13.559 1.00 94.75 347 ARG A C 1
ATOM 2810 O O . ARG A 1 347 ? -7.561 -6.622 14.525 1.00 94.75 347 ARG A O 1
ATOM 2817 N N . VAL A 1 348 ? -5.814 -7.733 13.673 1.00 94.00 348 VAL A N 1
ATOM 2818 C CA . VAL A 1 348 ? -5.316 -8.226 14.957 1.00 94.00 348 VAL A CA 1
ATOM 2819 C C . VAL A 1 348 ? -4.104 -7.385 15.360 1.00 94.00 348 VAL A C 1
ATOM 2821 O O . VAL A 1 348 ? -3.230 -7.140 14.521 1.00 94.00 348 VAL A O 1
ATOM 2824 N N . PRO A 1 349 ? -4.004 -6.907 16.612 1.00 92.44 349 PRO A N 1
ATOM 2825 C CA . PRO A 1 349 ? -2.789 -6.255 17.085 1.00 92.44 349 PRO A CA 1
ATOM 2826 C C . PRO A 1 349 ? -1.561 -7.152 16.947 1.00 92.44 349 PRO A C 1
ATOM 2828 O O . PRO A 1 349 ? -1.675 -8.372 16.884 1.00 92.44 349 PRO A O 1
ATOM 2831 N N . ALA A 1 350 ? -0.374 -6.545 16.881 1.00 93.94 350 ALA A N 1
ATOM 2832 C CA . ALA A 1 350 ? 0.870 -7.306 16.843 1.00 93.94 350 ALA A CA 1
ATOM 2833 C C . ALA A 1 350 ? 0.930 -8.252 18.052 1.00 93.94 350 ALA A C 1
ATOM 2835 O O . ALA A 1 350 ? 0.614 -7.838 19.168 1.00 93.94 350 ALA A O 1
ATOM 2836 N N . TYR A 1 351 ? 1.329 -9.500 17.832 1.00 95.50 351 TYR A N 1
ATOM 2837 C CA . TYR A 1 351 ? 1.450 -10.508 18.877 1.00 95.50 351 TYR A CA 1
ATOM 2838 C C . TYR A 1 351 ? 2.620 -11.447 18.583 1.00 95.50 351 TYR A C 1
ATOM 2840 O O . TYR A 1 351 ? 3.082 -11.531 17.443 1.00 95.50 351 TYR A O 1
ATOM 2848 N N . VAL A 1 352 ? 3.059 -12.163 19.614 1.00 96.88 352 VAL A N 1
ATOM 2849 C CA . VAL A 1 352 ? 3.936 -13.334 19.505 1.00 96.88 352 VAL A CA 1
ATOM 2850 C C . VAL A 1 352 ? 3.336 -14.487 20.300 1.00 96.88 352 VAL A C 1
ATOM 2852 O O . VAL A 1 352 ? 2.658 -14.265 21.303 1.00 96.88 352 VAL A O 1
ATOM 2855 N N . ASP A 1 353 ? 3.569 -15.709 19.835 1.00 96.94 353 ASP A N 1
ATOM 2856 C CA . ASP A 1 353 ? 3.161 -16.927 20.530 1.00 96.94 353 ASP A CA 1
ATOM 2857 C C . ASP A 1 353 ? 4.389 -17.514 21.242 1.00 96.94 353 ASP A C 1
ATOM 2859 O O . ASP A 1 353 ? 5.442 -17.693 20.630 1.00 96.94 353 ASP A O 1
ATOM 2863 N N . GLY A 1 354 ? 4.264 -17.770 22.543 1.00 96.62 354 GLY A N 1
ATOM 2864 C CA . GLY A 1 354 ? 5.331 -18.316 23.370 1.00 96.62 354 GLY A CA 1
ATOM 2865 C C . GLY A 1 354 ? 5.712 -19.736 22.977 1.00 96.62 354 GLY A C 1
ATOM 2866 O O . GLY A 1 354 ? 4.855 -20.563 22.663 1.00 96.62 354 GLY A O 1
ATOM 2867 N N . ASP A 1 355 ? 7.002 -20.042 23.062 1.00 96.75 355 ASP A N 1
ATOM 2868 C CA . ASP A 1 355 ? 7.552 -21.389 22.884 1.00 96.75 355 ASP A CA 1
ATOM 2869 C C . ASP A 1 355 ? 8.087 -21.989 24.200 1.00 96.75 355 ASP A C 1
ATOM 2871 O O . ASP A 1 355 ? 8.543 -23.131 24.222 1.00 96.75 355 ASP A O 1
ATOM 2875 N N . GLY A 1 356 ? 8.001 -21.243 25.310 1.00 96.62 356 GLY A N 1
ATOM 2876 C CA . GLY A 1 356 ? 8.508 -21.642 26.622 1.00 96.62 356 GLY A CA 1
ATOM 2877 C C . GLY A 1 356 ? 10.027 -21.528 26.790 1.00 96.62 356 GLY A C 1
ATOM 2878 O O . GLY A 1 356 ? 10.532 -21.926 27.839 1.00 96.62 356 GLY A O 1
ATOM 2879 N N . VAL A 1 357 ? 10.756 -21.015 25.792 1.00 97.19 357 VAL A N 1
ATOM 2880 C CA . VAL A 1 357 ? 12.229 -20.966 25.784 1.00 97.19 357 VAL A CA 1
ATOM 2881 C C . VAL A 1 357 ? 12.762 -19.574 25.445 1.00 97.19 357 VAL A C 1
ATOM 2883 O O . VAL A 1 357 ? 13.702 -19.101 26.085 1.00 97.19 357 VAL A O 1
ATOM 2886 N N . ASN A 1 358 ? 12.195 -18.916 24.438 1.00 98.06 358 ASN A N 1
ATOM 2887 C CA . ASN A 1 358 ? 12.666 -17.638 23.927 1.00 98.06 358 ASN A CA 1
ATOM 2888 C C . ASN A 1 358 ? 11.988 -16.452 24.617 1.00 98.06 358 ASN A C 1
ATOM 2890 O O . ASN A 1 358 ? 10.815 -16.495 24.988 1.00 98.06 358 ASN A O 1
ATOM 2894 N N . THR A 1 359 ? 12.746 -15.364 24.763 1.00 98.38 359 THR A N 1
ATOM 2895 C CA . THR A 1 359 ? 12.218 -14.093 25.265 1.00 98.38 359 THR A CA 1
ATOM 2896 C C . THR A 1 359 ? 11.283 -13.455 24.241 1.00 98.38 359 THR A C 1
ATOM 2898 O O . THR A 1 359 ? 11.392 -13.725 23.041 1.00 98.38 359 THR A O 1
ATOM 2901 N N . ILE A 1 360 ? 10.402 -12.556 24.687 1.00 98.06 360 ILE A N 1
ATOM 2902 C CA . ILE A 1 360 ? 9.528 -11.781 23.791 1.00 98.06 360 ILE A CA 1
ATOM 2903 C C . ILE A 1 360 ? 10.337 -11.081 22.687 1.00 98.06 360 ILE A C 1
ATOM 2905 O O . ILE A 1 360 ? 9.932 -11.111 21.527 1.00 98.06 360 ILE A O 1
ATOM 2909 N N . GLU A 1 361 ? 11.495 -10.500 23.013 1.00 98.00 361 GLU A N 1
ATOM 2910 C CA . GLU A 1 361 ? 12.387 -9.875 22.024 1.00 98.00 361 GLU A CA 1
ATOM 2911 C C . GLU A 1 361 ? 12.831 -10.855 20.927 1.00 98.00 361 GLU A C 1
ATOM 2913 O O . GLU A 1 361 ? 12.661 -10.572 19.741 1.00 98.00 361 GLU A O 1
ATOM 2918 N N . LYS A 1 362 ? 13.310 -12.046 21.304 1.00 97.88 362 LYS A N 1
ATOM 2919 C CA . LYS A 1 362 ? 13.725 -13.075 20.339 1.00 97.88 362 LYS A CA 1
ATOM 2920 C C . LYS A 1 362 ? 12.559 -13.588 19.500 1.00 97.88 362 LYS A C 1
ATOM 2922 O O . LYS A 1 362 ? 12.716 -13.809 18.303 1.00 97.88 362 LYS A O 1
ATOM 2927 N N . LEU A 1 363 ? 11.382 -13.752 20.102 1.00 98.06 363 LEU A N 1
ATOM 2928 C CA . LEU A 1 363 ? 10.177 -14.145 19.371 1.00 98.06 363 LEU A CA 1
ATOM 2929 C C . LEU A 1 363 ? 9.790 -13.088 18.326 1.00 98.06 363 LEU A C 1
ATOM 2931 O O . LEU A 1 363 ? 9.403 -13.444 17.215 1.00 98.06 363 LEU A O 1
ATOM 2935 N N . ILE A 1 364 ? 9.943 -11.796 18.641 1.00 97.50 364 ILE A N 1
ATOM 2936 C CA . ILE A 1 364 ? 9.737 -10.698 17.684 1.00 97.50 364 ILE A CA 1
ATOM 2937 C C . ILE A 1 364 ? 10.758 -10.769 16.539 1.00 97.50 364 ILE A C 1
ATOM 2939 O O . ILE A 1 364 ? 10.386 -10.586 15.378 1.00 97.50 364 ILE A O 1
ATOM 2943 N N . GLU A 1 365 ? 12.032 -11.034 16.835 1.00 96.56 365 GLU A N 1
ATOM 2944 C CA . GLU A 1 365 ? 13.072 -11.192 15.812 1.00 96.56 365 GLU A CA 1
ATOM 2945 C C . GLU A 1 365 ? 12.772 -12.356 14.860 1.00 96.56 365 GLU A C 1
ATOM 2947 O O . GLU A 1 365 ? 12.830 -12.179 13.644 1.00 96.56 365 GLU A O 1
ATOM 2952 N N . GLU A 1 366 ? 12.415 -13.525 15.395 1.00 95.94 366 GLU A N 1
ATOM 2953 C CA . GLU A 1 366 ? 12.028 -14.703 14.608 1.00 95.94 366 GLU A CA 1
ATOM 2954 C C . GLU A 1 366 ? 10.776 -14.438 13.761 1.00 95.94 366 GLU A C 1
ATOM 2956 O O . GLU A 1 366 ? 10.738 -14.746 12.568 1.00 95.94 366 GLU A O 1
ATOM 2961 N N . GLU A 1 367 ? 9.765 -13.790 14.341 1.00 95.19 367 GLU A N 1
ATOM 2962 C CA . GLU A 1 367 ? 8.551 -13.387 13.632 1.00 95.19 367 GLU A CA 1
ATOM 2963 C C . GLU A 1 367 ? 8.872 -12.444 12.458 1.00 95.19 367 GLU A C 1
ATOM 2965 O O . GLU A 1 367 ? 8.362 -12.630 11.351 1.00 95.19 367 GLU A O 1
ATOM 2970 N N . ASN A 1 368 ? 9.775 -11.479 12.658 1.00 95.62 368 ASN A N 1
ATOM 2971 C CA . ASN A 1 368 ? 10.210 -10.518 11.640 1.00 95.62 368 ASN A CA 1
ATOM 2972 C C . ASN A 1 368 ? 11.091 -11.111 10.526 1.00 95.62 368 ASN A C 1
ATOM 2974 O O . ASN A 1 368 ? 11.264 -10.455 9.498 1.00 95.62 368 ASN A O 1
ATOM 2978 N N . LYS A 1 369 ? 11.635 -12.326 10.689 1.00 94.88 369 LYS A N 1
ATOM 2979 C CA . LYS A 1 369 ? 12.378 -13.040 9.629 1.00 94.88 369 LYS A CA 1
ATOM 2980 C C . LYS A 1 369 ? 11.456 -13.693 8.594 1.00 94.88 369 LYS A C 1
ATOM 2982 O O . LYS A 1 369 ? 11.923 -14.107 7.533 1.00 94.88 369 LYS A O 1
ATOM 2987 N N . LYS A 1 370 ? 10.155 -13.813 8.878 1.00 93.06 370 LYS A N 1
ATOM 2988 C CA . LYS A 1 370 ? 9.194 -14.449 7.968 1.00 93.06 370 LYS A CA 1
ATOM 2989 C C . LYS A 1 370 ? 9.028 -13.635 6.680 1.00 93.06 370 LYS A C 1
ATOM 2991 O O . LYS A 1 370 ? 8.905 -12.416 6.715 1.00 93.06 370 LYS A O 1
ATOM 2996 N N . ILE A 1 371 ? 8.897 -14.329 5.545 1.00 89.38 371 ILE A N 1
ATOM 2997 C CA . ILE A 1 371 ? 8.692 -13.724 4.209 1.00 89.38 371 ILE A CA 1
ATOM 2998 C C . ILE A 1 371 ? 7.435 -12.835 4.162 1.00 89.38 371 ILE A C 1
ATOM 3000 O O . ILE A 1 371 ? 7.388 -11.844 3.442 1.00 89.38 371 ILE A O 1
ATOM 3004 N N . ILE A 1 372 ? 6.417 -13.140 4.968 1.00 89.06 372 ILE A N 1
ATOM 3005 C CA . ILE A 1 372 ? 5.204 -12.317 5.066 1.00 89.06 372 ILE A CA 1
ATOM 3006 C C . ILE A 1 372 ? 5.439 -10.942 5.726 1.00 89.06 372 ILE A C 1
ATOM 3008 O O . ILE A 1 372 ? 4.520 -10.130 5.711 1.00 89.06 372 ILE A O 1
ATOM 3012 N N . ARG A 1 373 ? 6.627 -10.694 6.308 1.00 91.25 373 ARG A N 1
ATOM 3013 C CA . ARG A 1 373 ? 7.067 -9.447 6.970 1.00 91.25 373 ARG A CA 1
ATOM 3014 C C . ARG A 1 373 ? 8.303 -8.818 6.307 1.00 91.25 373 ARG A C 1
ATOM 3016 O O . ARG A 1 373 ? 9.117 -8.181 6.981 1.00 91.25 373 ARG A O 1
ATOM 3023 N N . LEU A 1 374 ? 8.460 -8.999 4.995 1.00 87.81 374 LEU A N 1
ATOM 3024 C CA . LEU A 1 374 ? 9.511 -8.319 4.236 1.00 87.81 374 LEU A CA 1
ATOM 3025 C C . LEU A 1 374 ? 9.404 -6.794 4.383 1.00 87.81 374 LEU A C 1
ATOM 3027 O O . LEU A 1 374 ? 8.335 -6.227 4.601 1.00 87.81 374 LEU A O 1
ATOM 3031 N N . ASP A 1 375 ? 10.544 -6.120 4.285 1.00 83.38 375 ASP A N 1
ATOM 3032 C CA . ASP A 1 375 ? 10.637 -4.672 4.484 1.00 83.38 375 ASP A CA 1
ATOM 3033 C C . ASP A 1 375 ? 10.407 -3.924 3.171 1.00 83.38 375 ASP A C 1
ATOM 3035 O O . ASP A 1 375 ? 11.285 -3.226 2.676 1.00 83.38 375 ASP A O 1
ATOM 3039 N N . ASN A 1 376 ? 9.239 -4.143 2.565 1.00 84.31 376 ASN A N 1
ATOM 3040 C CA . ASN A 1 376 ? 8.877 -3.500 1.310 1.00 84.31 376 ASN A CA 1
ATOM 3041 C C . ASN A 1 376 ? 7.382 -3.197 1.212 1.00 84.31 376 ASN A C 1
ATOM 3043 O O . ASN A 1 376 ? 6.558 -3.701 1.980 1.00 84.31 376 ASN A O 1
ATOM 3047 N N . ALA A 1 377 ? 7.024 -2.349 0.247 1.00 82.00 377 ALA A N 1
ATOM 3048 C CA . ALA A 1 377 ? 5.662 -1.848 0.097 1.00 82.00 377 ALA A CA 1
ATOM 3049 C C . ALA A 1 377 ? 4.644 -2.933 -0.298 1.00 82.00 377 ALA A C 1
ATOM 3051 O O . ALA A 1 377 ? 3.445 -2.707 -0.162 1.00 82.00 377 ALA A O 1
ATOM 3052 N N . ARG A 1 378 ? 5.087 -4.102 -0.781 1.00 83.88 378 ARG A N 1
ATOM 3053 C CA . ARG A 1 378 ? 4.191 -5.208 -1.143 1.00 83.88 378 ARG A CA 1
ATOM 3054 C C . ARG A 1 378 ? 4.065 -6.295 -0.080 1.00 83.88 378 ARG A C 1
ATOM 3056 O O . ARG A 1 378 ? 3.275 -7.223 -0.262 1.00 83.88 378 ARG A O 1
ATOM 3063 N N . SER A 1 379 ? 4.798 -6.184 1.021 1.00 87.00 379 SER A N 1
ATOM 3064 C CA . SER A 1 379 ? 4.721 -7.160 2.098 1.00 87.00 379 SER A CA 1
ATOM 3065 C C . SER A 1 379 ? 3.314 -7.185 2.714 1.00 87.00 379 SER A C 1
ATOM 3067 O O . SER A 1 379 ? 2.783 -6.119 3.046 1.00 87.00 379 SER A O 1
ATOM 3069 N N . PRO A 1 380 ? 2.697 -8.371 2.902 1.00 87.12 380 PRO A N 1
ATOM 3070 C CA . PRO A 1 380 ? 1.387 -8.480 3.544 1.00 87.12 380 PRO A CA 1
ATOM 3071 C C . PRO A 1 380 ? 1.358 -7.886 4.955 1.00 87.12 380 PRO A C 1
ATOM 3073 O O . PRO A 1 380 ? 0.354 -7.305 5.373 1.00 87.12 380 PRO A O 1
ATOM 3076 N N . LEU A 1 381 ? 2.467 -8.022 5.687 1.00 90.31 381 LEU A N 1
ATOM 3077 C CA . LEU A 1 381 ? 2.646 -7.492 7.030 1.00 90.31 381 LEU A CA 1
ATOM 3078 C C . LEU A 1 381 ? 3.881 -6.598 7.097 1.00 90.31 381 LEU A C 1
ATOM 3080 O O . LEU A 1 381 ? 4.908 -6.864 6.475 1.00 90.31 381 LEU A O 1
ATOM 3084 N N . CYS A 1 382 ? 3.811 -5.565 7.930 1.00 90.25 382 CYS A N 1
ATOM 3085 C CA . CYS A 1 382 ? 5.002 -4.827 8.326 1.00 90.25 382 CYS A CA 1
ATOM 3086 C C . CYS A 1 382 ? 5.750 -5.578 9.434 1.00 90.25 382 CYS A C 1
ATOM 3088 O O . CYS A 1 382 ? 5.169 -6.368 10.190 1.00 90.25 382 CYS A O 1
ATOM 3090 N N . LYS A 1 383 ? 7.041 -5.278 9.580 1.00 92.81 383 LYS A N 1
ATOM 3091 C CA . LYS A 1 383 ? 7.811 -5.721 10.743 1.00 92.81 383 LYS A CA 1
ATOM 3092 C C . LYS A 1 383 ? 7.215 -5.167 12.037 1.00 92.81 383 LYS A C 1
ATOM 3094 O O . LYS A 1 383 ? 6.769 -4.019 12.102 1.00 92.81 383 LYS A O 1
ATOM 3099 N N . ILE A 1 384 ? 7.247 -5.983 13.081 1.00 94.25 384 ILE A N 1
ATOM 3100 C CA . ILE A 1 384 ? 6.965 -5.575 14.451 1.00 94.25 384 ILE A CA 1
ATOM 3101 C C . ILE A 1 384 ? 8.152 -4.735 14.920 1.00 94.25 384 ILE A C 1
ATOM 3103 O O . ILE A 1 384 ? 9.262 -5.244 15.070 1.00 94.25 384 ILE A O 1
ATOM 3107 N N . LYS A 1 385 ? 7.923 -3.437 15.121 1.00 91.69 385 LYS A N 1
ATOM 3108 C CA . LYS A 1 385 ? 8.936 -2.513 15.640 1.00 91.69 385 LYS A CA 1
ATOM 3109 C C . LYS A 1 385 ? 8.836 -2.448 17.157 1.00 91.69 385 LYS A C 1
ATOM 3111 O O . LYS A 1 385 ? 7.736 -2.253 17.680 1.00 91.69 385 LYS A O 1
ATOM 3116 N N . ILE A 1 386 ? 9.973 -2.582 17.832 1.00 93.81 386 ILE A N 1
ATOM 3117 C CA . ILE A 1 386 ? 10.097 -2.332 19.267 1.00 93.81 386 ILE A CA 1
ATOM 3118 C C . ILE A 1 386 ? 10.221 -0.816 19.446 1.00 93.81 386 ILE A C 1
ATOM 3120 O O . ILE A 1 386 ? 11.231 -0.222 19.080 1.00 93.81 386 ILE A O 1
ATOM 3124 N N . ASP A 1 387 ? 9.155 -0.189 19.938 1.00 90.75 387 ASP A N 1
ATOM 3125 C CA . ASP A 1 387 ? 9.085 1.238 20.253 1.00 90.75 387 ASP A CA 1
ATOM 3126 C C . ASP A 1 387 ? 8.508 1.451 21.659 1.00 90.75 387 ASP A C 1
ATOM 3128 O O . ASP A 1 387 ? 8.083 0.502 22.322 1.00 90.75 387 ASP A O 1
ATOM 3132 N N . GLU A 1 388 ? 8.484 2.703 22.115 1.00 86.94 388 GLU A N 1
ATOM 3133 C CA . GLU A 1 388 ? 7.985 3.071 23.446 1.00 86.94 388 GLU A CA 1
ATOM 3134 C C . GLU A 1 388 ? 6.542 2.603 23.677 1.00 86.94 388 GLU A C 1
ATOM 3136 O O . GLU A 1 388 ? 6.239 2.052 24.730 1.00 86.94 388 GLU A O 1
ATOM 3141 N N . ASN A 1 389 ? 5.672 2.700 22.663 1.00 84.31 389 ASN A N 1
ATOM 3142 C CA . ASN A 1 389 ? 4.279 2.254 22.768 1.00 84.31 389 ASN A CA 1
ATOM 3143 C C . ASN A 1 389 ? 4.159 0.743 23.016 1.00 84.31 389 ASN A C 1
ATOM 3145 O O . ASN A 1 389 ? 3.292 0.313 23.778 1.00 84.31 389 ASN A O 1
ATOM 3149 N N . LEU A 1 390 ? 4.988 -0.072 22.353 1.00 91.94 390 LEU A N 1
ATOM 3150 C CA . LEU A 1 390 ? 5.037 -1.518 22.591 1.00 91.94 390 LEU A CA 1
ATOM 3151 C C . LEU A 1 390 ? 5.536 -1.805 24.010 1.00 91.94 390 LEU A C 1
ATOM 3153 O O . LEU A 1 390 ? 4.919 -2.585 24.734 1.00 91.94 390 LEU A O 1
ATOM 3157 N N . ILE A 1 391 ? 6.624 -1.150 24.419 1.00 92.56 391 ILE A N 1
ATOM 3158 C CA . ILE A 1 391 ? 7.234 -1.339 25.740 1.00 92.56 391 ILE A CA 1
ATOM 3159 C C . ILE A 1 391 ? 6.249 -0.961 26.852 1.00 92.56 391 ILE A C 1
ATOM 3161 O O . ILE A 1 391 ? 6.075 -1.714 27.809 1.00 92.56 391 ILE A O 1
ATOM 3165 N N . ASP A 1 392 ? 5.567 0.173 26.726 1.00 86.31 392 ASP A N 1
ATOM 3166 C CA . ASP A 1 392 ? 4.598 0.629 27.719 1.00 86.31 392 ASP A CA 1
ATOM 3167 C C . ASP A 1 392 ? 3.369 -0.278 27.783 1.00 86.31 392 ASP A C 1
ATOM 3169 O O . ASP A 1 392 ? 2.845 -0.536 28.868 1.00 86.31 392 ASP A O 1
ATOM 3173 N N . PHE A 1 393 ? 2.942 -0.846 26.653 1.00 88.50 393 PHE A N 1
ATOM 3174 C CA . PHE A 1 393 ? 1.857 -1.821 26.653 1.00 88.50 393 PHE A CA 1
ATOM 3175 C C . PHE A 1 393 ? 2.245 -3.156 27.305 1.00 88.50 393 PHE A C 1
ATOM 3177 O O . PHE A 1 393 ? 1.406 -3.770 27.966 1.00 88.50 393 PHE A O 1
ATOM 3184 N N . LEU A 1 394 ? 3.501 -3.596 27.179 1.00 93.06 394 LEU A N 1
ATOM 3185 C CA . LEU A 1 394 ? 4.005 -4.748 27.934 1.00 93.06 394 LEU A CA 1
ATOM 3186 C C . LEU A 1 394 ? 4.027 -4.459 29.440 1.00 93.06 394 LEU A C 1
ATOM 3188 O O . LEU A 1 394 ? 3.525 -5.271 30.215 1.00 93.06 394 LEU A O 1
ATOM 3192 N N . LYS A 1 395 ? 4.493 -3.274 29.862 1.00 89.69 395 LYS A N 1
ATOM 3193 C CA . LYS A 1 395 ? 4.494 -2.880 31.285 1.00 89.69 395 LYS A CA 1
ATOM 3194 C C . LYS A 1 395 ? 3.098 -2.913 31.900 1.00 89.69 395 LYS A C 1
ATOM 3196 O O . LYS A 1 395 ? 2.945 -3.355 33.034 1.00 89.69 395 LYS A O 1
ATOM 3201 N N . LEU A 1 396 ? 2.075 -2.478 31.160 1.00 83.75 396 LEU A N 1
ATOM 3202 C CA . LEU A 1 396 ? 0.680 -2.541 31.615 1.00 83.75 396 LEU A CA 1
ATOM 3203 C C . LEU A 1 396 ? 0.180 -3.977 31.829 1.00 83.75 396 LEU A C 1
ATOM 3205 O O . LEU A 1 396 ? -0.729 -4.188 32.626 1.00 83.75 396 LEU A O 1
ATOM 3209 N N . GLN A 1 397 ? 0.774 -4.951 31.141 1.00 88.62 397 GLN A N 1
ATOM 3210 C CA . GLN A 1 397 ? 0.513 -6.379 31.334 1.00 88.62 397 GLN A CA 1
ATOM 3211 C C . GLN A 1 397 ? 1.405 -6.995 32.428 1.00 88.62 397 GLN A C 1
ATOM 3213 O O . GLN A 1 397 ? 1.307 -8.189 32.689 1.00 88.62 397 GLN A O 1
ATOM 3218 N N . GLY A 1 398 ? 2.276 -6.204 33.065 1.00 93.62 398 GLY A N 1
ATOM 3219 C CA . GLY A 1 398 ? 3.275 -6.698 34.013 1.00 93.62 398 GLY A CA 1
ATOM 3220 C C . GLY A 1 398 ? 4.426 -7.460 33.351 1.00 93.62 398 GLY A C 1
ATOM 3221 O O . GLY A 1 398 ? 5.079 -8.247 34.029 1.00 93.62 398 GLY A O 1
ATOM 3222 N N . LEU A 1 399 ? 4.660 -7.240 32.051 1.00 96.50 399 LEU A N 1
ATOM 3223 C CA . LEU A 1 399 ? 5.661 -7.934 31.241 1.00 96.50 399 LEU A CA 1
ATOM 3224 C C . LEU A 1 399 ? 6.788 -6.999 30.774 1.00 96.50 399 LEU A C 1
ATOM 3226 O O . LEU A 1 399 ? 6.646 -5.775 30.702 1.00 96.50 399 LEU A O 1
ATOM 3230 N N . THR A 1 400 ? 7.907 -7.599 30.387 1.00 97.12 400 THR A N 1
ATOM 3231 C CA . THR A 1 400 ? 9.093 -6.975 29.800 1.00 97.12 400 THR A CA 1
ATOM 3232 C C . THR A 1 400 ? 9.572 -7.771 28.587 1.00 97.12 400 THR A C 1
ATOM 3234 O O . THR A 1 400 ? 9.233 -8.937 28.411 1.00 97.12 400 THR A O 1
ATOM 3237 N N . LEU A 1 401 ? 10.417 -7.168 27.749 1.00 97.25 401 LEU A N 1
ATOM 3238 C CA . LEU A 1 401 ? 10.992 -7.836 26.571 1.00 97.25 401 LEU A CA 1
ATOM 3239 C C . LEU A 1 401 ? 11.816 -9.096 26.904 1.00 97.25 401 LEU A C 1
ATOM 3241 O O . LEU A 1 401 ? 11.983 -9.955 26.038 1.00 97.25 401 LEU A O 1
ATOM 3245 N N . ASN A 1 402 ? 12.303 -9.205 28.144 1.00 97.69 402 ASN A N 1
ATOM 3246 C CA . ASN A 1 402 ? 13.128 -10.313 28.627 1.00 97.69 402 ASN A CA 1
ATOM 3247 C C . ASN A 1 402 ? 12.313 -11.485 29.185 1.00 97.69 402 ASN A C 1
ATOM 3249 O O . ASN A 1 402 ? 12.895 -12.525 29.495 1.00 97.69 402 ASN A O 1
ATOM 3253 N N . ASP A 1 403 ? 10.997 -11.336 29.327 1.00 97.69 403 ASP A N 1
ATOM 3254 C CA . ASP A 1 403 ? 10.161 -12.422 29.824 1.00 97.69 403 ASP A CA 1
ATOM 3255 C C . ASP A 1 403 ? 10.035 -13.527 28.775 1.00 97.69 403 ASP A C 1
ATOM 3257 O O . ASP A 1 403 ? 10.031 -13.264 27.569 1.00 97.69 403 ASP A O 1
ATOM 3261 N N . VAL A 1 404 ? 9.935 -14.770 29.250 1.00 97.88 404 VAL A N 1
ATOM 3262 C CA . VAL A 1 404 ? 9.762 -15.977 28.432 1.00 97.88 404 VAL A CA 1
ATOM 3263 C C . VAL A 1 404 ? 8.312 -16.446 28.575 1.00 97.88 404 VAL A C 1
ATOM 3265 O O . VAL A 1 404 ? 7.963 -17.007 29.621 1.00 97.88 404 VAL A O 1
ATOM 3268 N N . PRO A 1 405 ? 7.447 -16.217 27.570 1.00 96.81 405 PRO A N 1
ATOM 3269 C CA . PRO A 1 405 ? 6.058 -16.656 27.626 1.00 96.81 405 PRO A CA 1
ATOM 3270 C C . PRO A 1 405 ? 5.968 -18.182 27.580 1.00 96.81 405 PRO A C 1
ATOM 3272 O O . PRO A 1 405 ? 6.793 -18.850 26.944 1.00 96.81 405 PRO A O 1
ATOM 3275 N N . LYS A 1 406 ? 4.956 -18.759 28.234 1.00 97.12 406 LYS A N 1
ATOM 3276 C CA . LYS A 1 406 ? 4.760 -20.216 28.230 1.00 97.12 406 LYS A CA 1
ATOM 3277 C C . LYS A 1 406 ? 4.474 -20.715 26.815 1.00 97.12 406 LYS A C 1
ATOM 3279 O O . LYS A 1 406 ? 3.932 -19.994 25.982 1.00 97.12 406 LYS A O 1
ATOM 3284 N N . ALA A 1 407 ? 4.787 -21.982 26.552 1.00 96.94 407 ALA A N 1
ATOM 3285 C CA . ALA A 1 407 ? 4.473 -22.600 25.269 1.00 96.94 407 ALA A CA 1
ATOM 3286 C C . ALA A 1 407 ? 2.964 -22.491 24.957 1.00 96.94 407 ALA A C 1
ATOM 3288 O O . ALA A 1 407 ? 2.130 -22.952 25.739 1.00 96.94 407 ALA A O 1
ATOM 3289 N N . GLY A 1 408 ? 2.624 -21.870 23.824 1.00 94.69 408 GLY A N 1
ATOM 3290 C CA . GLY A 1 408 ? 1.249 -21.615 23.380 1.00 94.69 408 GLY A CA 1
ATOM 3291 C C . GLY A 1 408 ? 0.579 -20.374 23.986 1.00 94.69 408 GLY A C 1
ATOM 3292 O O . GLY A 1 408 ? -0.562 -20.076 23.637 1.00 94.69 408 GLY A O 1
ATOM 3293 N N . GLU A 1 409 ? 1.253 -19.639 24.873 1.00 96.25 409 GLU A N 1
ATOM 3294 C CA . GLU A 1 409 ? 0.744 -18.385 25.428 1.00 96.25 409 GLU A CA 1
ATOM 3295 C C . GLU A 1 409 ? 0.907 -17.247 24.416 1.00 96.25 409 GLU A C 1
ATOM 3297 O O . GLU A 1 409 ? 2.019 -16.922 24.002 1.00 96.25 409 GLU A O 1
ATOM 3302 N N . ARG A 1 410 ? -0.203 -16.618 24.021 1.00 96.38 410 ARG A N 1
ATOM 3303 C CA . ARG A 1 410 ? -0.179 -15.470 23.113 1.00 96.38 410 ARG A CA 1
ATOM 3304 C C . ARG A 1 410 ? 0.029 -14.175 23.882 1.00 96.38 410 ARG A C 1
ATOM 3306 O O . ARG A 1 410 ? -0.845 -13.763 24.643 1.00 96.38 410 ARG A O 1
ATOM 3313 N N . ILE A 1 411 ? 1.121 -13.478 23.586 1.00 96.50 411 ILE A N 1
ATOM 3314 C CA . ILE A 1 411 ? 1.390 -12.144 24.120 1.00 96.50 411 ILE A CA 1
ATOM 3315 C C . ILE A 1 411 ? 1.009 -11.098 23.086 1.00 96.50 411 ILE A C 1
ATOM 3317 O O . ILE A 1 411 ? 1.600 -11.013 22.007 1.00 96.50 411 ILE A O 1
ATOM 3321 N N . THR A 1 412 ? 0.025 -10.272 23.431 1.00 94.94 412 THR A N 1
ATOM 3322 C CA . THR A 1 412 ? -0.355 -9.125 22.607 1.00 94.94 412 THR A CA 1
ATOM 3323 C C . THR A 1 412 ? 0.618 -7.981 22.877 1.00 94.94 412 THR A C 1
ATOM 3325 O O . THR A 1 412 ? 0.791 -7.540 24.010 1.00 94.94 412 THR A O 1
ATOM 3328 N N . LEU A 1 413 ? 1.258 -7.483 21.826 1.00 94.06 413 LEU A N 1
ATOM 3329 C CA . LEU A 1 413 ? 2.328 -6.489 21.910 1.00 94.06 413 LEU A CA 1
ATOM 3330 C C . LEU A 1 413 ? 1.815 -5.052 21.815 1.00 94.06 413 LEU A C 1
ATOM 3332 O O . LEU A 1 413 ? 2.532 -4.117 22.163 1.00 94.06 413 LEU A O 1
ATOM 3336 N N . ARG A 1 414 ? 0.589 -4.841 21.319 1.00 89.00 414 ARG A N 1
ATOM 3337 C CA . ARG A 1 414 ? 0.013 -3.502 21.136 1.00 89.00 414 ARG A CA 1
ATOM 3338 C C . ARG A 1 414 ? -1.476 -3.468 21.447 1.00 89.00 414 ARG A C 1
ATOM 3340 O O . ARG A 1 414 ? -2.195 -4.422 21.181 1.00 89.00 414 ARG A O 1
ATOM 3347 N N . ARG A 1 415 ? -1.949 -2.311 21.917 1.00 81.31 415 ARG A N 1
ATOM 3348 C CA . ARG A 1 415 ? -3.376 -2.064 22.185 1.00 81.31 415 ARG A CA 1
ATOM 3349 C C . ARG A 1 415 ? -4.219 -1.977 20.909 1.00 81.31 415 ARG A C 1
ATOM 3351 O O . ARG A 1 415 ? -5.348 -2.445 20.890 1.00 81.31 415 ARG A O 1
ATOM 3358 N N . VAL A 1 416 ? -3.681 -1.348 19.862 1.00 79.25 416 VAL A N 1
ATOM 3359 C CA . VAL A 1 416 ? -4.401 -1.059 18.611 1.00 79.25 416 VAL A CA 1
ATOM 3360 C C . VAL A 1 416 ? -3.884 -1.951 17.489 1.00 79.25 416 VAL A C 1
ATOM 3362 O O . VAL A 1 416 ? -2.672 -2.146 17.347 1.00 79.25 416 VAL A O 1
ATOM 3365 N N . ALA A 1 417 ? -4.796 -2.432 16.646 1.00 82.06 417 ALA A N 1
ATOM 3366 C CA . ALA A 1 417 ? -4.495 -3.250 15.479 1.00 82.06 417 ALA A CA 1
ATOM 3367 C C . ALA A 1 417 ? -3.950 -2.432 14.293 1.00 82.06 417 ALA A C 1
ATOM 3369 O O . ALA A 1 417 ? -4.488 -2.422 13.185 1.00 82.06 417 ALA A O 1
ATOM 3370 N N . ASN A 1 418 ? -2.854 -1.709 14.528 1.00 81.31 418 ASN A N 1
ATOM 3371 C CA . ASN A 1 418 ? -2.189 -0.942 13.488 1.00 81.31 418 ASN A CA 1
ATOM 3372 C C . ASN A 1 418 ? -1.268 -1.845 12.650 1.00 81.31 418 ASN A C 1
ATOM 3374 O O . ASN A 1 418 ? -0.201 -2.262 13.108 1.00 81.31 418 ASN A O 1
ATOM 3378 N N . ILE A 1 419 ? -1.659 -2.095 11.398 1.00 82.31 419 ILE A N 1
ATOM 3379 C CA . ILE A 1 419 ? -0.902 -2.916 10.440 1.00 82.31 419 ILE A CA 1
ATOM 3380 C C . ILE A 1 419 ? 0.522 -2.379 10.238 1.00 82.31 419 ILE A C 1
ATOM 3382 O O . ILE A 1 419 ? 1.475 -3.155 10.239 1.00 82.31 419 ILE A O 1
ATOM 3386 N N . SER A 1 420 ? 0.703 -1.052 10.178 1.00 81.88 420 SER A N 1
ATOM 3387 C CA . SER A 1 420 ? 2.034 -0.451 9.989 1.00 81.88 420 SER A CA 1
ATOM 3388 C C . SER A 1 420 ? 2.972 -0.658 11.183 1.00 81.88 420 SER A C 1
ATOM 3390 O O . SER A 1 420 ? 4.172 -0.424 11.072 1.00 81.88 420 SER A O 1
ATOM 3392 N N . ALA A 1 421 ? 2.421 -1.046 12.336 1.00 83.19 421 ALA A N 1
ATOM 3393 C CA . ALA A 1 421 ? 3.146 -1.316 13.573 1.00 83.19 421 ALA A CA 1
ATOM 3394 C C . ALA A 1 421 ? 3.266 -2.827 13.864 1.00 83.19 421 ALA A C 1
ATOM 3396 O O . ALA A 1 421 ? 3.525 -3.223 15.003 1.00 83.19 421 ALA A O 1
ATOM 3397 N N . GLY A 1 422 ? 3.060 -3.663 12.839 1.00 87.62 422 GLY A N 1
ATOM 3398 C CA . GLY A 1 422 ? 3.196 -5.117 12.906 1.00 87.62 422 GLY A CA 1
ATOM 3399 C C . GLY A 1 422 ? 1.892 -5.880 13.153 1.00 87.62 422 GLY A C 1
ATOM 3400 O O . GLY A 1 422 ? 1.948 -7.098 13.335 1.00 87.62 422 GLY A O 1
ATOM 3401 N N . GLY A 1 423 ? 0.742 -5.195 13.160 1.00 91.38 423 GLY A N 1
ATOM 3402 C CA . GLY A 1 423 ? -0.576 -5.831 13.232 1.00 91.38 423 GLY A CA 1
ATOM 3403 C C . GLY A 1 423 ? -0.848 -6.758 12.045 1.00 91.38 423 GLY A C 1
ATOM 3404 O O . GLY A 1 423 ? -0.271 -6.587 10.972 1.00 91.38 423 GLY A O 1
ATOM 3405 N N . VAL A 1 424 ? -1.728 -7.735 12.248 1.00 92.75 424 VAL A N 1
ATOM 3406 C CA . VAL A 1 424 ? -2.056 -8.786 11.280 1.00 92.75 424 VAL A CA 1
ATOM 3407 C C . VAL A 1 424 ? -3.383 -8.489 10.588 1.00 92.75 424 VAL A C 1
ATOM 3409 O O . VAL A 1 424 ? -4.367 -8.149 11.240 1.00 92.75 424 VAL A O 1
ATOM 3412 N N . SER A 1 425 ? -3.408 -8.627 9.263 1.00 93.38 425 SER A N 1
ATOM 3413 C CA . SER A 1 425 ? -4.586 -8.460 8.408 1.00 93.38 425 SER A CA 1
ATOM 3414 C C . SER A 1 425 ? -5.168 -9.819 8.002 1.00 93.38 425 SER A C 1
ATOM 3416 O O . SER A 1 425 ? -4.476 -10.651 7.413 1.00 93.38 425 SER A O 1
ATOM 3418 N N . ILE A 1 426 ? -6.450 -10.052 8.281 1.00 96.12 426 ILE A N 1
ATOM 3419 C CA . ILE A 1 426 ? -7.152 -11.294 7.933 1.00 96.12 426 ILE A CA 1
ATOM 3420 C C . ILE A 1 426 ? -8.381 -10.941 7.101 1.00 96.12 426 ILE A C 1
ATOM 3422 O O . ILE A 1 426 ? -9.273 -10.232 7.559 1.00 96.12 426 ILE A O 1
ATOM 3426 N N . ASN A 1 427 ? -8.458 -11.439 5.871 1.00 97.31 427 ASN A N 1
ATOM 3427 C CA . ASN A 1 427 ? -9.659 -11.289 5.061 1.00 97.31 427 ASN A CA 1
ATOM 3428 C C . ASN A 1 427 ? -10.788 -12.168 5.617 1.00 97.31 427 ASN A C 1
ATOM 3430 O O . ASN A 1 427 ? -10.664 -13.390 5.716 1.00 97.31 427 ASN A O 1
ATOM 3434 N N . VAL A 1 428 ? -11.897 -11.519 5.965 1.00 97.50 428 VAL A N 1
ATOM 3435 C CA . VAL A 1 428 ? -13.119 -12.142 6.489 1.00 97.50 428 VAL A CA 1
ATOM 3436 C C . VAL A 1 428 ? -14.347 -11.749 5.664 1.00 97.50 428 VAL A C 1
ATOM 3438 O O . VAL A 1 428 ? -15.476 -11.849 6.135 1.00 97.50 428 VAL A O 1
ATOM 3441 N N . THR A 1 429 ? -14.133 -11.320 4.416 1.00 97.88 429 THR A N 1
ATOM 3442 C CA . THR A 1 429 ? -15.186 -10.862 3.495 1.00 97.88 429 THR A CA 1
ATOM 3443 C C . THR A 1 429 ? -16.299 -11.890 3.331 1.00 97.88 429 THR A C 1
ATOM 3445 O O . THR A 1 429 ? -17.459 -11.510 3.362 1.00 97.88 429 THR A O 1
ATOM 3448 N N . ASP A 1 430 ? -15.977 -13.180 3.242 1.00 96.69 430 ASP A N 1
ATOM 3449 C CA . ASP A 1 430 ? -16.987 -14.234 3.062 1.00 96.69 430 ASP A CA 1
ATOM 3450 C C . ASP A 1 430 ? -17.699 -14.633 4.366 1.00 96.69 430 ASP A C 1
ATOM 3452 O O . ASP A 1 430 ? -18.661 -15.397 4.343 1.00 96.69 430 ASP A O 1
ATOM 3456 N N . LYS A 1 431 ? -17.231 -14.133 5.517 1.00 96.81 431 LYS A N 1
ATOM 3457 C CA . LYS A 1 431 ? -17.797 -14.441 6.840 1.00 96.81 431 LYS A CA 1
ATOM 3458 C C . LYS A 1 431 ? -18.801 -13.397 7.320 1.00 96.81 431 LYS A C 1
ATOM 3460 O O . LYS A 1 431 ? -19.500 -13.648 8.294 1.00 96.81 431 LYS A O 1
ATOM 3465 N N . ILE A 1 432 ? -18.847 -12.221 6.697 1.00 97.38 432 ILE A N 1
ATOM 3466 C CA . ILE A 1 432 ? -19.694 -11.119 7.158 1.00 97.38 432 ILE A CA 1
ATOM 3467 C C . ILE A 1 432 ? -21.184 -11.454 7.024 1.00 97.38 432 ILE A C 1
ATOM 3469 O O . ILE A 1 432 ? -21.642 -11.964 6.000 1.00 97.38 432 ILE A O 1
ATOM 3473 N N . HIS A 1 433 ? -21.967 -11.107 8.044 1.00 98.12 433 HIS A N 1
ATOM 3474 C CA . HIS A 1 433 ? -23.414 -11.283 7.988 1.00 98.12 433 HIS A CA 1
ATOM 3475 C C . HIS A 1 433 ? -24.066 -10.368 6.925 1.00 98.12 433 HIS A C 1
ATOM 3477 O O . HIS A 1 433 ? -23.741 -9.176 6.867 1.00 98.12 433 HIS A O 1
ATOM 3483 N N . PRO A 1 434 ? -25.065 -10.836 6.148 1.00 98.06 434 PRO A N 1
ATOM 3484 C CA . PRO A 1 434 ? -25.739 -10.019 5.131 1.00 98.06 434 PRO A CA 1
ATOM 3485 C C . PRO A 1 434 ? -26.377 -8.716 5.648 1.00 98.06 434 PRO A C 1
ATOM 3487 O O . PRO A 1 434 ? -26.403 -7.717 4.931 1.00 98.06 434 PRO A O 1
ATOM 3490 N N . LEU A 1 435 ? -26.863 -8.679 6.896 1.00 97.75 435 LEU A N 1
ATOM 3491 C CA . LEU A 1 435 ? -27.373 -7.428 7.492 1.00 97.75 435 LEU A CA 1
ATOM 3492 C C . LEU A 1 435 ? -26.268 -6.390 7.745 1.00 97.75 435 LEU A C 1
ATOM 3494 O O . LEU A 1 435 ? -26.542 -5.195 7.670 1.00 97.75 435 LEU A O 1
ATOM 3498 N N . ASN A 1 436 ? -25.028 -6.824 7.982 1.00 98.06 436 ASN A N 1
ATOM 3499 C CA . ASN A 1 436 ? -23.880 -5.926 8.156 1.00 98.06 436 ASN A CA 1
ATOM 3500 C C . ASN A 1 436 ? -23.438 -5.378 6.797 1.00 98.06 436 ASN A C 1
ATOM 3502 O O . ASN A 1 436 ? -23.126 -4.198 6.683 1.00 98.06 436 ASN A O 1
ATOM 3506 N N . VAL A 1 437 ? -23.496 -6.209 5.749 1.00 98.50 437 VAL A N 1
ATOM 3507 C CA . VAL A 1 437 ? -23.309 -5.773 4.355 1.00 98.50 437 VAL A CA 1
ATOM 3508 C C . VAL A 1 437 ? -24.310 -4.679 4.005 1.00 98.50 437 VAL A C 1
ATOM 3510 O O . VAL A 1 437 ? -23.912 -3.611 3.548 1.00 98.50 437 VAL A O 1
ATOM 3513 N N . LYS A 1 438 ? -25.600 -4.912 4.276 1.00 98.38 438 LYS A N 1
ATOM 3514 C CA . LYS A 1 438 ? -26.647 -3.920 4.021 1.00 98.38 438 LYS A CA 1
ATOM 3515 C C . LYS A 1 438 ? -26.403 -2.619 4.792 1.00 98.38 438 LYS A C 1
ATOM 3517 O O . LYS A 1 438 ? -26.468 -1.560 4.189 1.00 98.38 438 LYS A O 1
ATOM 3522 N N . MET A 1 439 ? -26.050 -2.699 6.075 1.00 98.06 439 MET A N 1
ATOM 3523 C CA . MET A 1 439 ? -25.701 -1.526 6.885 1.00 98.06 439 MET A CA 1
ATOM 3524 C C . MET A 1 439 ? -24.563 -0.711 6.259 1.00 98.06 439 MET A C 1
ATOM 3526 O O . MET A 1 439 ? -24.652 0.509 6.184 1.00 98.06 439 MET A O 1
ATOM 3530 N N . VAL A 1 440 ? -23.508 -1.372 5.775 1.00 98.31 440 VAL A N 1
ATOM 3531 C CA . VAL A 1 440 ? -22.386 -0.704 5.098 1.00 98.31 440 VAL A CA 1
ATOM 3532 C C . VAL A 1 440 ? -22.842 0.004 3.820 1.00 98.31 440 VAL A C 1
ATOM 3534 O O . VAL A 1 440 ? -22.430 1.136 3.578 1.00 98.31 440 VAL A O 1
ATOM 3537 N N . GLU A 1 441 ? -23.690 -0.633 3.008 1.00 98.50 441 GLU A N 1
ATOM 3538 C CA . GLU A 1 441 ? -24.239 -0.015 1.792 1.00 98.50 441 GLU A CA 1
ATOM 3539 C C . GLU A 1 441 ? -25.183 1.154 2.104 1.00 98.50 441 GLU A C 1
ATOM 3541 O O . GLU A 1 441 ? -25.096 2.195 1.452 1.00 98.50 441 GLU A O 1
ATOM 3546 N N . ASP A 1 442 ? -26.034 1.011 3.123 1.00 98.12 442 ASP A N 1
ATOM 3547 C CA . ASP A 1 442 ? -26.949 2.057 3.580 1.00 98.12 442 ASP A CA 1
ATOM 3548 C C . ASP A 1 442 ? -26.148 3.274 4.073 1.00 98.12 442 ASP A C 1
ATOM 3550 O O . ASP A 1 442 ? -26.389 4.385 3.605 1.00 98.12 442 ASP A O 1
ATOM 3554 N N . ILE A 1 443 ? -25.125 3.073 4.915 1.00 98.00 443 ILE A N 1
ATOM 3555 C CA . ILE A 1 443 ? -24.202 4.136 5.353 1.00 98.00 443 ILE A CA 1
ATOM 3556 C C . ILE A 1 443 ? -23.521 4.791 4.148 1.00 98.00 443 ILE A C 1
ATOM 3558 O O . ILE A 1 443 ? -23.512 6.015 4.037 1.00 98.00 443 ILE A O 1
ATOM 3562 N N . ALA A 1 444 ? -22.976 3.997 3.221 1.00 97.25 444 ALA A N 1
ATOM 3563 C CA . ALA A 1 444 ? -22.289 4.523 2.045 1.00 97.25 444 ALA A CA 1
ATOM 3564 C C . ALA A 1 444 ? -23.209 5.357 1.138 1.00 97.25 444 ALA A C 1
ATOM 3566 O O . ALA A 1 444 ? -22.722 6.245 0.445 1.00 97.25 444 ALA A O 1
ATOM 3567 N N . SER A 1 445 ? -24.524 5.116 1.154 1.00 96.75 445 SER A N 1
ATOM 3568 C CA . SER A 1 445 ? -25.492 5.888 0.367 1.00 96.75 445 SER A CA 1
ATOM 3569 C C . SER A 1 445 ? -25.695 7.329 0.855 1.00 96.75 445 SER A C 1
ATOM 3571 O O . SER A 1 445 ? -26.150 8.168 0.078 1.00 96.75 445 SER A O 1
ATOM 3573 N N . TYR A 1 446 ? -25.325 7.634 2.105 1.00 96.56 446 TYR A N 1
ATOM 3574 C CA . TYR A 1 446 ? -25.403 8.987 2.664 1.00 96.56 446 TYR A CA 1
ATOM 3575 C C . TYR A 1 446 ? -24.239 9.892 2.250 1.00 96.56 446 TYR A C 1
ATOM 3577 O O . TYR A 1 446 ? -24.341 11.105 2.412 1.00 96.56 446 TYR A O 1
ATOM 3585 N N . PHE A 1 447 ? -23.150 9.327 1.721 1.00 95.38 447 PHE A N 1
ATOM 3586 C CA . PHE A 1 447 ? -21.931 10.065 1.400 1.00 95.38 447 PHE A CA 1
ATOM 3587 C C . PHE A 1 447 ? -21.645 10.038 -0.099 1.00 95.38 447 PHE A C 1
ATOM 3589 O O . PHE A 1 447 ? -21.607 8.977 -0.724 1.00 95.38 447 PHE A O 1
ATOM 3596 N N . ASN A 1 448 ? -21.331 11.192 -0.681 1.00 95.50 448 ASN A N 1
ATOM 3597 C CA . ASN A 1 448 ? -20.788 11.276 -2.030 1.00 95.50 448 ASN A CA 1
ATOM 3598 C C . ASN A 1 448 ? -19.268 11.047 -2.017 1.00 95.50 448 ASN A C 1
ATOM 3600 O O . ASN A 1 448 ? -18.492 11.924 -2.381 1.00 95.50 448 ASN A O 1
ATOM 3604 N N . VAL A 1 449 ? -18.822 9.869 -1.586 1.00 94.81 449 VAL A N 1
ATOM 3605 C CA . VAL A 1 449 ? -17.402 9.478 -1.592 1.00 94.81 449 VAL A CA 1
ATOM 3606 C C . VAL A 1 449 ? -17.245 8.111 -2.225 1.00 94.81 449 VAL A C 1
ATOM 3608 O O . VAL A 1 449 ? -18.041 7.198 -1.985 1.00 94.81 449 VAL A O 1
ATOM 3611 N N . ARG A 1 450 ? -16.221 7.935 -3.066 1.00 93.75 450 ARG A N 1
ATOM 3612 C CA . ARG A 1 450 ? -16.122 6.698 -3.828 1.00 93.75 450 ARG A CA 1
ATOM 3613 C C . ARG A 1 450 ? -15.743 5.504 -2.975 1.00 93.75 450 ARG A C 1
ATOM 3615 O O . ARG A 1 450 ? -16.281 4.420 -3.195 1.00 93.75 450 ARG A O 1
ATOM 3622 N N . CYS A 1 451 ? -14.766 5.680 -2.097 1.00 95.88 451 CYS A N 1
ATOM 3623 C CA . CYS A 1 451 ? -14.224 4.623 -1.265 1.00 95.88 451 CYS A CA 1
ATOM 3624 C C . CYS A 1 451 ? -14.387 5.016 0.198 1.00 95.88 451 CYS A C 1
ATOM 3626 O O . CYS A 1 451 ? -13.794 5.997 0.650 1.00 95.88 451 CYS A O 1
ATOM 3628 N N . LEU A 1 452 ? -15.200 4.241 0.911 1.00 96.56 452 LEU A N 1
ATOM 3629 C CA . LEU A 1 452 ? -15.531 4.468 2.308 1.00 96.56 452 LEU A CA 1
ATOM 3630 C C . LEU A 1 452 ? -15.022 3.297 3.142 1.00 96.56 452 LEU A C 1
ATOM 3632 O O . LEU A 1 452 ? -15.348 2.142 2.859 1.00 96.56 452 LEU A O 1
ATOM 3636 N N . GLY A 1 453 ? -14.218 3.601 4.156 1.00 96.94 453 GLY A N 1
ATOM 3637 C CA . GLY A 1 453 ? -13.822 2.653 5.189 1.00 96.94 453 GLY A CA 1
ATOM 3638 C C . GLY A 1 453 ? -14.665 2.848 6.433 1.00 96.94 453 GLY A C 1
ATOM 3639 O O . GLY A 1 453 ? -14.765 3.962 6.926 1.00 96.94 453 GLY A O 1
ATOM 3640 N N . ILE A 1 454 ? -15.255 1.773 6.937 1.00 97.19 454 ILE A N 1
ATOM 3641 C CA . ILE A 1 454 ? -16.052 1.770 8.161 1.00 97.19 454 ILE A CA 1
ATOM 3642 C C . ILE A 1 454 ? -15.355 0.838 9.143 1.00 97.19 454 ILE A C 1
ATOM 3644 O O . ILE A 1 454 ? -15.254 -0.368 8.907 1.00 97.19 454 ILE A O 1
ATOM 3648 N N . ASP A 1 455 ? -14.839 1.413 10.220 1.00 95.44 455 ASP A N 1
ATOM 3649 C CA . ASP A 1 455 ? -14.177 0.680 11.288 1.00 95.44 455 ASP A CA 1
ATOM 3650 C C . ASP A 1 455 ? -15.191 0.282 12.339 1.00 95.44 455 ASP A C 1
ATOM 3652 O O . ASP A 1 455 ? -15.925 1.128 12.850 1.00 95.44 455 ASP A O 1
ATOM 3656 N N . VAL A 1 456 ? -15.228 -1.004 12.665 1.00 96.31 456 VAL A N 1
ATOM 3657 C CA . VAL A 1 456 ? -16.190 -1.556 13.613 1.00 96.31 456 VAL A CA 1
ATOM 3658 C C . VAL A 1 456 ? -15.489 -2.456 14.619 1.00 96.31 456 VAL A C 1
ATOM 3660 O O . VAL A 1 456 ? -14.523 -3.147 14.296 1.00 96.31 456 VAL A O 1
ATOM 3663 N N . LEU A 1 457 ? -16.010 -2.471 15.839 1.00 95.06 457 LEU A N 1
ATOM 3664 C CA . LEU A 1 457 ? -15.736 -3.520 16.809 1.00 95.06 457 LEU A CA 1
ATOM 3665 C C . LEU A 1 457 ? -16.941 -4.448 16.842 1.00 95.06 457 LEU A C 1
ATOM 3667 O O . LEU A 1 457 ? -18.075 -3.994 16.989 1.00 95.06 457 LEU A O 1
ATOM 3671 N N . ALA A 1 458 ? -16.688 -5.741 16.679 1.00 94.31 458 ALA A N 1
ATOM 3672 C CA . ALA A 1 458 ? -17.716 -6.768 16.735 1.00 94.31 458 ALA A CA 1
ATOM 3673 C C . ALA A 1 458 ? -17.140 -8.029 17.372 1.00 94.31 458 ALA A C 1
ATOM 3675 O O . ALA A 1 458 ? -16.050 -8.469 17.009 1.00 94.31 458 ALA A O 1
ATOM 3676 N N . GLN A 1 459 ? -17.867 -8.629 18.314 1.00 91.12 459 GLN A N 1
ATOM 3677 C CA . GLN A 1 459 ? -17.473 -9.924 18.877 1.00 91.12 459 GLN A CA 1
ATOM 3678 C C . GLN A 1 459 ? -17.472 -11.028 17.808 1.00 91.12 459 GLN A C 1
ATOM 3680 O O . GLN A 1 459 ? -16.613 -11.902 17.823 1.00 91.12 459 GLN A O 1
ATOM 3685 N N . ASP A 1 460 ? -18.439 -10.980 16.891 1.00 92.75 460 ASP A N 1
ATOM 3686 C CA . ASP A 1 460 ? -18.574 -11.922 15.787 1.00 92.75 460 ASP A CA 1
ATOM 3687 C C . ASP A 1 460 ? -19.171 -11.204 14.571 1.00 92.75 460 ASP A C 1
ATOM 3689 O O . ASP A 1 460 ? -20.331 -10.792 14.586 1.00 92.75 460 ASP A O 1
ATOM 3693 N N . ILE A 1 461 ? -18.373 -11.042 13.513 1.00 95.69 461 ILE A N 1
ATOM 3694 C CA . ILE A 1 461 ? -18.790 -10.344 12.288 1.00 95.69 461 ILE A CA 1
ATOM 3695 C C . ILE A 1 461 ? -19.819 -11.141 11.466 1.00 95.69 461 ILE A C 1
ATOM 3697 O O . ILE A 1 461 ? -20.474 -10.576 10.582 1.00 95.69 461 ILE A O 1
ATOM 3701 N N . ALA A 1 462 ? -19.977 -12.437 11.765 1.00 96.06 462 ALA A N 1
ATOM 3702 C CA . ALA A 1 462 ? -20.955 -13.326 11.146 1.00 96.06 462 ALA A CA 1
ATOM 3703 C C . ALA A 1 462 ? -22.352 -13.213 11.771 1.00 96.06 462 ALA A C 1
ATOM 3705 O O . ALA A 1 462 ? -23.303 -13.786 11.238 1.00 96.06 462 ALA A O 1
ATOM 3706 N N . LYS A 1 463 ? -22.509 -12.444 12.855 1.00 96.00 463 LYS A N 1
ATOM 3707 C CA . LYS A 1 463 ? -23.813 -12.109 13.439 1.00 96.00 463 LYS A CA 1
ATOM 3708 C C . LYS A 1 463 ? -24.312 -10.751 12.947 1.00 96.00 463 LYS A C 1
ATOM 3710 O O . LYS A 1 463 ? -23.499 -9.886 12.606 1.00 96.00 463 LYS A O 1
ATOM 3715 N N . PRO A 1 464 ? -25.637 -10.546 12.869 1.00 96.56 464 PRO A N 1
ATOM 3716 C CA . PRO A 1 464 ? -26.183 -9.251 12.492 1.00 96.56 464 PRO A CA 1
ATOM 3717 C C . PRO A 1 464 ? -25.829 -8.186 13.532 1.00 96.56 464 PRO A C 1
ATOM 3719 O O . PRO A 1 464 ? -25.873 -8.450 14.724 1.00 96.56 464 PRO A O 1
ATOM 3722 N N . TRP A 1 465 ? -25.548 -6.963 13.087 1.00 95.06 465 TRP A N 1
ATOM 3723 C CA . TRP A 1 465 ? -25.192 -5.824 13.940 1.00 95.06 465 TRP A CA 1
ATOM 3724 C C . TRP A 1 465 ? -26.290 -5.438 14.939 1.00 95.06 465 TRP A C 1
ATOM 3726 O O . TRP A 1 465 ? -26.026 -4.749 15.918 1.00 95.06 465 TRP A O 1
ATOM 3736 N N . THR A 1 466 ? -27.522 -5.889 14.694 1.00 93.56 466 THR A N 1
ATOM 3737 C CA . THR A 1 466 ? -28.664 -5.751 15.602 1.00 93.56 466 THR A CA 1
ATOM 3738 C C . THR A 1 466 ? -28.601 -6.708 16.796 1.00 93.56 466 THR A C 1
ATOM 3740 O O . THR A 1 466 ? -29.406 -6.582 17.714 1.00 93.56 466 THR A O 1
ATOM 3743 N N . GLU A 1 467 ? -27.683 -7.677 16.787 1.00 87.94 467 GLU A N 1
ATOM 3744 C CA . GLU A 1 467 ? -27.477 -8.662 17.844 1.00 87.94 467 GLU A CA 1
ATOM 3745 C C . GLU A 1 467 ? -26.026 -8.614 18.351 1.00 87.94 467 GLU A C 1
ATOM 3747 O O . GLU A 1 467 ? -25.065 -8.656 17.586 1.00 87.94 467 GLU A O 1
ATOM 3752 N N . GLY A 1 468 ? -25.847 -8.594 19.672 1.00 77.81 468 GLY A N 1
ATOM 3753 C CA . GLY A 1 468 ? -24.521 -8.617 20.292 1.00 77.81 468 GLY A CA 1
ATOM 3754 C C . GLY A 1 468 ? -23.834 -7.249 20.351 1.00 77.81 468 GLY A C 1
ATOM 3755 O O . GLY A 1 468 ? -24.485 -6.209 20.376 1.00 77.81 468 GLY A O 1
ATOM 3756 N N . ASN A 1 469 ? -22.503 -7.263 20.454 1.00 85.38 469 ASN A N 1
ATOM 3757 C CA . ASN A 1 469 ? -21.695 -6.070 20.713 1.00 85.38 469 ASN A CA 1
ATOM 3758 C C . ASN A 1 469 ? -21.060 -5.533 19.424 1.00 85.38 469 ASN A C 1
ATOM 3760 O O . ASN A 1 469 ? -19.850 -5.655 19.230 1.00 85.38 469 ASN A O 1
ATOM 3764 N N . PHE A 1 470 ? -21.890 -5.023 18.515 1.00 94.56 470 PHE A N 1
ATOM 3765 C CA . PHE A 1 470 ? -21.438 -4.363 17.293 1.00 94.56 470 PHE A CA 1
ATOM 3766 C C . PHE A 1 470 ? -21.422 -2.851 17.508 1.00 94.56 470 PHE A C 1
ATOM 3768 O O . PHE A 1 470 ? -22.411 -2.280 17.961 1.00 94.56 470 PHE A O 1
ATOM 3775 N N . GLY A 1 471 ? -20.335 -2.182 17.135 1.00 95.38 471 GLY A N 1
ATOM 3776 C CA . GLY A 1 471 ? -20.308 -0.726 17.116 1.00 95.38 471 GLY A CA 1
ATOM 3777 C C . GLY A 1 471 ? -19.344 -0.161 16.096 1.00 95.38 471 GLY A C 1
ATOM 3778 O O . GLY A 1 471 ? -18.202 -0.604 15.983 1.00 95.38 471 GLY A O 1
ATOM 3779 N N . ILE A 1 472 ? -19.822 0.841 15.369 1.00 96.00 472 ILE A N 1
ATOM 3780 C CA . ILE A 1 472 ? -19.044 1.636 14.431 1.00 96.00 472 ILE A CA 1
ATOM 3781 C C . ILE A 1 472 ? -18.198 2.620 15.233 1.00 96.00 472 ILE A C 1
ATOM 3783 O O . ILE A 1 472 ? -18.708 3.358 16.070 1.00 96.00 472 ILE A O 1
ATOM 3787 N N . ILE A 1 473 ? -16.892 2.596 14.997 1.00 91.44 473 ILE A N 1
ATOM 3788 C CA . ILE A 1 473 ? -15.901 3.387 15.729 1.00 91.44 473 ILE A CA 1
ATOM 3789 C C . ILE A 1 473 ? -15.468 4.609 14.926 1.00 91.44 473 ILE A C 1
ATOM 3791 O O . ILE A 1 473 ? -15.260 5.679 15.499 1.00 91.44 473 ILE A O 1
ATOM 3795 N N . GLU A 1 474 ? -15.302 4.447 13.614 1.00 90.50 474 GLU A N 1
ATOM 3796 C CA . GLU A 1 474 ? -14.862 5.508 12.712 1.00 90.50 474 GLU A CA 1
ATOM 3797 C C . GLU A 1 474 ? -15.381 5.245 11.293 1.00 90.50 474 GLU A C 1
ATOM 3799 O O . GLU A 1 474 ? -15.504 4.097 10.858 1.00 90.50 474 GLU A O 1
ATOM 3804 N N . ILE A 1 475 ? -15.660 6.321 10.561 1.00 94.44 475 ILE A N 1
ATOM 3805 C CA . ILE A 1 475 ? -15.885 6.295 9.117 1.00 94.44 475 ILE A CA 1
ATOM 3806 C C . ILE A 1 475 ? -14.788 7.142 8.489 1.00 94.44 475 ILE A C 1
ATOM 3808 O O . ILE A 1 475 ? -14.550 8.257 8.928 1.00 94.44 475 ILE A O 1
ATOM 3812 N N . ASN A 1 476 ? -14.128 6.608 7.469 1.00 93.00 476 ASN A N 1
ATOM 3813 C CA . ASN A 1 476 ? -12.963 7.200 6.836 1.00 93.00 476 ASN A CA 1
ATOM 3814 C C . ASN A 1 476 ? -13.197 7.330 5.327 1.00 93.00 476 ASN A C 1
ATOM 3816 O O . ASN A 1 476 ? -13.314 6.318 4.625 1.00 93.00 476 ASN A O 1
ATOM 3820 N N . ALA A 1 477 ? -13.215 8.562 4.815 1.00 92.31 477 ALA A N 1
ATOM 3821 C CA . ALA A 1 477 ? -13.058 8.808 3.387 1.00 92.31 477 ALA A CA 1
ATOM 3822 C C . ALA A 1 477 ? -11.585 8.616 2.985 1.00 92.31 477 ALA A C 1
ATOM 3824 O O . ALA A 1 477 ? -10.669 9.017 3.701 1.00 92.31 477 ALA A O 1
ATOM 3825 N N . GLY A 1 478 ? -11.341 7.982 1.838 1.00 88.69 478 GLY A N 1
ATOM 3826 C CA . GLY A 1 478 ? -9.980 7.742 1.350 1.00 88.69 478 GLY A CA 1
ATOM 3827 C C . GLY A 1 478 ? -9.164 6.695 2.142 1.00 88.69 478 GLY A C 1
ATOM 3828 O O . GLY A 1 478 ? -7.984 6.933 2.423 1.00 88.69 478 GLY A O 1
ATOM 3829 N N . PRO A 1 479 ? -9.728 5.522 2.508 1.00 91.25 479 PRO A N 1
ATOM 3830 C CA . PRO A 1 479 ? -9.009 4.515 3.283 1.00 91.25 479 PRO A CA 1
ATOM 3831 C C . PRO A 1 479 ? -7.841 3.904 2.493 1.00 91.25 479 PRO A C 1
ATOM 3833 O O . PRO A 1 479 ? -7.860 3.813 1.262 1.00 91.25 479 PRO A O 1
ATOM 3836 N N . GLY A 1 480 ? -6.829 3.413 3.212 1.00 89.62 480 GLY A N 1
ATOM 3837 C CA . GLY A 1 480 ? -5.785 2.573 2.624 1.00 89.62 480 GLY A CA 1
ATOM 3838 C C . GLY A 1 480 ? -6.352 1.219 2.192 1.00 89.62 480 GLY A C 1
ATOM 3839 O O . GLY A 1 480 ? -7.030 0.559 2.974 1.00 89.62 480 GLY A O 1
ATOM 3840 N N . VAL A 1 481 ? -6.065 0.793 0.959 1.00 91.81 481 VAL A N 1
ATOM 3841 C CA . VAL A 1 481 ? -6.677 -0.417 0.368 1.00 91.81 481 VAL A CA 1
ATOM 3842 C C . VAL A 1 481 ? -5.699 -1.558 0.121 1.00 91.81 481 VAL A C 1
ATOM 3844 O O . VAL A 1 481 ? -6.129 -2.687 -0.103 1.00 91.81 481 VAL A O 1
ATOM 3847 N N . PHE A 1 482 ? -4.392 -1.302 0.216 1.00 88.12 482 PHE A N 1
ATOM 3848 C CA . PHE A 1 482 ? -3.377 -2.329 -0.022 1.00 88.12 482 PHE A CA 1
ATOM 3849 C C . PHE A 1 482 ? -3.526 -3.538 0.919 1.00 88.12 482 PHE A C 1
ATOM 3851 O O . PHE A 1 482 ? -3.405 -4.678 0.484 1.00 88.12 482 PHE A O 1
ATOM 3858 N N . MET A 1 483 ? -3.917 -3.300 2.174 1.00 89.31 483 MET A N 1
ATOM 3859 C CA . MET A 1 483 ? -4.194 -4.343 3.175 1.00 89.31 483 MET A CA 1
ATOM 3860 C C . MET A 1 483 ? -5.276 -5.357 2.757 1.00 89.31 483 MET A C 1
ATOM 3862 O O . MET A 1 483 ? -5.311 -6.456 3.298 1.00 89.31 483 MET A O 1
ATOM 3866 N N . HIS A 1 484 ? -6.147 -5.010 1.803 1.00 92.06 484 HIS A N 1
ATOM 3867 C CA . HIS A 1 484 ? -7.138 -5.933 1.238 1.00 92.06 484 HIS A CA 1
ATOM 3868 C C . HIS A 1 484 ? -6.610 -6.679 0.005 1.00 92.06 484 HIS A C 1
ATOM 3870 O O . HIS A 1 484 ? -7.065 -7.785 -0.278 1.00 92.06 484 HIS A O 1
ATOM 3876 N N . LEU A 1 485 ? -5.645 -6.093 -0.713 1.00 90.81 485 LEU A N 1
ATOM 3877 C CA . LEU A 1 485 ? -4.979 -6.725 -1.851 1.00 90.81 485 LEU A CA 1
ATOM 3878 C C . LEU A 1 485 ? -3.946 -7.763 -1.391 1.00 90.81 485 LEU A C 1
ATOM 3880 O O . LEU A 1 485 ? -3.810 -8.805 -2.025 1.00 90.81 485 LEU A O 1
ATOM 3884 N N . ALA A 1 486 ? -3.250 -7.512 -0.285 1.00 90.38 486 ALA A N 1
ATOM 3885 C CA . ALA A 1 486 ? -2.281 -8.434 0.301 1.00 90.38 486 ALA A CA 1
ATOM 3886 C C . ALA A 1 486 ? -2.548 -8.633 1.805 1.00 90.38 486 ALA A C 1
ATOM 3888 O O . ALA A 1 486 ? -1.764 -8.174 2.635 1.00 90.38 486 ALA A O 1
ATOM 3889 N N . PRO A 1 487 ? -3.662 -9.277 2.195 1.00 92.56 487 PRO A N 1
ATOM 3890 C CA . PRO A 1 487 ? -3.862 -9.653 3.585 1.00 92.56 487 PRO A CA 1
ATOM 3891 C C . PRO A 1 487 ? -2.922 -10.807 3.949 1.00 92.56 487 PRO A C 1
ATOM 3893 O O . PRO A 1 487 ? -2.566 -11.617 3.091 1.00 92.56 487 PRO A O 1
ATOM 3896 N N . ALA A 1 488 ? -2.548 -10.925 5.222 1.00 92.31 488 ALA A N 1
ATOM 3897 C CA . ALA A 1 488 ? -1.725 -12.047 5.669 1.00 92.31 488 ALA A CA 1
ATOM 3898 C C . ALA A 1 488 ? -2.445 -13.390 5.526 1.00 92.31 488 ALA A C 1
ATOM 3900 O O . ALA A 1 488 ? -1.823 -14.393 5.183 1.00 92.31 488 ALA A O 1
ATOM 3901 N N . TYR A 1 489 ? -3.760 -13.402 5.761 1.00 94.19 489 TYR A N 1
ATOM 3902 C CA . TYR A 1 489 ? -4.587 -14.605 5.703 1.00 94.19 489 TYR A CA 1
ATOM 3903 C C . TYR A 1 489 ? -5.950 -14.324 5.057 1.00 94.19 489 TYR A C 1
ATOM 3905 O O . TYR A 1 489 ? -6.393 -13.181 4.978 1.00 94.19 489 TYR A O 1
ATOM 3913 N N . GLY A 1 490 ? -6.638 -15.377 4.605 1.00 92.44 490 GLY A N 1
ATOM 3914 C CA . GLY A 1 490 ? -8.000 -15.288 4.055 1.00 92.44 490 GLY A CA 1
ATOM 3915 C C . GLY A 1 490 ? -8.096 -14.901 2.571 1.00 92.44 490 GLY A C 1
ATOM 3916 O O . GLY A 1 490 ? -9.198 -14.797 2.047 1.00 92.44 490 GLY A O 1
ATOM 3917 N N . GLY A 1 491 ? -6.967 -14.720 1.879 1.00 93.81 491 GLY A N 1
ATOM 3918 C CA . GLY A 1 491 ? -6.928 -14.485 0.430 1.00 93.81 491 GLY A CA 1
ATOM 3919 C C . GLY A 1 491 ? -7.155 -13.028 0.012 1.00 93.81 491 GLY A C 1
ATOM 3920 O O . GLY A 1 491 ? -7.714 -12.227 0.753 1.00 93.81 491 GLY A O 1
ATOM 3921 N N . SER A 1 492 ? -6.691 -12.682 -1.188 1.00 94.75 492 SER A N 1
ATOM 3922 C CA . SER A 1 492 ? -6.686 -11.315 -1.728 1.00 94.75 492 SER A CA 1
ATOM 3923 C C . SER A 1 492 ? -8.050 -10.870 -2.268 1.00 94.75 492 SER A C 1
ATOM 3925 O O . SER A 1 492 ? -8.745 -11.649 -2.919 1.00 94.75 492 SER A O 1
ATOM 3927 N N . ILE A 1 493 ? -8.389 -9.589 -2.083 1.00 95.88 493 ILE A N 1
ATOM 3928 C CA . ILE A 1 493 ? -9.478 -8.903 -2.786 1.00 95.88 493 ILE A CA 1
ATOM 3929 C C . ILE A 1 493 ? -8.895 -7.738 -3.594 1.00 95.88 493 ILE A C 1
ATOM 3931 O O . ILE A 1 493 ? -8.296 -6.819 -3.036 1.00 95.88 493 ILE A O 1
ATOM 3935 N N . ASP A 1 494 ? -9.143 -7.719 -4.909 1.00 95.31 494 ASP A N 1
ATOM 3936 C CA . ASP A 1 494 ? -8.734 -6.623 -5.804 1.00 95.31 494 ASP A CA 1
ATOM 3937 C C . ASP A 1 494 ? -9.614 -5.367 -5.622 1.00 95.31 494 ASP A C 1
ATOM 3939 O O . ASP A 1 494 ? -10.397 -4.970 -6.492 1.00 95.31 494 ASP A O 1
ATOM 3943 N N . VAL A 1 495 ? -9.515 -4.748 -4.442 1.00 96.12 495 VAL A N 1
ATOM 3944 C CA . VAL A 1 495 ? -10.167 -3.474 -4.115 1.00 96.12 495 VAL A CA 1
ATOM 3945 C C . VAL A 1 495 ? -9.703 -2.343 -5.046 1.00 96.12 495 VAL A C 1
ATOM 3947 O O . VAL A 1 495 ? -10.579 -1.639 -5.556 1.00 96.12 495 VAL A O 1
ATOM 3950 N N . PRO A 1 496 ? -8.398 -2.163 -5.350 1.00 95.25 496 PRO A N 1
ATOM 3951 C CA . PRO A 1 496 ? -7.956 -1.137 -6.298 1.00 95.25 496 PRO A CA 1
ATOM 3952 C C . PRO A 1 496 ? -8.634 -1.272 -7.668 1.00 95.25 496 PRO A C 1
ATOM 3954 O O . PRO A 1 496 ? -9.147 -0.293 -8.214 1.00 95.25 496 PRO A O 1
ATOM 3957 N N . GLY A 1 497 ? -8.741 -2.495 -8.194 1.00 94.94 497 GLY A N 1
ATOM 3958 C CA . GLY A 1 497 ? -9.474 -2.785 -9.420 1.00 94.94 497 GLY A CA 1
ATOM 3959 C C . GLY A 1 497 ? -10.955 -2.431 -9.339 1.00 94.94 497 GLY A C 1
ATOM 3960 O O . GLY A 1 497 ? -11.484 -1.813 -10.265 1.00 94.94 497 GLY A O 1
ATOM 3961 N N . LYS A 1 498 ? -11.627 -2.761 -8.229 1.00 95.56 498 LYS A N 1
ATOM 3962 C CA . LYS A 1 498 ? -13.030 -2.378 -7.991 1.00 95.56 498 LYS A CA 1
ATOM 3963 C C . LYS A 1 498 ? -13.208 -0.854 -7.949 1.00 95.56 498 LYS A C 1
ATOM 3965 O O . LYS A 1 498 ? -14.176 -0.355 -8.519 1.00 95.56 498 LYS A O 1
ATOM 3970 N N . ILE A 1 499 ? -12.271 -0.104 -7.362 1.00 95.69 499 ILE A N 1
ATOM 3971 C CA . ILE A 1 499 ? -12.296 1.372 -7.340 1.00 95.69 499 ILE A CA 1
ATOM 3972 C C . ILE A 1 499 ? -12.202 1.939 -8.753 1.00 95.69 499 ILE A C 1
ATOM 3974 O O . ILE A 1 499 ? -13.047 2.746 -9.149 1.00 95.69 499 ILE A O 1
ATOM 3978 N N . ILE A 1 500 ? -11.227 1.485 -9.539 1.00 94.56 500 ILE A N 1
ATOM 3979 C CA . ILE A 1 500 ? -11.056 1.924 -10.927 1.00 94.56 500 ILE A CA 1
ATOM 3980 C C . ILE A 1 500 ? -12.306 1.589 -11.757 1.00 94.56 500 ILE A C 1
ATOM 3982 O O . ILE A 1 500 ? -12.869 2.453 -12.433 1.00 94.56 500 ILE A O 1
ATOM 3986 N N . LEU A 1 501 ? -12.811 0.358 -11.660 1.00 92.81 501 LEU A N 1
ATOM 3987 C CA . LEU A 1 501 ? -13.994 -0.070 -12.410 1.00 92.81 501 LEU A CA 1
ATOM 3988 C C . LEU A 1 501 ? -15.280 0.617 -11.957 1.00 92.81 501 LEU A C 1
ATOM 3990 O O . LEU A 1 501 ? -16.171 0.808 -12.776 1.00 92.81 501 LEU A O 1
ATOM 3994 N N . SER A 1 502 ? -15.389 1.051 -10.705 1.00 93.56 502 SER A N 1
ATOM 3995 C CA . SER A 1 502 ? -16.557 1.819 -10.276 1.00 93.56 502 SER A CA 1
ATOM 3996 C C . SER A 1 502 ? -16.691 3.140 -11.056 1.00 93.56 502 SER A C 1
ATOM 3998 O O . SER A 1 502 ? -17.805 3.612 -11.286 1.00 93.56 502 SER A O 1
ATOM 4000 N N . HIS A 1 503 ? -15.573 3.739 -11.483 1.00 91.94 503 HIS A N 1
ATOM 4001 C CA . HIS A 1 503 ? -15.560 4.988 -12.246 1.00 91.94 503 HIS A CA 1
ATOM 4002 C C . HIS A 1 503 ? -15.795 4.757 -13.734 1.00 91.94 503 HIS A C 1
ATOM 4004 O O . HIS A 1 503 ? -16.651 5.401 -14.338 1.00 91.94 503 HIS A O 1
ATOM 4010 N N . PHE A 1 504 ? -15.061 3.815 -14.325 1.00 91.81 504 PHE A N 1
ATOM 4011 C CA . PHE A 1 504 ? -15.083 3.617 -15.773 1.00 91.81 504 PHE A CA 1
ATOM 4012 C C . PHE A 1 504 ? -16.126 2.585 -16.225 1.00 91.81 504 PHE A C 1
ATOM 4014 O O . PHE A 1 504 ? -16.562 2.604 -17.375 1.00 91.81 504 PHE A O 1
ATOM 4021 N N . LYS A 1 505 ? -16.571 1.678 -15.349 1.00 87.31 505 LYS A N 1
ATOM 4022 C CA . LYS A 1 505 ? -17.332 0.443 -15.642 1.00 87.31 505 LYS A CA 1
ATOM 4023 C C . LYS A 1 505 ? -16.572 -0.552 -16.526 1.00 87.31 505 LYS A C 1
ATOM 4025 O O . LYS A 1 505 ? -16.535 -1.736 -16.210 1.00 87.31 505 LYS A O 1
ATOM 4030 N N . ARG A 1 506 ? -15.962 -0.078 -17.616 1.00 84.69 506 ARG A N 1
ATOM 4031 C CA . ARG A 1 506 ? -15.155 -0.838 -18.574 1.00 84.69 506 ARG A CA 1
ATOM 4032 C C . ARG A 1 506 ? -13.929 -0.028 -19.034 1.00 84.69 506 ARG A C 1
ATOM 4034 O O . ARG A 1 506 ? -14.029 1.199 -19.095 1.00 84.69 506 ARG A O 1
ATOM 4041 N N . PRO A 1 507 ? -12.796 -0.665 -19.378 1.00 78.75 507 PRO A N 1
ATOM 4042 C CA . PRO A 1 507 ? -11.578 0.016 -19.829 1.00 78.75 507 PRO A CA 1
ATOM 4043 C C . PRO A 1 507 ? -11.738 1.030 -20.964 1.00 78.75 507 PRO A C 1
ATOM 4045 O O . PRO A 1 507 ? -11.135 2.101 -20.923 1.00 78.75 507 PRO A O 1
ATOM 4048 N N . GLU A 1 508 ? -12.563 0.734 -21.966 1.00 83.75 508 GLU A N 1
ATOM 4049 C CA . GLU A 1 508 ? -12.835 1.604 -23.117 1.00 83.75 508 GLU A CA 1
ATOM 4050 C C . GLU A 1 508 ? -13.475 2.939 -22.710 1.00 83.75 508 GLU A C 1
ATOM 4052 O O . GLU A 1 508 ? -13.394 3.936 -23.426 1.00 83.75 508 GLU A O 1
ATOM 4057 N N . ASN A 1 509 ? -14.050 3.003 -21.508 1.00 85.88 509 ASN A N 1
ATOM 4058 C CA . ASN A 1 509 ? -14.563 4.236 -20.937 1.00 85.88 509 ASN A CA 1
ATOM 4059 C C . ASN A 1 509 ? -13.505 5.081 -20.240 1.00 85.88 509 ASN A C 1
ATOM 4061 O O . ASN A 1 509 ? -13.847 6.082 -19.635 1.00 85.88 509 ASN A O 1
ATOM 4065 N N . SER A 1 510 ? -12.227 4.743 -20.330 1.00 85.31 510 SER A N 1
ATOM 4066 C CA . SER A 1 510 ? -11.172 5.648 -19.869 1.00 85.31 510 SER A CA 1
ATOM 4067 C C . SER A 1 510 ? -10.815 6.729 -20.885 1.00 85.31 510 SER A C 1
ATOM 4069 O O . SER A 1 510 ? -10.076 7.648 -20.557 1.00 85.31 510 SER A O 1
ATOM 4071 N N . ARG A 1 511 ? -11.310 6.637 -22.123 1.00 84.06 511 ARG A N 1
ATOM 4072 C CA . ARG A 1 511 ? -10.930 7.527 -23.225 1.00 84.06 511 ARG A CA 1
ATOM 4073 C C . ARG A 1 511 ? -12.178 8.140 -23.872 1.00 84.06 511 ARG A C 1
ATOM 4075 O O . ARG A 1 511 ? -13.202 7.456 -24.007 1.00 84.06 511 ARG A O 1
ATOM 4082 N N . ILE A 1 512 ? -12.088 9.420 -24.235 1.00 69.81 512 ILE A N 1
ATOM 4083 C CA . ILE A 1 512 ? -12.964 10.146 -25.174 1.00 69.81 512 ILE A CA 1
ATOM 4084 C C . ILE A 1 512 ? -12.107 11.115 -25.958 1.00 69.81 512 ILE A C 1
ATOM 4086 O O . ILE A 1 512 ? -11.358 11.859 -25.284 1.00 69.81 512 ILE A O 1
#